Protein AF-0000000069816327 (afdb_homodimer)

InterPro domains:
  IPR027267 AH/BAR domain superfamily [G3DSA:1.20.1270.60] (2-269)
  IPR027267 AH/BAR domain superfamily [SSF103657] (21-264)

Nearest PDB structures (foldseek):
  2efk-assembly1_A-2  TM=9.070E-01  e=1.024E-08  Homo sapiens
  3i2w-assembly1_B  TM=6.056E-01  e=5.930E-06  Drosophila melanogaster
  2x3v-assembly2_C  TM=6.080E-01  e=1.770E-05  Mus musculus
  4bne-assembly1_B  TM=5.205E-01  e=2.814E-06  Gallus gallus
  7sqc-assembly1_1K  TM=3.650E-01  e=5.930E-03  Chlamydomonas reinhardtii

Organism: Echinococcus multilocularis (NCBI:txid6211)

pLDDT: mean 84.95, std 15.5, range [39.41, 98.5]

Sequence (592 aa):
MIAEQSWGVQLWVVQRFGLTIESGISLHDRLQKFILDVAKLQGESFTVQKRVCEKALVNIKKAVGLETTYGRGYNAFIHAIAKLIDTENLLPVSFNLQANGETRQSLEEEKKGLKQWKQERDRFQNEAKCQAKIIDDEAKRFREKYWEVIRSKEEYNKIDEDKTYSKLDVEKALQTYTQKHNEFKRARSDYTAALDQFNFYRRYHYSTTLKNWGEAGQTLESYRITKTQEMIGVLVERLRVMIDRLLTVCTDLEAAVAMMDAEKIARSEWKVRASLVWRSSACRKKICSLISKLKIMIAEQSWGVQLWVVQRFGLTIESGISLHDRLQKFILDVAKLQGESFTVQKRVCEKALVNIKKAVGLETTYGRGYNAFIHAIAKLIDTENLLPVSFNLQANGETRQSLEEEKKGLKQWKQERDRFQNEAKCQAKIIDDEAKRFREKYWEVIRSKEEYNKIDEDKTYSKLDVEKALQTYTQKHNEFKRARSDYTAALDQFNFYRRYHYSTTLKNWGEAGQTLESYRITKTQEMIGVLVERLRVMIDRLLTVCTDLEAAVAMMDAEKIARSEWKVRASLVWRSSACRKKICSLISKLKI

Radius of gyration: 54.21 Å; Cα contacts (8 Å, |Δi|>4): 520; chains: 2; bounding box: 32×204×92 Å

Structure (mmCIF, N/CA/C/O backbone):
data_AF-0000000069816327-model_v1
#
loop_
_entity.id
_entity.type
_entity.pdbx_description
1 polymer 'Formin binding protein 1'
#
loop_
_atom_site.group_PDB
_atom_site.id
_atom_site.type_symbol
_atom_site.label_atom_id
_atom_site.label_alt_id
_atom_site.label_comp_id
_atom_site.label_asym_id
_atom_site.label_entity_id
_atom_site.label_seq_id
_atom_site.pdbx_PDB_ins_code
_atom_site.Cartn_x
_atom_site.Cartn_y
_atom_site.Cartn_z
_atom_site.occupancy
_atom_site.B_iso_or_equiv
_atom_site.auth_seq_id
_atom_site.auth_comp_id
_atom_site.auth_asym_id
_atom_site.auth_atom_id
_atom_site.pdbx_PDB_model_num
ATOM 1 N N . MET A 1 1 ? -10.328 -56.406 -28.031 1 41.06 1 MET A N 1
ATOM 2 C CA . MET A 1 1 ? -9.016 -56.625 -28.641 1 41.06 1 MET A CA 1
ATOM 3 C C . MET A 1 1 ? -7.945 -56.812 -27.562 1 41.06 1 MET A C 1
ATOM 5 O O . MET A 1 1 ? -8.031 -56.219 -26.484 1 41.06 1 MET A O 1
ATOM 9 N N . ILE A 1 2 ? -7.289 -57.75 -27.562 1 42.09 2 ILE A N 1
ATOM 10 C CA . ILE A 1 2 ? -6.32 -58.188 -26.562 1 42.09 2 ILE A CA 1
ATOM 11 C C . ILE A 1 2 ? -5.516 -57 -26.078 1 42.09 2 ILE A C 1
ATOM 13 O O . ILE A 1 2 ? -5.273 -56.844 -24.875 1 42.09 2 ILE A O 1
ATOM 17 N N . ALA A 1 3 ? -5.211 -56.188 -26.906 1 45.72 3 ALA A N 1
ATOM 18 C CA . ALA A 1 3 ? -4.344 -55.031 -26.594 1 45.72 3 ALA A CA 1
ATOM 19 C C . ALA A 1 3 ? -5.031 -54.062 -25.641 1 45.72 3 ALA A C 1
ATOM 21 O O . ALA A 1 3 ? -4.391 -53.531 -24.734 1 45.72 3 ALA A O 1
ATOM 22 N N . GLU A 1 4 ? -6.281 -53.844 -25.938 1 48.53 4 GLU A N 1
ATOM 23 C CA . GLU A 1 4 ? -6.992 -52.906 -25.078 1 48.53 4 GLU A CA 1
ATOM 24 C C . GLU A 1 4 ? -7.055 -53.438 -23.641 1 48.53 4 GLU A C 1
ATOM 26 O O . GLU A 1 4 ? -7.02 -52.656 -22.688 1 48.53 4 GLU A O 1
ATOM 31 N N . GLN A 1 5 ? -7.297 -54.625 -23.594 1 46.22 5 GLN A N 1
ATOM 32 C CA . GLN A 1 5 ? -7.461 -55.188 -22.25 1 46.22 5 GLN A CA 1
ATOM 33 C C . GLN A 1 5 ? -6.164 -55.094 -21.453 1 46.22 5 GLN A C 1
ATOM 35 O O . GLN A 1 5 ? -6.195 -54.969 -20.219 1 46.22 5 GLN A O 1
ATOM 40 N N . SER A 1 6 ? -5.121 -55.125 -22.078 1 44.28 6 SER A N 1
ATOM 41 C CA . SER A 1 6 ? -3.844 -55.156 -21.375 1 44.28 6 SER A CA 1
ATOM 42 C C . SER A 1 6 ? -3.367 -53.75 -21.016 1 44.28 6 SER A C 1
ATOM 44 O O . SER A 1 6 ? -2.65 -53.562 -20.031 1 44.28 6 SER A O 1
ATOM 46 N N . TRP A 1 7 ? -3.779 -52.781 -21.828 1 47.88 7 TRP A N 1
ATOM 47 C CA . TRP A 1 7 ? -3.18 -51.469 -21.656 1 47.88 7 TRP A CA 1
ATOM 48 C C . TRP A 1 7 ? -4.062 -50.562 -20.797 1 47.88 7 TRP A C 1
ATOM 50 O O . TRP A 1 7 ? -3.691 -49.406 -20.5 1 47.88 7 TRP A O 1
ATOM 60 N N . GLY A 1 8 ? -5.227 -51.031 -20.375 1 48.06 8 GLY A N 1
ATOM 61 C CA . GLY A 1 8 ? -6.211 -50.156 -19.75 1 48.06 8 GLY A CA 1
ATOM 62 C C . GLY A 1 8 ? -5.66 -49.406 -18.547 1 48.06 8 GLY A C 1
ATOM 63 O O . GLY A 1 8 ? -5.875 -48.188 -18.422 1 48.06 8 GLY A O 1
ATOM 64 N N . VAL A 1 9 ? -5.152 -50.094 -17.688 1 49.66 9 VAL A N 1
ATOM 65 C CA . VAL A 1 9 ? -4.715 -49.469 -16.453 1 49.66 9 VAL A CA 1
ATOM 66 C C . VAL A 1 9 ? -3.637 -48.438 -16.75 1 49.66 9 VAL A C 1
ATOM 68 O O . VAL A 1 9 ? -3.631 -47.344 -16.172 1 49.66 9 VAL A O 1
ATOM 71 N N . GLN A 1 10 ? -2.852 -48.688 -17.875 1 55.03 10 GLN A N 1
ATOM 72 C CA . GLN A 1 10 ? -1.761 -47.812 -18.281 1 55.03 10 GLN A CA 1
ATOM 73 C C . GLN A 1 10 ? -2.289 -46.438 -18.719 1 55.03 10 GLN A C 1
ATOM 75 O O . GLN A 1 10 ? -1.735 -45.406 -18.344 1 55.03 10 GLN A O 1
ATOM 80 N N . LEU A 1 11 ? -3.412 -46.5 -19.203 1 57.34 11 LEU A N 1
ATOM 81 C CA . LEU A 1 11 ? -3.922 -45.281 -19.812 1 57.34 11 LEU A CA 1
ATOM 82 C C . LEU A 1 11 ? -4.473 -44.344 -18.75 1 57.34 11 LEU A C 1
ATOM 84 O O . LEU A 1 11 ? -4.305 -43.125 -18.859 1 57.34 11 LEU A O 1
ATOM 88 N N . TRP A 1 12 ? -4.906 -45 -17.734 1 57.41 12 TRP A N 1
ATOM 89 C CA . TRP A 1 12 ? -5.555 -44.156 -16.75 1 57.41 12 TRP A CA 1
ATOM 90 C C . TRP A 1 12 ? -4.516 -43.375 -15.953 1 57.41 12 TRP A C 1
ATOM 92 O O . TRP A 1 12 ? -4.688 -42.188 -15.711 1 57.41 12 TRP A O 1
ATOM 102 N N . VAL A 1 13 ? -3.428 -43.938 -15.617 1 59.84 13 VAL A N 1
ATOM 103 C CA . VAL A 1 13 ? -2.406 -43.281 -14.82 1 59.84 13 VAL A CA 1
ATOM 104 C C . VAL A 1 13 ? -1.739 -42.188 -15.641 1 59.84 13 VAL A C 1
ATOM 106 O O . VAL A 1 13 ? -1.48 -41.094 -15.141 1 59.84 13 VAL A O 1
ATOM 109 N N . VAL A 1 14 ? -1.604 -42.562 -16.828 1 65.12 14 VAL A N 1
ATOM 110 C CA . VAL A 1 14 ? -0.986 -41.594 -17.734 1 65.12 14 VAL A CA 1
ATOM 111 C C . VAL A 1 14 ? -1.899 -40.375 -17.891 1 65.12 14 VAL A C 1
ATOM 113 O O . VAL A 1 14 ? -1.433 -39.25 -17.891 1 65.12 14 VAL A O 1
ATOM 116 N N . GLN A 1 15 ? -3.145 -40.719 -17.828 1 67.88 15 GLN A N 1
ATOM 117 C CA . GLN A 1 15 ? -4.102 -39.656 -18.016 1 67.88 15 GLN A CA 1
ATOM 118 C C . GLN A 1 15 ? -4.16 -38.75 -16.766 1 67.88 15 GLN A C 1
ATOM 120 O O . GLN A 1 15 ? -4.184 -37.531 -16.875 1 67.88 15 GLN A O 1
ATOM 125 N N . ARG A 1 16 ? -4.129 -39.406 -15.695 1 72.56 16 ARG A N 1
ATOM 126 C CA . ARG A 1 16 ? -4.199 -38.656 -14.453 1 72.56 16 ARG A CA 1
ATOM 127 C C . ARG A 1 16 ? -2.943 -37.812 -14.25 1 72.56 16 ARG A C 1
ATOM 129 O O . ARG A 1 16 ? -3.021 -36.688 -13.789 1 72.56 16 ARG A O 1
ATOM 136 N N . PHE A 1 17 ? -1.819 -38.375 -14.57 1 76.94 17 PHE A N 1
ATOM 137 C CA . PHE A 1 17 ? -0.556 -37.656 -14.453 1 76.94 17 PHE A CA 1
ATOM 138 C C . PHE A 1 17 ? -0.525 -36.438 -15.391 1 76.94 17 PHE A C 1
ATOM 140 O O . PHE A 1 17 ? -0.062 -35.375 -15.016 1 76.94 17 PHE A O 1
ATOM 147 N N . GLY A 1 18 ? -1.114 -36.656 -16.5 1 78.94 18 GLY A N 1
ATOM 148 C CA . GLY A 1 18 ? -1.204 -35.562 -17.438 1 78.94 18 GLY A CA 1
ATOM 149 C C . GLY A 1 18 ? -2.094 -34.438 -16.953 1 78.94 18 GLY A C 1
ATOM 150 O O . GLY A 1 18 ? -1.754 -33.25 -17.109 1 78.94 18 GLY A O 1
ATOM 151 N N . LEU A 1 19 ? -3.15 -34.812 -16.375 1 81.94 19 LEU A N 1
ATOM 152 C CA . LEU A 1 19 ? -4.074 -33.812 -15.844 1 81.94 19 LEU A CA 1
ATOM 153 C C . LEU A 1 19 ? -3.434 -33.031 -14.703 1 81.94 19 LEU A C 1
ATOM 155 O O . LEU A 1 19 ? -3.674 -31.828 -14.555 1 81.94 19 LEU A O 1
ATOM 159 N N . THR A 1 20 ? -2.633 -33.719 -13.922 1 81.38 20 THR A N 1
ATOM 160 C CA . THR A 1 20 ? -1.941 -33.062 -12.812 1 81.38 20 THR A CA 1
ATOM 161 C C . THR A 1 20 ? -0.96 -32.031 -13.336 1 81.38 20 THR A C 1
ATOM 163 O O . THR A 1 20 ? -0.89 -30.906 -12.805 1 81.38 20 THR A O 1
ATOM 166 N N . ILE A 1 21 ? -0.218 -32.406 -14.352 1 85.25 21 ILE A N 1
ATOM 167 C CA . ILE A 1 21 ? 0.755 -31.484 -14.93 1 85.25 21 ILE A CA 1
ATOM 168 C C . ILE A 1 21 ? 0.032 -30.281 -15.539 1 85.25 21 ILE A C 1
ATOM 170 O O . ILE A 1 21 ? 0.43 -29.141 -15.328 1 85.25 21 ILE A O 1
ATOM 174 N N . GLU A 1 22 ? -1.084 -30.609 -16.203 1 88.62 22 GLU A N 1
ATOM 175 C CA . GLU A 1 22 ? -1.844 -29.531 -16.844 1 88.62 22 GLU A CA 1
ATOM 176 C C . GLU A 1 22 ? -2.455 -28.594 -15.805 1 88.62 22 GLU A C 1
ATOM 178 O O . GLU A 1 22 ? -2.469 -27.375 -15.992 1 88.62 22 GLU A O 1
ATOM 183 N N . SER A 1 23 ? -2.988 -29.156 -14.797 1 88.88 23 SER A N 1
ATOM 184 C CA . SER A 1 23 ? -3.559 -28.359 -13.727 1 88.88 23 SER A CA 1
ATOM 185 C C . SER A 1 23 ? -2.496 -27.484 -13.055 1 88.88 23 SER A C 1
ATOM 187 O O . SER A 1 23 ? -2.773 -26.359 -12.664 1 88.88 23 SER A O 1
ATOM 189 N N . GLY A 1 24 ? -1.302 -28.078 -12.922 1 89.56 24 GLY A N 1
ATOM 190 C CA . GLY A 1 24 ? -0.208 -27.312 -12.359 1 89.56 24 GLY A CA 1
ATOM 191 C C . GLY A 1 24 ? 0.172 -26.109 -13.203 1 89.56 24 GLY A C 1
ATOM 192 O O . GLY A 1 24 ? 0.379 -25.016 -12.672 1 89.56 24 GLY A O 1
ATOM 193 N N . ILE A 1 25 ? 0.224 -26.344 -14.391 1 93.06 25 ILE A N 1
ATOM 194 C CA . ILE A 1 25 ? 0.588 -25.281 -15.312 1 93.06 25 ILE A CA 1
ATOM 195 C C . ILE A 1 25 ? -0.499 -24.203 -15.305 1 93.06 25 ILE A C 1
ATOM 197 O O . ILE A 1 25 ? -0.2 -23 -15.344 1 93.06 25 ILE A O 1
ATOM 201 N N . SER A 1 26 ? -1.723 -24.609 -15.297 1 92.25 26 SER A N 1
ATOM 202 C CA . SER A 1 26 ? -2.832 -23.672 -15.234 1 92.25 26 SER A CA 1
ATOM 203 C C . SER A 1 26 ? -2.754 -22.797 -13.977 1 92.25 26 SER A C 1
ATOM 205 O O . SER A 1 26 ? -3.006 -21.594 -14.031 1 92.25 26 SER A O 1
ATOM 207 N N . LEU A 1 27 ? -2.404 -23.422 -12.93 1 93.19 27 LEU A N 1
ATOM 208 C CA . LEU A 1 27 ? -2.277 -22.688 -11.68 1 93.19 27 LEU A CA 1
ATOM 209 C C . LEU A 1 27 ? -1.117 -21.703 -11.742 1 93.19 27 LEU A C 1
ATOM 211 O O . LEU A 1 27 ? -1.203 -20.594 -11.203 1 93.19 27 LEU A O 1
ATOM 215 N N . HIS A 1 28 ? -0.061 -22.188 -12.32 1 95 28 HIS A N 1
ATOM 216 C CA . HIS A 1 28 ? 1.082 -21.297 -12.508 1 95 28 HIS A CA 1
ATOM 217 C C . HIS A 1 28 ? 0.702 -20.078 -13.336 1 95 28 HIS A C 1
ATOM 219 O O . HIS A 1 28 ? 1.122 -18.969 -13.039 1 95 28 HIS A O 1
ATOM 225 N N . ASP A 1 29 ? -0.067 -20.281 -14.312 1 96.25 29 ASP A N 1
ATOM 226 C CA . ASP A 1 29 ? -0.576 -19.203 -15.148 1 96.25 29 ASP A CA 1
ATOM 227 C C . ASP A 1 29 ? -1.446 -18.25 -14.336 1 96.25 29 ASP A C 1
ATOM 229 O O . ASP A 1 29 ? -1.329 -17.031 -14.469 1 96.25 29 ASP A O 1
ATOM 233 N N . ARG A 1 30 ? -2.264 -18.781 -13.547 1 95.44 30 ARG A N 1
ATOM 234 C CA . ARG A 1 30 ? -3.119 -17.984 -12.68 1 95.44 30 ARG A CA 1
ATOM 235 C C . ARG A 1 30 ? -2.289 -17.172 -11.688 1 95.44 30 ARG A C 1
ATOM 237 O O . ARG A 1 30 ? -2.631 -16.031 -11.359 1 95.44 30 ARG A O 1
ATOM 244 N N . LEU A 1 31 ? -1.288 -17.828 -11.242 1 96.75 31 LEU A N 1
ATOM 245 C CA . LEU A 1 31 ? -0.396 -17.156 -10.305 1 96.75 31 LEU A CA 1
ATOM 246 C C . LEU A 1 31 ? 0.245 -15.922 -10.945 1 96.75 31 LEU A C 1
ATOM 248 O O . LEU A 1 31 ? 0.309 -14.859 -10.336 1 96.75 31 LEU A O 1
ATOM 252 N N . GLN A 1 32 ? 0.75 -16.109 -12.125 1 97.81 32 GLN A N 1
ATOM 253 C CA . GLN A 1 32 ? 1.367 -15 -12.844 1 97.81 32 GLN A CA 1
ATOM 254 C C . GLN A 1 32 ? 0.381 -13.852 -13.031 1 97.81 32 GLN A C 1
ATOM 256 O O . G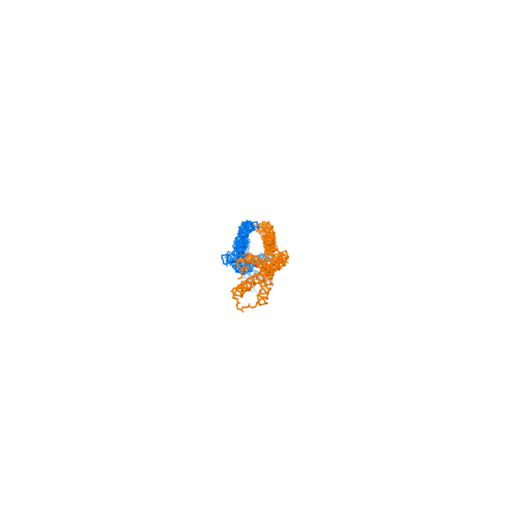LN A 1 32 ? 0.73 -12.688 -12.828 1 97.81 32 GLN A O 1
ATOM 261 N N . LYS A 1 33 ? -0.813 -14.141 -13.391 1 97.19 33 LYS A N 1
ATOM 262 C CA . LYS A 1 33 ? -1.84 -13.125 -13.609 1 97.19 33 LYS A CA 1
ATOM 263 C C . LYS A 1 33 ? -2.213 -12.438 -12.297 1 97.19 33 LYS A C 1
ATOM 265 O O . LYS A 1 33 ? -2.436 -11.219 -12.273 1 97.19 33 LYS A O 1
ATOM 270 N N . PHE A 1 34 ? -2.27 -13.203 -11.281 1 98.12 34 PHE A N 1
ATOM 271 C CA . PHE A 1 34 ? -2.6 -12.672 -9.961 1 98.12 34 PHE A CA 1
ATOM 272 C C . PHE A 1 34 ? -1.573 -11.633 -9.523 1 98.12 34 PHE A C 1
ATOM 274 O O . PHE A 1 34 ? -1.936 -10.531 -9.109 1 98.12 34 PHE A O 1
ATOM 281 N N . ILE A 1 35 ? -0.354 -12.039 -9.594 1 97.56 35 ILE A N 1
ATOM 282 C CA . ILE A 1 35 ? 0.713 -11.148 -9.148 1 97.56 35 ILE A CA 1
ATOM 283 C C . ILE A 1 35 ? 0.734 -9.898 -10.023 1 97.56 35 ILE A C 1
ATOM 285 O O . ILE A 1 35 ? 0.958 -8.789 -9.523 1 97.56 35 ILE A O 1
ATOM 289 N N . LEU A 1 36 ? 0.469 -10.078 -11.273 1 97.5 36 LEU A N 1
ATOM 290 C CA . LEU A 1 36 ? 0.434 -8.938 -12.188 1 97.5 36 LEU A CA 1
ATOM 291 C C . LEU A 1 36 ? -0.721 -8.008 -11.852 1 97.5 36 LEU A C 1
ATOM 293 O O . LEU A 1 36 ? -0.568 -6.781 -11.891 1 97.5 36 LEU A O 1
ATOM 297 N N . ASP A 1 37 ? -1.845 -8.531 -11.516 1 97.38 37 ASP A N 1
ATOM 298 C CA . ASP A 1 37 ? -3.01 -7.73 -11.156 1 97.38 37 ASP A CA 1
ATOM 299 C C . ASP A 1 37 ? -2.746 -6.914 -9.898 1 97.38 37 ASP A C 1
ATOM 301 O O . ASP A 1 37 ? -3.078 -5.73 -9.836 1 97.38 37 ASP A O 1
ATOM 305 N N . VAL A 1 38 ? -2.174 -7.547 -8.961 1 97.25 38 VAL A N 1
ATOM 306 C CA . VAL A 1 38 ? -1.857 -6.852 -7.719 1 97.25 38 VAL A CA 1
ATOM 307 C C . VAL A 1 38 ? -0.856 -5.73 -7.992 1 97.25 38 VAL A C 1
ATOM 309 O O . VAL A 1 38 ? -1.008 -4.617 -7.488 1 97.25 38 VAL A O 1
ATOM 312 N N . ALA A 1 39 ? 0.129 -6.066 -8.797 1 97.38 39 ALA A N 1
ATOM 313 C CA . ALA A 1 39 ? 1.146 -5.078 -9.156 1 97.38 39 ALA A CA 1
ATOM 314 C C . ALA A 1 39 ? 0.517 -3.863 -9.828 1 97.38 39 ALA A C 1
ATOM 316 O O . ALA A 1 39 ? 0.865 -2.723 -9.516 1 97.38 39 ALA A O 1
ATOM 317 N N . LYS A 1 40 ? -0.371 -4.09 -10.719 1 96.5 40 LYS A N 1
ATOM 318 C CA . LYS A 1 40 ? -1.01 -3.008 -11.461 1 96.5 40 LYS A CA 1
ATOM 319 C C . LYS A 1 40 ? -1.855 -2.133 -10.539 1 96.5 40 LYS A C 1
ATOM 321 O O . LYS A 1 40 ? -1.791 -0.903 -10.609 1 96.5 40 LYS A O 1
ATOM 326 N N . LEU A 1 41 ? -2.617 -2.738 -9.68 1 96.56 41 LEU A N 1
ATOM 327 C CA . LEU A 1 41 ? -3.477 -2.008 -8.75 1 96.56 41 LEU A CA 1
ATOM 328 C C . LEU A 1 41 ? -2.648 -1.137 -7.816 1 96.56 41 LEU A C 1
ATOM 330 O O . LEU A 1 41 ? -2.945 0.047 -7.637 1 96.56 41 LEU A O 1
ATOM 334 N N . GLN A 1 42 ? -1.606 -1.68 -7.273 1 96.38 42 GLN A N 1
ATOM 335 C CA . GLN A 1 42 ? -0.76 -0.939 -6.344 1 96.38 42 GLN A CA 1
ATOM 336 C C . GLN A 1 42 ? 0.059 0.124 -7.07 1 96.38 42 GLN A C 1
ATOM 338 O O . GLN A 1 42 ? 0.3 1.206 -6.535 1 96.38 42 GLN A O 1
ATOM 343 N N . GLY A 1 43 ? 0.468 -0.207 -8.281 1 94.88 43 GLY A N 1
ATOM 344 C CA . GLY A 1 43 ? 1.208 0.765 -9.07 1 94.88 43 GLY A CA 1
ATOM 345 C C . GLY A 1 43 ? 0.39 1.993 -9.422 1 94.88 43 GLY A C 1
ATOM 346 O O . GLY A 1 43 ? 0.892 3.117 -9.367 1 94.88 43 GLY A O 1
ATOM 347 N N . GLU A 1 44 ? -0.82 1.781 -9.758 1 94.44 44 GLU A N 1
ATOM 348 C CA . GLU A 1 44 ? -1.706 2.896 -10.086 1 94.44 44 GLU A CA 1
ATOM 349 C C . GLU A 1 44 ? -1.961 3.771 -8.859 1 94.44 44 GLU A C 1
ATOM 351 O O . GLU A 1 44 ? -1.932 5 -8.953 1 94.44 44 GLU A O 1
ATOM 356 N N . SER A 1 45 ? -2.248 3.107 -7.805 1 94.81 45 SER A N 1
ATOM 357 C CA . SER A 1 45 ? -2.445 3.842 -6.559 1 94.81 45 SER A CA 1
ATOM 358 C C . SER A 1 45 ? -1.194 4.629 -6.176 1 94.81 45 SER A C 1
ATOM 360 O O . SER A 1 45 ? -1.288 5.773 -5.727 1 94.81 45 SER A O 1
ATOM 362 N N . PHE A 1 46 ? 0.004 4.059 -6.367 1 96.25 46 PHE A N 1
ATOM 363 C CA . PHE A 1 46 ? 1.278 4.695 -6.055 1 96.25 46 PHE A CA 1
ATOM 364 C C . PHE A 1 46 ? 1.447 5.984 -6.848 1 96.25 46 PHE A C 1
ATOM 366 O O . PHE A 1 46 ? 1.836 7.016 -6.289 1 96.25 46 PHE A O 1
ATOM 373 N N . THR A 1 47 ? 1.14 5.957 -8.133 1 96.5 47 THR A N 1
ATOM 374 C CA . THR A 1 47 ? 1.337 7.109 -9 1 96.5 47 THR A CA 1
ATOM 375 C C . THR A 1 47 ? 0.485 8.289 -8.547 1 96.5 47 THR A C 1
ATOM 377 O O . THR A 1 47 ? 0.963 9.422 -8.492 1 96.5 47 THR A O 1
ATOM 380 N N . VAL A 1 48 ? -0.718 8.07 -8.188 1 97.12 48 VAL A N 1
ATOM 381 C CA . VAL A 1 48 ? -1.609 9.133 -7.742 1 97.12 48 VAL A CA 1
ATOM 382 C C . VAL A 1 48 ? -1.154 9.648 -6.379 1 97.12 48 VAL A C 1
ATOM 384 O O . VAL A 1 48 ? -1.151 10.859 -6.133 1 97.12 48 VAL A O 1
ATOM 387 N N . GLN A 1 49 ? -0.734 8.781 -5.492 1 97.75 49 GLN A N 1
ATOM 388 C CA . GLN A 1 49 ? -0.284 9.172 -4.16 1 97.75 49 GLN A CA 1
ATOM 389 C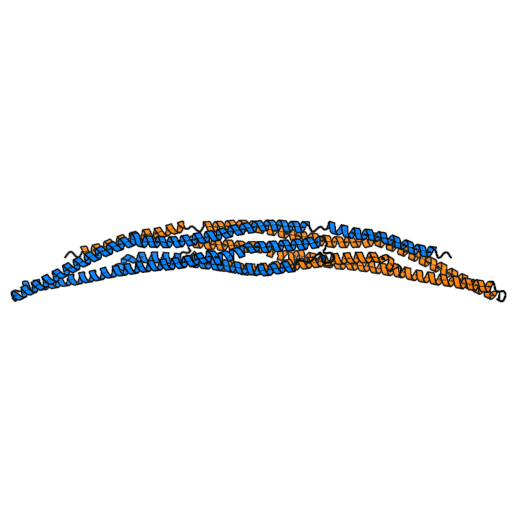 C . GLN A 1 49 ? 0.97 10.039 -4.234 1 97.75 49 GLN A C 1
ATOM 391 O O . GLN A 1 49 ? 1.128 10.977 -3.453 1 97.75 49 GLN A O 1
ATOM 396 N N . LYS A 1 50 ? 1.829 9.688 -5.137 1 96.31 50 LYS A N 1
ATOM 397 C CA . LYS A 1 50 ? 3.047 10.477 -5.309 1 96.31 50 LYS A CA 1
ATOM 398 C C . LYS A 1 50 ? 2.721 11.914 -5.684 1 96.31 50 LYS A C 1
ATOM 400 O O . LYS A 1 50 ? 3.324 12.852 -5.156 1 96.31 50 LYS A O 1
ATOM 405 N N . ARG A 1 51 ? 1.763 12.094 -6.516 1 96.94 51 ARG A N 1
ATOM 406 C CA . ARG A 1 51 ? 1.343 13.438 -6.922 1 96.94 51 ARG A CA 1
ATOM 407 C C . ARG A 1 51 ? 0.718 14.188 -5.754 1 96.94 51 ARG A C 1
ATOM 409 O O . ARG A 1 51 ? 0.95 15.391 -5.59 1 96.94 51 ARG A O 1
ATOM 416 N N . VAL A 1 52 ? -0.081 13.461 -4.984 1 97.06 52 VAL A N 1
ATOM 417 C CA . VAL A 1 52 ? -0.726 14.062 -3.824 1 97.06 52 VAL A CA 1
ATOM 418 C C . VAL A 1 52 ? 0.335 14.57 -2.85 1 97.06 52 VAL A C 1
ATOM 420 O O . VAL A 1 52 ? 0.202 15.656 -2.289 1 97.06 52 VAL A O 1
ATOM 423 N N . CYS A 1 53 ? 1.404 13.844 -2.645 1 97.19 53 CYS A N 1
ATOM 424 C CA . CYS A 1 53 ? 2.482 14.242 -1.747 1 97.19 53 CYS A CA 1
ATOM 425 C C . CYS A 1 53 ? 3.221 15.461 -2.287 1 97.19 53 CYS A C 1
ATOM 427 O O . CYS A 1 53 ? 3.545 16.375 -1.532 1 97.19 53 CYS A O 1
ATOM 429 N N . GLU A 1 54 ? 3.455 15.469 -3.561 1 95.75 54 GLU A N 1
ATOM 430 C CA . GLU A 1 54 ? 4.16 16.594 -4.18 1 95.75 54 GLU A CA 1
ATOM 431 C C . GLU A 1 54 ? 3.352 17.875 -4.066 1 95.75 54 GLU A C 1
ATOM 433 O O . GLU A 1 54 ? 3.908 18.938 -3.795 1 95.75 54 GLU A O 1
ATOM 438 N N . LYS A 1 55 ? 2.082 17.734 -4.227 1 95.31 55 LYS A N 1
ATOM 439 C CA . LYS A 1 55 ? 1.208 18.906 -4.176 1 95.31 55 LYS A CA 1
ATOM 440 C C . LYS A 1 55 ? 1.038 19.406 -2.742 1 95.31 55 LYS A C 1
ATOM 442 O O . LYS A 1 55 ? 0.708 20.578 -2.52 1 95.31 55 LYS A O 1
ATOM 447 N N . ALA A 1 56 ? 1.229 18.516 -1.769 1 95.81 56 ALA A N 1
ATOM 448 C CA . ALA A 1 56 ? 0.995 18.859 -0.37 1 95.81 56 ALA A CA 1
ATOM 449 C C . ALA A 1 56 ? 2.158 19.672 0.191 1 95.81 56 ALA A C 1
ATOM 451 O O . ALA A 1 56 ? 2.002 20.391 1.184 1 95.81 56 ALA A O 1
ATOM 452 N N . LEU A 1 57 ? 3.314 19.594 -0.405 1 93.31 57 LEU A N 1
ATOM 453 C CA . LEU A 1 57 ? 4.484 20.328 0.074 1 93.31 57 LEU A CA 1
ATOM 454 C C . LEU A 1 57 ? 4.289 21.828 -0.081 1 93.31 57 LEU A C 1
ATOM 456 O O . LEU A 1 57 ? 3.691 22.281 -1.058 1 93.31 57 LEU A O 1
ATOM 460 N N . VAL A 1 58 ? 4.746 22.516 0.894 1 90.56 58 VAL A N 1
ATOM 461 C CA . VAL A 1 58 ? 4.598 23.969 0.876 1 90.56 58 VAL A CA 1
ATOM 462 C C . VAL A 1 58 ? 5.977 24.625 0.894 1 90.56 58 VAL A C 1
ATOM 464 O O . VAL A 1 58 ? 6.902 24.125 1.533 1 90.56 58 VAL A O 1
ATOM 467 N N . ASN A 1 59 ? 5.957 25.734 0.137 1 86.88 59 ASN A N 1
ATOM 468 C CA . ASN A 1 59 ? 7.168 26.547 0.181 1 86.88 59 ASN A CA 1
ATOM 469 C C . ASN A 1 59 ? 7.211 27.422 1.43 1 86.88 59 ASN A C 1
ATOM 471 O O . ASN A 1 59 ? 6.602 28.484 1.464 1 86.88 59 ASN A O 1
ATOM 475 N N . ILE A 1 60 ? 7.938 27.016 2.385 1 80.94 60 ILE A N 1
ATOM 476 C CA . ILE A 1 60 ? 8 27.625 3.705 1 80.94 60 ILE A CA 1
ATOM 477 C C . ILE A 1 60 ? 8.594 29.031 3.594 1 80.94 60 ILE A C 1
ATOM 479 O O . ILE A 1 60 ? 8.234 29.938 4.359 1 80.94 60 ILE A O 1
ATOM 483 N N . LYS A 1 61 ? 9.43 29.312 2.705 1 78.38 61 LYS A N 1
ATOM 484 C CA . LYS A 1 61 ? 10.094 30.609 2.574 1 78.38 61 LYS A CA 1
ATOM 485 C C . LYS A 1 61 ? 9.133 31.672 2.059 1 78.38 61 LYS A C 1
ATOM 487 O O . LYS A 1 61 ? 9.32 32.875 2.328 1 78.38 61 LYS A O 1
ATOM 492 N N . LYS A 1 62 ? 8.102 31.188 1.435 1 76.75 62 LYS A N 1
ATOM 493 C CA . LYS A 1 62 ? 7.195 32.156 0.803 1 76.75 62 LYS A CA 1
ATOM 494 C C . LYS A 1 62 ? 5.965 32.406 1.671 1 76.75 62 LYS A C 1
ATOM 496 O O . LYS A 1 62 ? 5.242 33.375 1.464 1 76.75 62 LYS A O 1
ATOM 501 N N . ALA A 1 63 ? 5.805 31.531 2.605 1 69.31 63 ALA A N 1
ATOM 502 C CA . ALA A 1 63 ? 4.574 31.656 3.383 1 69.31 63 ALA A CA 1
ATOM 503 C C . ALA A 1 63 ? 4.848 32.281 4.742 1 69.31 63 ALA A C 1
ATOM 505 O O . ALA A 1 63 ? 5.688 31.797 5.504 1 69.31 63 ALA A O 1
ATOM 506 N N . VAL A 1 64 ? 4.266 33.406 4.941 1 66.12 64 VAL A N 1
ATOM 507 C CA . VAL A 1 64 ? 4.465 34.156 6.184 1 66.12 64 VAL A CA 1
ATOM 508 C C . VAL A 1 64 ? 4.098 33.281 7.375 1 66.12 64 VAL A C 1
ATOM 510 O O . VAL A 1 64 ? 3.023 32.656 7.398 1 66.12 64 VAL A O 1
ATOM 513 N N . GLY A 1 65 ? 4.984 33.094 8.305 1 68 65 GLY A N 1
ATOM 514 C CA . GLY A 1 65 ? 4.715 32.375 9.539 1 68 65 GLY A CA 1
ATOM 515 C C . GLY A 1 65 ? 5.035 30.891 9.461 1 68 65 GLY A C 1
ATOM 516 O O . GLY A 1 65 ? 5.035 30.188 10.477 1 68 65 GLY A O 1
ATOM 517 N N . LEU A 1 66 ? 5.227 30.578 8.195 1 69.94 66 LEU A N 1
ATOM 518 C CA . LEU A 1 66 ? 5.449 29.156 8.055 1 69.94 66 LEU A CA 1
ATOM 519 C C . LEU A 1 66 ? 6.926 28.812 8.234 1 69.94 66 LEU A C 1
ATOM 521 O O . LEU A 1 66 ? 7.293 27.625 8.266 1 69.94 66 LEU A O 1
ATOM 525 N N . GLU A 1 67 ? 7.566 29.891 8.297 1 72.38 67 GLU A N 1
ATOM 526 C CA . GLU A 1 67 ? 8.977 29.672 8.594 1 72.38 67 GLU A CA 1
ATOM 527 C C . GLU A 1 67 ? 9.172 29.156 10.016 1 72.38 67 GLU A C 1
ATOM 529 O O . GLU A 1 67 ? 10.273 28.75 10.398 1 72.38 67 GLU A O 1
ATOM 534 N N . THR A 1 68 ? 8.078 29.016 10.633 1 72.25 68 THR A N 1
ATOM 535 C CA . THR A 1 68 ? 8.094 28.547 12.008 1 72.25 68 THR A CA 1
ATOM 536 C C . THR A 1 68 ? 8.391 27.047 12.062 1 72.25 68 THR A C 1
ATOM 538 O O . THR A 1 68 ? 8.5 26.391 11.023 1 72.25 68 THR A O 1
ATOM 541 N N . THR A 1 69 ? 8.555 26.625 13.266 1 79.31 69 THR A N 1
ATOM 542 C CA . THR A 1 69 ? 8.844 25.234 13.539 1 79.31 69 THR A CA 1
ATOM 543 C C . THR A 1 69 ? 7.715 24.328 13.031 1 79.31 69 THR A C 1
ATOM 545 O O . THR A 1 69 ? 7.961 23.219 12.547 1 79.31 69 THR A O 1
ATOM 548 N N . TYR A 1 70 ? 6.578 24.875 12.953 1 86.44 70 TYR A N 1
ATOM 549 C CA . TYR A 1 70 ? 5.441 24.078 12.516 1 86.44 70 TYR A CA 1
ATOM 550 C C . TYR A 1 70 ? 5.5 23.812 11.008 1 86.44 70 TYR A C 1
ATOM 552 O O . TYR A 1 70 ? 5.246 22.703 10.555 1 86.44 70 TYR A O 1
ATOM 560 N N . GLY A 1 71 ? 5.828 24.859 10.289 1 87.38 71 GLY A N 1
ATOM 561 C CA . GLY A 1 71 ? 5.941 24.703 8.852 1 87.38 71 GLY A CA 1
ATOM 562 C C . GLY A 1 71 ? 7.008 23.688 8.445 1 87.38 71 GLY A C 1
ATOM 563 O O . GLY A 1 71 ? 6.789 22.875 7.551 1 87.38 71 GLY A O 1
ATOM 564 N N . ARG A 1 72 ? 8.078 23.703 9.133 1 88.19 72 ARG A N 1
ATOM 565 C CA . ARG A 1 72 ? 9.164 22.766 8.859 1 88.19 72 ARG A CA 1
ATOM 566 C C . ARG A 1 72 ? 8.766 21.344 9.234 1 88.19 72 ARG A C 1
ATOM 568 O O . ARG A 1 72 ? 9.055 20.406 8.492 1 88.19 72 ARG A O 1
ATOM 575 N N . GLY A 1 73 ? 8.156 21.297 10.406 1 91.94 73 GLY A N 1
ATOM 576 C CA . GLY A 1 73 ? 7.676 19.984 10.812 1 91.94 73 GLY A CA 1
ATOM 577 C C . GLY A 1 73 ? 6.633 19.422 9.867 1 91.94 73 GLY A C 1
ATOM 578 O O . GLY A 1 73 ? 6.617 18.219 9.609 1 91.94 73 GLY A O 1
ATOM 579 N N . TYR A 1 74 ? 5.812 20.281 9.352 1 94.25 74 TYR A N 1
ATOM 580 C CA . TYR A 1 74 ? 4.797 19.891 8.383 1 94.25 74 TYR A CA 1
ATOM 581 C C . TYR A 1 74 ? 5.438 19.281 7.137 1 94.25 74 TYR A C 1
ATOM 583 O O . TYR A 1 74 ? 5.086 18.188 6.719 1 94.25 74 TYR A O 1
ATOM 591 N N . ASN A 1 75 ? 6.344 20.047 6.539 1 94.88 75 ASN A N 1
ATOM 592 C CA . ASN A 1 75 ? 7.008 19.547 5.34 1 94.88 75 ASN A CA 1
ATOM 593 C C . ASN A 1 75 ? 7.77 18.25 5.621 1 94.88 75 ASN A C 1
ATOM 595 O O . ASN A 1 75 ? 7.805 17.344 4.781 1 94.88 75 ASN A O 1
ATOM 599 N N . ALA A 1 76 ? 8.367 18.188 6.777 1 95.81 76 ALA A N 1
ATOM 600 C CA . ALA A 1 76 ? 9.086 16.969 7.141 1 95.81 76 ALA A CA 1
ATOM 601 C C . ALA A 1 76 ? 8.133 15.773 7.215 1 95.81 76 ALA A C 1
ATOM 603 O O . ALA A 1 76 ? 8.477 14.664 6.809 1 95.81 76 ALA A O 1
ATOM 604 N N . PHE A 1 77 ? 6.969 16.016 7.762 1 97.62 77 PHE A N 1
ATOM 605 C CA . PHE A 1 77 ? 5.957 14.961 7.828 1 97.62 77 PHE A CA 1
ATOM 606 C C . PHE A 1 77 ? 5.562 14.5 6.43 1 97.62 77 PHE A C 1
ATOM 608 O O . PHE A 1 77 ? 5.48 13.297 6.168 1 97.62 77 PHE A O 1
ATOM 615 N N . ILE A 1 78 ? 5.355 15.422 5.555 1 97.5 78 ILE A N 1
ATOM 616 C CA . ILE A 1 78 ? 4.949 15.086 4.195 1 97.5 78 ILE A CA 1
ATOM 617 C C . ILE A 1 78 ? 6.059 14.289 3.51 1 97.5 78 ILE A C 1
ATOM 619 O O . ILE A 1 78 ? 5.785 13.32 2.801 1 97.5 78 ILE A O 1
ATOM 623 N N . HIS A 1 79 ? 7.254 14.672 3.764 1 97.38 79 HIS A N 1
ATOM 624 C CA . HIS A 1 79 ? 8.375 13.938 3.193 1 97.38 79 HIS A CA 1
ATOM 625 C C . HIS A 1 79 ? 8.422 12.508 3.729 1 97.38 79 HIS A C 1
ATOM 627 O O . HIS A 1 79 ? 8.727 11.57 2.984 1 97.38 79 HIS A O 1
ATOM 633 N N . ALA A 1 80 ? 8.156 12.383 4.984 1 98.19 80 ALA A N 1
ATOM 634 C CA . ALA A 1 80 ? 8.148 11.047 5.574 1 98.19 80 ALA A CA 1
ATOM 635 C C . ALA A 1 80 ? 7.051 10.188 4.961 1 98.19 80 ALA A C 1
ATOM 637 O O . ALA A 1 80 ? 7.27 9 4.688 1 98.19 80 ALA A O 1
ATOM 638 N N . ILE A 1 81 ? 5.906 10.75 4.738 1 98.38 81 ILE A N 1
ATOM 639 C CA . ILE A 1 81 ? 4.809 10.008 4.129 1 98.38 81 ILE A CA 1
ATOM 640 C C . ILE A 1 81 ? 5.148 9.68 2.678 1 98.38 81 ILE A C 1
ATOM 642 O O . ILE A 1 81 ? 4.828 8.594 2.189 1 98.38 81 ILE A O 1
ATOM 646 N N . ALA A 1 82 ? 5.73 10.633 2.037 1 97.75 82 ALA A N 1
ATOM 647 C CA . ALA A 1 82 ? 6.184 10.352 0.677 1 97.75 82 ALA A CA 1
ATOM 648 C C . ALA A 1 82 ? 7.156 9.172 0.654 1 97.75 82 ALA A C 1
ATOM 650 O O . ALA A 1 82 ? 7.086 8.32 -0.229 1 97.75 82 ALA A O 1
ATOM 651 N N . LYS A 1 83 ? 8.086 9.164 1.556 1 98 83 LYS A N 1
ATOM 652 C CA . LYS A 1 83 ? 9.023 8.047 1.673 1 98 83 LYS A CA 1
ATOM 653 C C . LYS A 1 83 ? 8.289 6.742 1.967 1 98 83 LYS A C 1
ATOM 655 O O . LYS A 1 83 ? 8.656 5.684 1.451 1 98 83 LYS A O 1
ATOM 660 N N . LEU A 1 84 ? 7.301 6.781 2.83 1 98.31 84 LEU A N 1
ATOM 661 C CA . LEU A 1 84 ? 6.465 5.625 3.127 1 98.31 84 LEU A CA 1
ATOM 662 C C . LEU A 1 84 ? 5.832 5.07 1.855 1 98.31 84 LEU A C 1
ATOM 664 O O . LEU A 1 84 ? 5.891 3.863 1.602 1 98.31 84 LEU A O 1
ATOM 668 N N . ILE A 1 85 ? 5.277 5.941 1.104 1 97.44 85 ILE A N 1
ATOM 669 C CA . ILE A 1 85 ? 4.602 5.562 -0.13 1 97.44 85 ILE A CA 1
ATOM 670 C C . ILE A 1 85 ? 5.609 4.977 -1.116 1 97.44 85 ILE A C 1
ATOM 672 O O . ILE A 1 85 ? 5.336 3.969 -1.771 1 97.44 85 ILE A O 1
ATOM 676 N N . ASP A 1 86 ? 6.762 5.566 -1.238 1 97.5 86 ASP A N 1
ATOM 677 C CA . ASP A 1 86 ? 7.824 5.039 -2.086 1 97.5 86 ASP A CA 1
ATOM 678 C C . ASP A 1 86 ? 8.242 3.643 -1.636 1 97.5 86 ASP A C 1
ATOM 680 O O . ASP A 1 86 ? 8.516 2.773 -2.465 1 97.5 86 ASP A O 1
ATOM 684 N N . THR A 1 87 ? 8.352 3.5 -0.369 1 97.81 87 THR A N 1
ATOM 685 C CA . THR A 1 87 ? 8.75 2.217 0.196 1 97.81 87 THR A CA 1
ATOM 686 C C . THR A 1 87 ? 7.707 1.145 -0.104 1 97.81 87 THR A C 1
ATOM 688 O O . THR A 1 87 ? 8.055 0.018 -0.467 1 97.81 87 THR A O 1
ATOM 691 N N . GLU A 1 88 ? 6.441 1.479 0.031 1 95.88 88 GLU A N 1
ATOM 692 C CA . GLU A 1 88 ? 5.359 0.541 -0.258 1 95.88 88 GLU A CA 1
ATOM 693 C C . GLU A 1 88 ? 5.375 0.117 -1.724 1 95.88 88 GLU A C 1
ATOM 695 O O . GLU A 1 88 ? 4.836 -0.934 -2.076 1 95.88 88 GLU A O 1
ATOM 700 N N . ASN A 1 89 ? 5.945 0.909 -2.588 1 96.88 89 ASN A N 1
ATOM 701 C CA . ASN A 1 89 ? 5.953 0.635 -4.023 1 96.88 89 ASN A CA 1
ATOM 702 C C . ASN A 1 89 ? 7.016 -0.399 -4.387 1 96.88 89 ASN A C 1
ATOM 704 O O . ASN A 1 89 ? 7.09 -0.841 -5.535 1 96.88 89 ASN A O 1
ATOM 708 N N . LEU A 1 90 ? 7.805 -0.806 -3.494 1 96.75 90 LEU A N 1
ATOM 709 C CA . LEU A 1 90 ? 8.867 -1.768 -3.766 1 96.75 90 LEU A CA 1
ATOM 710 C C . LEU A 1 90 ? 8.289 -3.123 -4.16 1 96.75 90 LEU A C 1
ATOM 712 O O . LEU A 1 90 ? 8.781 -3.768 -5.086 1 96.75 90 LEU A O 1
ATOM 716 N N . LEU A 1 91 ? 7.254 -3.488 -3.469 1 96.19 91 LEU A N 1
ATOM 717 C CA . LEU A 1 91 ? 6.715 -4.824 -3.705 1 96.19 91 LEU A CA 1
ATOM 718 C C . LEU A 1 91 ? 5.961 -4.879 -5.027 1 96.19 91 LEU A C 1
ATOM 720 O O . LEU A 1 91 ? 6.18 -5.789 -5.836 1 96.19 91 LEU A O 1
ATOM 724 N N . PRO A 1 92 ? 5.125 -3.92 -5.312 1 96.31 92 PRO A N 1
ATOM 725 C CA . PRO A 1 92 ? 4.469 -3.941 -6.621 1 96.31 92 PRO A CA 1
ATOM 726 C C . PRO A 1 92 ? 5.465 -3.939 -7.781 1 96.31 92 PRO A C 1
ATOM 728 O O . PRO A 1 92 ? 5.223 -4.578 -8.805 1 96.31 92 PRO A O 1
ATOM 731 N N . VAL A 1 93 ? 6.508 -3.199 -7.699 1 96.62 93 VAL A N 1
ATOM 732 C CA . VAL A 1 93 ? 7.531 -3.191 -8.734 1 96.62 93 VAL A CA 1
ATOM 733 C C . VAL A 1 93 ? 8.133 -4.59 -8.891 1 96.62 93 VAL A C 1
ATOM 735 O O . VAL A 1 93 ? 8.328 -5.07 -10.008 1 96.62 93 VAL A O 1
ATOM 738 N N . SER A 1 94 ? 8.375 -5.191 -7.75 1 96.62 94 SER A N 1
ATOM 739 C CA . SER A 1 94 ? 8.906 -6.551 -7.777 1 96.62 94 SER A CA 1
ATOM 740 C C . SER A 1 94 ? 7.895 -7.527 -8.367 1 96.62 94 SER A C 1
ATOM 742 O O . SER A 1 94 ? 8.258 -8.422 -9.133 1 96.62 94 SER A O 1
ATOM 744 N N . PHE A 1 95 ? 6.629 -7.402 -8.008 1 97.19 95 PHE A N 1
ATOM 745 C CA . PHE A 1 95 ? 5.574 -8.219 -8.586 1 97.19 95 PHE A CA 1
ATOM 746 C C . PHE A 1 95 ? 5.582 -8.117 -10.109 1 97.19 95 PHE A C 1
ATOM 748 O O . PHE A 1 95 ? 5.543 -9.125 -10.805 1 97.19 95 PHE A O 1
ATOM 755 N N . ASN A 1 96 ? 5.66 -6.93 -10.57 1 96.56 96 ASN A N 1
ATOM 756 C CA . ASN A 1 96 ? 5.625 -6.68 -12.008 1 96.56 96 ASN A CA 1
ATOM 757 C C . ASN A 1 96 ? 6.836 -7.285 -12.711 1 96.56 96 ASN A C 1
ATOM 759 O O . ASN A 1 96 ? 6.699 -7.914 -13.766 1 96.56 96 ASN A O 1
ATOM 763 N N . LEU A 1 97 ? 7.945 -7.094 -12.133 1 95.75 97 LEU A N 1
ATOM 764 C CA . LEU A 1 97 ? 9.18 -7.613 -12.711 1 95.75 97 LEU A CA 1
ATOM 765 C C . LEU A 1 97 ? 9.156 -9.141 -12.773 1 95.75 97 LEU A C 1
ATOM 767 O O . LEU A 1 97 ? 9.531 -9.734 -13.781 1 95.75 97 LEU A O 1
ATOM 771 N N . GLN A 1 98 ? 8.656 -9.734 -11.695 1 96.38 98 GLN A N 1
ATOM 772 C CA . GLN A 1 98 ? 8.586 -11.195 -11.648 1 96.38 98 GLN A CA 1
ATOM 773 C C . GLN A 1 98 ? 7.527 -11.727 -12.602 1 96.38 98 GLN A C 1
ATOM 775 O O . GLN A 1 98 ? 7.777 -12.68 -13.344 1 96.38 98 GLN A O 1
ATOM 780 N N . ALA A 1 99 ? 6.371 -11.133 -12.594 1 96.75 99 ALA A N 1
ATOM 781 C CA . ALA A 1 99 ? 5.254 -11.609 -13.406 1 96.75 99 ALA A CA 1
ATOM 782 C C . ALA A 1 99 ? 5.582 -11.516 -14.891 1 96.75 99 ALA A C 1
ATOM 784 O O . ALA A 1 99 ? 5.234 -12.406 -15.672 1 96.75 99 ALA A O 1
ATOM 785 N N . ASN A 1 100 ? 6.258 -10.5 -15.297 1 96.44 100 ASN A N 1
ATOM 786 C CA . ASN A 1 100 ? 6.527 -10.273 -16.703 1 96.44 100 ASN A CA 1
ATOM 787 C C . ASN A 1 100 ? 7.906 -10.789 -17.109 1 96.44 100 ASN A C 1
ATOM 789 O O . ASN A 1 100 ? 8.25 -10.82 -18.297 1 96.44 100 ASN A O 1
ATOM 793 N N . GLY A 1 101 ? 8.695 -11.133 -16.188 1 95.94 101 GLY A N 1
ATOM 794 C CA . GLY A 1 101 ? 10.031 -11.617 -16.469 1 95.94 101 GLY A CA 1
ATOM 795 C C . GLY A 1 101 ? 10.172 -13.117 -16.312 1 95.94 101 GLY A C 1
ATOM 796 O O . GLY A 1 101 ? 9.75 -13.883 -17.188 1 95.94 101 GLY A O 1
ATOM 797 N N . GLU A 1 102 ? 10.688 -13.469 -15.094 1 93.94 102 GLU A N 1
ATOM 798 C CA . GLU A 1 102 ? 11.062 -14.859 -14.867 1 93.94 102 GLU A CA 1
ATOM 799 C C . GLU A 1 102 ? 9.844 -15.766 -14.867 1 93.94 102 GLU A C 1
ATOM 801 O O . GLU A 1 102 ? 9.891 -16.891 -15.375 1 93.94 102 GLU A O 1
ATOM 806 N N . THR A 1 103 ? 8.789 -15.344 -14.273 1 96.69 103 THR A N 1
ATOM 807 C CA . THR A 1 103 ? 7.598 -16.188 -14.195 1 96.69 103 THR A CA 1
ATOM 808 C C . THR A 1 103 ? 6.992 -16.391 -15.586 1 96.69 103 THR A C 1
ATOM 810 O O . THR A 1 103 ? 6.57 -17.5 -15.922 1 96.69 103 THR A O 1
ATOM 813 N N . ARG A 1 104 ? 6.988 -15.383 -16.375 1 96.31 104 ARG A N 1
ATOM 814 C CA . ARG A 1 104 ? 6.484 -15.508 -17.75 1 96.31 104 ARG A CA 1
ATOM 815 C C . ARG A 1 104 ? 7.363 -16.453 -18.562 1 96.31 104 ARG A C 1
ATOM 817 O O . ARG A 1 104 ? 6.855 -17.297 -19.297 1 96.31 104 ARG A O 1
ATOM 824 N N . GLN A 1 105 ? 8.617 -16.312 -18.391 1 97.06 105 GLN A N 1
ATOM 825 C CA . GLN A 1 105 ? 9.555 -17.172 -19.109 1 97.06 105 GLN A CA 1
ATOM 826 C C . GLN A 1 105 ? 9.398 -18.625 -18.688 1 97.06 105 GLN A C 1
ATOM 828 O O . GLN A 1 105 ? 9.398 -19.516 -19.531 1 97.06 105 GLN A O 1
ATOM 833 N N . SER A 1 106 ? 9.305 -18.844 -17.391 1 96.69 106 SER A N 1
ATOM 834 C CA . SER A 1 106 ? 9.148 -20.203 -16.891 1 96.69 106 SER A CA 1
ATOM 835 C C . SER A 1 106 ? 7.836 -20.812 -17.359 1 96.69 106 SER A C 1
ATOM 837 O O . SER A 1 106 ? 7.777 -22 -17.672 1 96.69 106 SER A O 1
ATOM 839 N N . LEU A 1 107 ? 6.863 -20.031 -17.422 1 96.5 107 LEU A N 1
ATOM 840 C CA . LEU A 1 107 ? 5.57 -20.5 -17.906 1 96.5 107 LEU A CA 1
ATOM 841 C C . LEU A 1 107 ? 5.641 -20.891 -19.375 1 96.5 107 LEU A C 1
ATOM 843 O O . LEU A 1 107 ? 5.098 -21.938 -19.766 1 96.5 107 LEU A O 1
ATOM 847 N N . GLU A 1 108 ? 6.332 -20.125 -20.188 1 96.62 108 GLU A N 1
ATOM 848 C CA . GLU A 1 108 ? 6.504 -20.453 -21.609 1 96.62 108 GLU A CA 1
ATOM 849 C C . GLU A 1 108 ? 7.297 -21.75 -21.781 1 96.62 108 GLU A C 1
ATOM 851 O O . GLU A 1 108 ? 6.957 -22.578 -22.625 1 96.62 108 GLU A O 1
ATOM 856 N N . GLU A 1 109 ? 8.25 -21.859 -20.953 1 96.31 109 GLU A N 1
ATOM 857 C CA . GLU A 1 109 ? 9.055 -23.078 -21 1 96.31 109 GLU A CA 1
ATOM 858 C C . GLU A 1 109 ? 8.242 -24.297 -20.562 1 96.31 109 GLU A C 1
ATOM 860 O O . GLU A 1 109 ? 8.375 -25.375 -21.156 1 96.31 109 GLU A O 1
ATOM 865 N N . GLU A 1 110 ? 7.477 -24.125 -19.578 1 95.12 110 GLU A N 1
ATOM 866 C CA . GLU A 1 110 ? 6.617 -25.203 -19.125 1 95.12 110 GLU A CA 1
ATOM 867 C C . GLU A 1 110 ? 5.625 -25.625 -20.203 1 95.12 110 GLU A C 1
ATOM 869 O O . GLU A 1 110 ? 5.375 -26.812 -20.391 1 95.12 110 GLU A O 1
ATOM 874 N N . LYS A 1 111 ? 5.078 -24.672 -20.844 1 95.56 111 LYS A N 1
ATOM 875 C CA . LYS A 1 111 ? 4.105 -24.969 -21.891 1 95.56 111 LYS A CA 1
ATOM 876 C C . LYS A 1 111 ? 4.762 -25.703 -23.062 1 95.56 111 LYS A C 1
ATOM 878 O O . LYS A 1 111 ? 4.188 -26.625 -23.625 1 95.56 111 LYS A O 1
ATOM 883 N N . LYS A 1 112 ? 5.961 -25.281 -23.391 1 96.5 112 LYS A N 1
ATOM 884 C CA . LYS A 1 112 ? 6.727 -25.969 -24.422 1 96.5 112 LYS A CA 1
ATOM 885 C C . LYS A 1 112 ? 7.062 -27.391 -24 1 96.5 112 LYS A C 1
ATOM 887 O O . LYS A 1 112 ? 6.945 -28.328 -24.797 1 96.5 112 LYS A O 1
ATOM 892 N N . GLY A 1 113 ? 7.449 -27.5 -22.734 1 94.94 113 GLY A N 1
ATOM 893 C CA . GLY A 1 113 ? 7.758 -28.812 -22.203 1 94.94 113 GLY A CA 1
ATOM 894 C C . GLY A 1 113 ? 6.555 -29.75 -22.172 1 94.94 113 GLY A C 1
ATOM 895 O O . GLY A 1 113 ? 6.676 -30.938 -22.484 1 94.94 113 GLY A O 1
ATOM 896 N N . LEU A 1 114 ? 5.449 -29.203 -21.844 1 93.81 114 LEU A N 1
ATOM 897 C CA . LEU A 1 114 ? 4.219 -29.984 -21.828 1 93.81 114 LEU A CA 1
ATOM 898 C C . LEU A 1 114 ? 3.865 -30.469 -23.219 1 93.81 114 LEU A C 1
ATOM 900 O O . LEU A 1 114 ? 3.467 -31.625 -23.391 1 93.81 114 LEU A O 1
ATOM 904 N N . LYS A 1 115 ? 4.012 -29.594 -24.188 1 94.69 115 LYS A N 1
ATOM 905 C CA . LYS A 1 115 ? 3.721 -29.969 -25.578 1 94.69 115 LYS A CA 1
ATOM 906 C C . LYS A 1 115 ? 4.605 -31.125 -26.016 1 94.69 115 LYS A C 1
ATOM 908 O O . LYS A 1 115 ? 4.117 -32.094 -26.625 1 94.69 115 LYS A O 1
ATOM 913 N N . GLN A 1 116 ? 5.844 -31.031 -25.75 1 94.19 116 GLN A N 1
ATOM 914 C CA . GLN A 1 116 ? 6.777 -32.094 -26.094 1 94.19 116 GLN A CA 1
ATOM 915 C C . GLN A 1 116 ? 6.438 -33.406 -25.359 1 94.19 116 GLN A C 1
ATOM 917 O O . GLN A 1 116 ? 6.492 -34.469 -25.938 1 94.19 116 GLN A O 1
ATOM 922 N N . TRP A 1 117 ? 6.137 -33.219 -24.125 1 90.69 117 TRP A N 1
ATOM 923 C CA . TRP A 1 117 ? 5.777 -34.375 -23.281 1 90.69 117 TRP A CA 1
ATOM 924 C C . TRP A 1 117 ? 4.551 -35.094 -23.844 1 90.69 117 TRP A C 1
ATOM 926 O O . TRP A 1 117 ? 4.523 -36.312 -23.906 1 90.69 117 TRP A O 1
ATOM 936 N N . LYS A 1 118 ? 3.594 -34.406 -24.328 1 89.75 118 LYS A N 1
ATOM 937 C CA . LYS A 1 118 ? 2.373 -34.969 -24.891 1 89.75 118 LYS A CA 1
ATOM 938 C C . LYS A 1 118 ? 2.648 -35.625 -26.234 1 89.75 118 LYS A C 1
ATOM 940 O O . LYS A 1 118 ? 2.074 -36.688 -26.547 1 89.75 118 LYS A O 1
ATOM 945 N N . GLN A 1 119 ? 3.543 -35.031 -26.969 1 91.81 119 GLN A N 1
ATOM 946 C CA . GLN A 1 119 ? 3.904 -35.625 -28.266 1 91.81 119 GLN A CA 1
ATOM 947 C C . GLN A 1 119 ? 4.57 -37 -28.078 1 91.81 119 GLN A C 1
ATOM 949 O O . GLN A 1 119 ? 4.305 -37.938 -28.844 1 91.81 119 GLN A O 1
ATOM 954 N N . GLU A 1 120 ? 5.359 -37.031 -27.062 1 87.69 120 GLU A N 1
ATOM 955 C CA . GLU A 1 120 ? 6.008 -38.312 -26.781 1 87.69 120 GLU A CA 1
ATOM 956 C C . GLU A 1 120 ? 4.992 -39.344 -26.312 1 87.69 120 GLU A C 1
ATOM 958 O O . GLU A 1 120 ? 5.082 -40.531 -26.672 1 87.69 120 GLU A O 1
ATOM 963 N N . ARG A 1 121 ? 4.109 -38.906 -25.5 1 82.75 121 ARG A N 1
ATOM 964 C CA . ARG A 1 121 ? 3.041 -39.812 -25.062 1 82.75 121 ARG A CA 1
ATOM 965 C C . ARG A 1 121 ? 2.258 -40.344 -26.25 1 82.75 121 ARG A C 1
ATOM 967 O O . ARG A 1 121 ? 2.01 -41.531 -26.328 1 82.75 121 ARG A O 1
ATOM 974 N N . ASP A 1 122 ? 1.903 -39.531 -27.172 1 86.56 122 ASP A N 1
ATOM 975 C CA . ASP A 1 122 ? 1.125 -39.906 -28.328 1 86.56 122 ASP A CA 1
ATOM 976 C C . ASP A 1 122 ? 1.922 -40.875 -29.219 1 86.56 122 ASP A C 1
ATOM 978 O O . ASP A 1 122 ? 1.363 -41.812 -29.797 1 86.56 122 ASP A O 1
ATOM 982 N N . ARG A 1 123 ? 3.205 -40.594 -29.328 1 87.88 123 ARG A N 1
ATOM 983 C CA . ARG A 1 123 ? 4.066 -41.469 -30.109 1 87.88 123 ARG A CA 1
ATOM 984 C C . ARG A 1 123 ? 4.094 -42.875 -29.516 1 87.88 123 ARG A C 1
ATOM 986 O O . ARG A 1 123 ? 3.967 -43.875 -30.25 1 87.88 123 ARG A O 1
ATOM 993 N N . PHE A 1 124 ? 4.207 -42.906 -28.234 1 81.75 124 PHE A N 1
ATOM 994 C CA . PHE A 1 124 ? 4.238 -44.188 -27.547 1 81.75 124 PHE A CA 1
ATOM 995 C C . PHE A 1 124 ? 2.9 -44.906 -27.688 1 81.75 124 PHE A C 1
ATOM 997 O O . PHE A 1 124 ? 2.857 -46.125 -27.906 1 81.75 124 PHE A O 1
ATOM 1004 N N . GLN A 1 125 ? 1.857 -44.188 -27.547 1 78.25 125 GLN A N 1
ATOM 1005 C CA . GLN A 1 125 ? 0.522 -44.781 -27.625 1 78.25 125 GLN A CA 1
ATOM 1006 C C . GLN A 1 125 ? 0.237 -45.312 -29.031 1 78.25 125 GLN A C 1
ATOM 1008 O O . GLN A 1 125 ? -0.338 -46.406 -29.188 1 78.25 125 GLN A O 1
ATOM 1013 N N . ASN A 1 126 ? 0.698 -44.625 -30.062 1 84.75 126 ASN A N 1
ATOM 1014 C CA . ASN A 1 126 ? 0.507 -45.062 -31.438 1 84.75 126 ASN A CA 1
ATOM 1015 C C . ASN A 1 126 ? 1.323 -46.312 -31.766 1 84.75 126 ASN A C 1
ATOM 1017 O O . ASN A 1 126 ? 0.847 -47.188 -32.469 1 84.75 126 ASN A O 1
ATOM 1021 N N . GLU A 1 127 ? 2.494 -46.281 -31.234 1 83.94 127 GLU A N 1
ATOM 1022 C CA . GLU A 1 127 ? 3.332 -47.469 -31.422 1 83.94 127 GLU A CA 1
ATOM 1023 C C . GLU A 1 127 ? 2.717 -48.688 -30.766 1 83.94 127 GLU A C 1
ATOM 1025 O O . GLU A 1 127 ? 2.725 -49.781 -31.344 1 83.94 127 GLU A O 1
ATOM 1030 N N . ALA A 1 128 ? 2.203 -48.469 -29.578 1 77.44 128 ALA A N 1
ATOM 1031 C CA . ALA A 1 128 ? 1.56 -49.562 -28.859 1 77.44 128 ALA A CA 1
ATOM 1032 C C . ALA A 1 128 ? 0.335 -50.094 -29.609 1 77.44 128 ALA A C 1
ATOM 1034 O O . ALA A 1 128 ? 0.109 -51.281 -29.688 1 77.44 128 ALA A O 1
ATOM 1035 N N . LYS A 1 129 ? -0.412 -49.188 -30.234 1 81.94 129 LYS A N 1
ATOM 1036 C CA . LYS A 1 129 ? -1.594 -49.562 -31.016 1 81.94 129 LYS A CA 1
ATOM 1037 C C . LYS A 1 129 ? -1.206 -50.344 -32.281 1 81.94 129 LYS A C 1
ATOM 1039 O O . LYS A 1 129 ? -1.874 -51.312 -32.656 1 81.94 129 LYS A O 1
ATOM 1044 N N . CYS A 1 130 ? -0.106 -49.906 -32.875 1 85.44 130 CYS A N 1
ATOM 1045 C CA . CYS A 1 130 ? 0.368 -50.562 -34.094 1 85.44 130 CYS A CA 1
ATOM 1046 C C . CYS A 1 130 ? 0.809 -51.969 -33.781 1 85.44 130 CYS A C 1
ATOM 1048 O O . CYS A 1 130 ? 0.487 -52.906 -34.531 1 85.44 130 CYS A O 1
ATOM 1050 N N . GLN A 1 131 ? 1.451 -52.188 -32.688 1 83.31 131 GLN A N 1
ATOM 1051 C CA . GLN A 1 131 ? 1.913 -53.531 -32.281 1 83.31 131 GLN A CA 1
ATOM 1052 C C . GLN A 1 131 ? 0.74 -54.438 -31.938 1 83.31 131 GLN A C 1
ATOM 1054 O O . GLN A 1 131 ? 0.752 -55.625 -32.281 1 83.31 131 GLN A O 1
ATOM 1059 N N . ALA A 1 132 ? -0.255 -53.844 -31.328 1 79.94 132 ALA A N 1
ATOM 1060 C CA . ALA A 1 132 ? -1.452 -54.594 -30.984 1 79.94 132 ALA A CA 1
ATOM 1061 C C . ALA A 1 132 ? -2.201 -55.031 -32.219 1 79.94 132 ALA A C 1
ATOM 1063 O O . ALA A 1 132 ? -2.717 -56.156 -32.281 1 79.94 132 ALA A O 1
ATOM 1064 N N . LYS A 1 133 ? -2.203 -54.219 -33.219 1 87.88 133 LYS A N 1
ATOM 1065 C CA . LYS A 1 133 ? -2.871 -54.531 -34.469 1 87.88 133 LYS A CA 1
ATOM 1066 C C . LYS A 1 133 ? -2.154 -55.688 -35.188 1 87.88 133 LYS A C 1
ATOM 1068 O O . LYS A 1 133 ? -2.799 -56.594 -35.75 1 87.88 133 LYS A O 1
ATOM 1073 N N . ILE A 1 134 ? -0.86 -55.781 -35.188 1 89.56 134 ILE A N 1
ATOM 1074 C CA . ILE A 1 134 ? -0.06 -56.781 -35.844 1 89.56 134 ILE A CA 1
ATOM 1075 C C . ILE A 1 134 ? -0.348 -58.156 -35.25 1 89.56 134 ILE A C 1
ATOM 1077 O O . ILE A 1 134 ? -0.609 -59.125 -35.969 1 89.56 134 ILE A O 1
ATOM 1081 N N . ILE A 1 135 ? -0.328 -58.188 -33.938 1 84.81 135 ILE A N 1
ATOM 1082 C CA . ILE A 1 135 ? -0.526 -59.469 -33.281 1 84.81 135 ILE A CA 1
ATOM 1083 C C . ILE A 1 135 ? -1.972 -59.938 -33.469 1 84.81 135 ILE A C 1
ATOM 1085 O O . ILE A 1 135 ? -2.238 -61.125 -33.625 1 84.81 135 ILE A O 1
ATOM 1089 N N . ASP A 1 136 ? -2.902 -59 -33.469 1 85.62 136 ASP A N 1
ATOM 1090 C CA . ASP A 1 136 ? -4.301 -59.375 -33.688 1 85.62 136 ASP A CA 1
ATOM 1091 C C . ASP A 1 136 ? -4.512 -59.938 -35.094 1 85.62 136 ASP A C 1
ATOM 1093 O O . ASP A 1 136 ? -5.234 -60.906 -35.281 1 85.62 136 ASP A O 1
ATOM 1097 N N . ASP A 1 137 ? -3.854 -59.312 -36.094 1 91 137 ASP A N 1
ATOM 1098 C CA . ASP A 1 137 ? -3.969 -59.781 -37.469 1 91 137 ASP A CA 1
ATOM 1099 C C . ASP A 1 137 ? -3.367 -61.156 -37.625 1 91 137 ASP A C 1
ATOM 1101 O O . ASP A 1 137 ? -3.943 -62 -38.312 1 91 137 ASP A O 1
ATOM 1105 N N . GLU A 1 138 ? -2.225 -61.375 -37 1 90.19 138 GLU A N 1
ATOM 1106 C CA . GLU A 1 138 ? -1.572 -62.688 -37.094 1 90.19 138 GLU A CA 1
ATOM 1107 C C . GLU A 1 138 ? -2.367 -63.75 -36.344 1 90.19 138 GLU A C 1
ATOM 1109 O O . GLU A 1 138 ? -2.4 -64.875 -36.75 1 90.19 138 GLU A O 1
ATOM 1114 N N . ALA A 1 139 ? -2.967 -63.406 -35.25 1 84.81 139 ALA A N 1
ATOM 1115 C CA . ALA A 1 139 ? -3.814 -64.312 -34.531 1 84.81 139 ALA A CA 1
ATOM 1116 C C . ALA A 1 139 ? -5.035 -64.75 -35.344 1 84.81 139 ALA A C 1
ATOM 1118 O O . ALA A 1 139 ? -5.434 -65.875 -35.344 1 84.81 139 ALA A O 1
ATOM 1119 N N . LYS A 1 140 ? -5.59 -63.812 -36.031 1 91.12 140 LYS A N 1
ATOM 1120 C CA . LYS A 1 140 ? -6.727 -64.062 -36.906 1 91.12 140 LYS A CA 1
ATOM 1121 C C . LYS A 1 140 ? -6.328 -65 -38.031 1 91.12 140 LYS A C 1
ATOM 1123 O O . LYS A 1 140 ? -7.047 -66 -38.312 1 91.12 140 LYS A O 1
ATOM 1128 N N . ARG A 1 141 ? -5.172 -64.75 -38.594 1 94.06 141 ARG A N 1
ATOM 1129 C CA . ARG A 1 141 ? -4.672 -65.625 -39.688 1 94.06 141 ARG A CA 1
ATOM 1130 C C . ARG A 1 141 ? -4.391 -67.062 -39.188 1 94.06 141 ARG A C 1
ATOM 1132 O O . ARG A 1 141 ? -4.684 -68 -39.875 1 94.06 141 ARG A O 1
ATOM 1139 N N . PHE A 1 142 ? -3.807 -67.062 -38.031 1 92.56 142 PHE A N 1
ATOM 1140 C CA . PHE A 1 142 ? -3.516 -68.375 -37.406 1 92.56 142 PHE A CA 1
ATOM 1141 C C . PHE A 1 142 ? -4.793 -69.188 -37.188 1 92.56 142 PHE A C 1
ATOM 1143 O O . PHE A 1 142 ? -4.863 -70.312 -37.562 1 92.56 142 PHE A O 1
ATOM 1150 N N . ARG A 1 143 ? -5.828 -68.562 -36.688 1 89.88 143 ARG A N 1
ATOM 1151 C CA . ARG A 1 143 ? -7.102 -69.25 -36.438 1 89.88 143 ARG A CA 1
ATOM 1152 C C . ARG A 1 143 ? -7.77 -69.688 -37.75 1 89.88 143 ARG A C 1
ATOM 1154 O O . ARG A 1 143 ? -8.305 -70.812 -37.812 1 89.88 143 ARG A O 1
ATOM 1161 N N . GLU A 1 144 ? -7.707 -68.812 -38.688 1 94.38 144 GLU A N 1
ATOM 1162 C CA . GLU A 1 144 ? -8.297 -69.125 -40 1 94.38 144 GLU A CA 1
ATOM 1163 C C . GLU A 1 144 ? -7.637 -70.375 -40.625 1 94.38 144 GLU A C 1
ATOM 1165 O O . GLU A 1 144 ? -8.32 -71.25 -41.094 1 94.38 144 GLU A O 1
ATOM 1170 N N . LYS A 1 145 ? -6.305 -70.375 -40.594 1 94.81 145 LYS A N 1
ATOM 1171 C CA . LYS A 1 145 ? -5.574 -71.5 -41.188 1 94.81 145 LYS A CA 1
ATOM 1172 C C . LYS A 1 145 ? -5.738 -72.75 -40.375 1 94.81 145 LYS A C 1
ATOM 1174 O O . LYS A 1 145 ? -5.738 -73.875 -40.938 1 94.81 145 LYS A O 1
ATOM 1179 N N . TYR A 1 146 ? -5.875 -72.562 -39.094 1 90.75 146 TYR A N 1
ATOM 1180 C CA . TYR A 1 146 ? -6.141 -73.688 -38.25 1 90.75 146 TYR A CA 1
ATOM 1181 C C . TYR A 1 146 ? -7.438 -74.438 -38.656 1 90.75 146 TYR A C 1
ATOM 1183 O O . TYR A 1 146 ? -7.465 -75.625 -38.844 1 90.75 146 TYR A O 1
ATOM 1191 N N . TRP A 1 147 ? -8.5 -73.625 -38.875 1 93.69 147 TRP A N 1
ATOM 1192 C CA . TRP A 1 147 ? -9.797 -74.25 -39.219 1 93.69 147 TRP A CA 1
ATOM 1193 C C . TRP A 1 147 ? -9.773 -74.812 -40.656 1 93.69 147 TRP A C 1
ATOM 1195 O O . TRP A 1 147 ? -10.422 -75.812 -40.938 1 93.69 147 TRP A O 1
ATOM 1205 N N . GLU A 1 148 ? -8.961 -74.188 -41.469 1 94.69 148 GLU A N 1
ATOM 1206 C CA . GLU A 1 148 ? -8.82 -74.688 -42.844 1 94.69 148 GLU A CA 1
ATOM 1207 C C . GLU A 1 148 ? -8.148 -76.062 -42.844 1 94.69 148 GLU A C 1
ATOM 1209 O O . GLU A 1 148 ? -8.555 -76.938 -43.625 1 94.69 148 GLU A O 1
ATOM 1214 N N . VAL A 1 149 ? -7.156 -76.125 -42.031 1 94.44 149 VAL A N 1
ATOM 1215 C CA . VAL A 1 149 ? -6.438 -77.438 -41.969 1 94.44 149 VAL A CA 1
ATOM 1216 C C . VAL A 1 149 ? -7.324 -78.5 -41.375 1 94.44 149 VAL A C 1
ATOM 1218 O O . VAL A 1 149 ? -7.34 -79.625 -41.844 1 94.44 149 VAL A O 1
ATOM 1221 N N . ILE A 1 150 ? -8.125 -78.188 -40.438 1 93.25 150 ILE A N 1
ATOM 1222 C CA . ILE A 1 150 ? -9.016 -79.125 -39.812 1 93.25 150 ILE A CA 1
ATOM 1223 C C . ILE A 1 150 ? -10.078 -79.625 -40.812 1 93.25 150 ILE A C 1
ATOM 1225 O O . ILE A 1 150 ? -10.344 -80.812 -40.969 1 93.25 150 ILE A O 1
ATOM 1229 N N . ARG A 1 151 ? -10.562 -78.688 -41.562 1 94.56 151 ARG A N 1
ATOM 1230 C CA . ARG A 1 151 ? -11.57 -79 -42.562 1 94.56 151 ARG A CA 1
ATOM 1231 C C . ARG A 1 151 ? -10.984 -79.875 -43.688 1 94.56 151 ARG A C 1
ATOM 1233 O O . ARG A 1 151 ? -11.633 -80.812 -44.156 1 94.56 151 ARG A O 1
ATOM 1240 N N . SER A 1 152 ? -9.797 -79.5 -44.094 1 95.75 152 SER A N 1
ATOM 1241 C CA . SER A 1 152 ? -9.148 -80.25 -45.156 1 95.75 152 SER A CA 1
ATOM 1242 C C . SER A 1 152 ? -8.773 -81.688 -44.719 1 95.75 152 SER A C 1
ATOM 1244 O O . SER A 1 152 ? -8.836 -82.625 -45.5 1 95.75 152 SER A O 1
ATOM 1246 N N . LYS A 1 153 ? -8.414 -81.812 -43.531 1 94.31 153 LYS A N 1
ATOM 1247 C CA . LYS A 1 153 ? -8.109 -83.125 -42.969 1 94.31 153 LYS A CA 1
ATOM 1248 C C . LYS A 1 153 ? -9.359 -84 -42.906 1 94.31 153 LYS A C 1
ATOM 1250 O O . LYS A 1 153 ? -9.32 -85.188 -43.25 1 94.31 153 LYS A O 1
ATOM 1255 N N . GLU A 1 154 ? -10.461 -83.375 -42.531 1 94.56 154 GLU A N 1
ATOM 1256 C CA . GLU A 1 154 ? -11.719 -84.125 -42.469 1 94.56 154 GLU A CA 1
ATOM 1257 C C . GLU A 1 154 ? -12.172 -84.562 -43.844 1 94.56 154 GLU A C 1
ATOM 1259 O O . GLU A 1 154 ? -12.664 -85.688 -44.031 1 94.56 154 GLU A O 1
ATOM 1264 N N . GLU A 1 155 ? -11.969 -83.75 -44.781 1 94.38 155 GLU A N 1
ATOM 1265 C CA . GLU A 1 155 ? -12.312 -84.062 -46.156 1 94.38 155 GLU A CA 1
ATOM 1266 C C . GLU A 1 155 ? -11.422 -85.188 -46.656 1 94.38 155 GLU A C 1
ATOM 1268 O O . GLU A 1 155 ? -11.898 -86.125 -47.344 1 94.38 155 GLU A O 1
ATOM 1273 N N . TYR A 1 156 ? -10.164 -85.062 -46.375 1 95.31 156 TYR A N 1
ATOM 1274 C CA . TYR A 1 156 ? -9.234 -86.125 -46.75 1 95.31 156 TYR A CA 1
ATOM 1275 C C . TYR A 1 156 ? -9.609 -87.438 -46.125 1 95.31 156 TYR A C 1
ATOM 1277 O O . TYR A 1 156 ? -9.641 -88.438 -46.812 1 95.31 156 TYR A O 1
ATOM 1285 N N . ASN A 1 157 ? -9.969 -87.438 -44.906 1 94.25 157 ASN A N 1
ATOM 1286 C CA . ASN A 1 157 ? -10.359 -88.688 -44.188 1 94.25 157 ASN A CA 1
ATOM 1287 C C . ASN A 1 157 ? -11.633 -89.25 -44.781 1 94.25 157 ASN A C 1
ATOM 1289 O O . ASN A 1 157 ? -11.742 -90.5 -44.906 1 94.25 157 ASN A O 1
ATOM 1293 N N . LYS A 1 158 ? -12.5 -88.438 -45.125 1 93.56 158 LYS A N 1
ATOM 1294 C CA . LYS A 1 158 ? -13.766 -88.875 -45.719 1 93.56 158 LYS A CA 1
ATOM 1295 C C . LYS A 1 158 ? -13.539 -89.562 -47.062 1 93.56 158 LYS A C 1
ATOM 1297 O O . LYS A 1 158 ? -14.102 -90.625 -47.312 1 93.56 158 LYS A O 1
ATOM 1302 N N . ILE A 1 159 ? -12.672 -89 -47.812 1 93.75 159 ILE A N 1
ATOM 1303 C CA . ILE A 1 159 ? -12.406 -89.5 -49.156 1 93.75 159 ILE A CA 1
ATOM 1304 C C . ILE A 1 159 ? -11.562 -90.75 -49.094 1 93.75 159 ILE A C 1
ATOM 1306 O O . ILE A 1 159 ? -11.758 -91.688 -49.875 1 93.75 159 ILE A O 1
ATOM 1310 N N . ASP A 1 160 ? -10.719 -90.812 -48.156 1 91.94 160 ASP A N 1
ATOM 1311 C CA . ASP A 1 160 ? -9.828 -91.938 -48 1 91.94 160 ASP A CA 1
ATOM 1312 C C . ASP A 1 160 ? -10.594 -93.188 -47.469 1 91.94 160 ASP A C 1
ATOM 1314 O O . ASP A 1 160 ? -10.258 -94.312 -47.781 1 91.94 160 ASP A O 1
ATOM 1318 N N . GLU A 1 161 ? -11.625 -93 -46.719 1 91.88 161 GLU A N 1
ATOM 1319 C CA . GLU A 1 161 ? -12.383 -94.062 -46.125 1 91.88 161 GLU A CA 1
ATOM 1320 C C . GLU A 1 161 ? -13.43 -94.625 -47.094 1 91.88 161 GLU A C 1
ATOM 1322 O O . GLU A 1 161 ? -13.797 -95.812 -47 1 91.88 161 GLU A O 1
ATOM 1327 N N . ASP A 1 162 ? -13.859 -93.75 -47.969 1 89.62 162 ASP A N 1
ATOM 1328 C CA . ASP A 1 162 ? -14.891 -94.125 -48.938 1 89.62 162 ASP A CA 1
ATOM 1329 C C . ASP A 1 162 ? -14.281 -94.812 -50.156 1 89.62 162 ASP A C 1
ATOM 1331 O O . ASP A 1 162 ? -13.633 -94.125 -50.969 1 89.62 162 ASP A O 1
ATOM 1335 N N . LYS A 1 163 ? -14.469 -96.125 -50.375 1 90.81 163 LYS A N 1
ATOM 1336 C CA . LYS A 1 163 ? -13.844 -97 -51.406 1 90.81 163 LYS A CA 1
ATOM 1337 C C . LYS A 1 163 ? -14.445 -96.688 -52.781 1 90.81 163 LYS A C 1
ATOM 1339 O O . LYS A 1 163 ? -13.969 -97.188 -53.781 1 90.81 163 LYS A O 1
ATOM 1344 N N . THR A 1 164 ? -15.531 -95.75 -52.844 1 92.62 164 THR A N 1
ATOM 1345 C CA . THR A 1 164 ? -16.141 -95.375 -54.125 1 92.62 164 THR A CA 1
ATOM 1346 C C . THR A 1 164 ? -15.305 -94.375 -54.875 1 92.62 164 THR A C 1
ATOM 1348 O O . THR A 1 164 ? -15.469 -94.188 -56.062 1 92.62 164 THR A O 1
ATOM 1351 N N . TYR A 1 165 ? -14.367 -93.938 -54.281 1 90 165 TYR A N 1
ATOM 1352 C CA . TYR A 1 165 ? -13.531 -92.875 -54.875 1 90 165 TYR A CA 1
ATOM 1353 C C . TYR A 1 165 ? -12.312 -93.5 -55.562 1 90 165 TYR A C 1
ATOM 1355 O O . TYR A 1 165 ? -11.805 -94.5 -55.094 1 90 165 TYR A O 1
ATOM 1363 N N . SER A 1 166 ? -11.906 -92.812 -56.5 1 93 166 SER A N 1
ATOM 1364 C CA . SER A 1 166 ? -10.734 -93.25 -57.219 1 93 166 SER A CA 1
ATOM 1365 C C . SER A 1 166 ? -9.445 -92.938 -56.469 1 93 166 SER A C 1
ATOM 1367 O O . SER A 1 166 ? -9.43 -92.062 -55.594 1 93 166 SER A O 1
ATOM 1369 N N . LYS A 1 167 ? -8.383 -93.688 -56.875 1 91.94 167 LYS A N 1
ATOM 1370 C CA . LYS A 1 167 ? -7.066 -93.438 -56.281 1 91.94 167 LYS A CA 1
ATOM 1371 C C . LYS A 1 167 ? -6.605 -92 -56.562 1 91.94 167 LYS A C 1
ATOM 1373 O O . LYS A 1 167 ? -5.91 -91.375 -55.719 1 91.94 167 LYS A O 1
ATOM 1378 N N . LEU A 1 168 ? -7.02 -91.438 -57.688 1 92.69 168 LEU A N 1
ATOM 1379 C CA . LEU A 1 168 ? -6.652 -90.062 -58.062 1 92.69 168 LEU A CA 1
ATOM 1380 C C . LEU A 1 168 ? -7.344 -89.062 -57.156 1 92.69 168 LEU A C 1
ATOM 1382 O O . LEU A 1 168 ? -6.758 -88 -56.812 1 92.69 168 LEU A O 1
ATOM 1386 N N . ASP A 1 169 ? -8.562 -89.312 -56.688 1 92.19 169 ASP A N 1
ATOM 1387 C CA . ASP A 1 169 ? -9.305 -88.438 -55.781 1 92.19 169 ASP A CA 1
ATOM 1388 C C . ASP A 1 169 ? -8.672 -88.438 -54.406 1 92.19 169 ASP A C 1
ATOM 1390 O O . ASP A 1 169 ? -8.609 -87.375 -53.781 1 92.19 169 ASP A O 1
ATOM 1394 N N . VAL A 1 170 ? -8.195 -89.5 -54 1 93.06 170 VAL A N 1
ATOM 1395 C CA . VAL A 1 170 ? -7.559 -89.625 -52.719 1 93.06 170 VAL A CA 1
ATOM 1396 C C . VAL A 1 170 ? -6.234 -88.875 -52.719 1 93.06 170 VAL A C 1
ATOM 1398 O O . VAL A 1 170 ? -5.918 -88.125 -51.75 1 93.06 170 VAL A O 1
ATOM 1401 N N . GLU A 1 171 ? -5.488 -89 -53.812 1 93.38 171 GLU A N 1
ATOM 1402 C CA . GLU A 1 171 ? -4.211 -88.312 -53.938 1 93.38 171 GLU A CA 1
ATOM 1403 C C . GLU A 1 171 ? -4.402 -86.812 -54 1 93.38 171 GLU A C 1
ATOM 1405 O O . GLU A 1 171 ? -3.607 -86.062 -53.406 1 93.38 171 GLU A O 1
ATOM 1410 N N . LYS A 1 172 ? -5.488 -86.375 -54.625 1 94.19 172 LYS A N 1
ATOM 1411 C CA . LYS A 1 172 ? -5.785 -84.938 -54.719 1 94.19 172 LYS A CA 1
ATOM 1412 C C . LYS A 1 172 ? -6.184 -84.375 -53.344 1 94.19 172 LYS A C 1
ATOM 1414 O O . LYS A 1 172 ? -5.797 -83.25 -53 1 94.19 172 LYS A O 1
ATOM 1419 N N . ALA A 1 173 ? -6.883 -85.125 -52.562 1 93.12 173 ALA A N 1
ATOM 1420 C CA . ALA A 1 173 ? -7.285 -84.688 -51.219 1 93.12 173 ALA A CA 1
ATOM 1421 C C . ALA A 1 173 ? -6.086 -84.625 -50.281 1 93.12 173 ALA A C 1
ATOM 1423 O O . ALA A 1 173 ? -5.992 -83.75 -49.438 1 93.12 173 ALA A O 1
ATOM 1424 N N . LEU A 1 174 ? -5.219 -85.562 -50.469 1 95.06 174 LEU A N 1
ATOM 1425 C CA . LEU A 1 174 ? -4.004 -85.625 -49.688 1 95.06 174 LEU A CA 1
ATOM 1426 C C . LEU A 1 174 ? -3.113 -84.375 -50 1 95.06 174 LEU A C 1
ATOM 1428 O O . LEU A 1 174 ? -2.514 -83.812 -49.094 1 95.06 174 LEU A O 1
ATOM 1432 N N . GLN A 1 175 ? -3.074 -84.062 -51.281 1 95.69 175 GLN A N 1
ATOM 1433 C CA . GLN A 1 175 ? -2.275 -82.938 -51.688 1 95.69 175 GLN A CA 1
ATOM 1434 C C . GLN A 1 175 ? -2.854 -81.625 -51.125 1 95.69 175 GLN A C 1
ATOM 1436 O O . GLN A 1 175 ? -2.109 -80.75 -50.719 1 95.69 175 GLN A O 1
ATOM 1441 N N . THR A 1 176 ? -4.16 -81.5 -51.125 1 95.12 176 THR A N 1
ATOM 1442 C CA . THR A 1 176 ? -4.816 -80.312 -50.562 1 95.12 176 THR A CA 1
ATOM 1443 C C . THR A 1 176 ? -4.578 -80.25 -49.062 1 95.12 176 THR A C 1
ATOM 1445 O O . THR A 1 176 ? -4.273 -79.188 -48.562 1 95.12 176 THR A O 1
ATOM 1448 N N . TYR A 1 177 ? -4.617 -81.25 -48.375 1 94.75 177 TYR A N 1
ATOM 1449 C CA . TYR A 1 177 ? -4.363 -81.25 -46.938 1 94.75 177 TYR A CA 1
ATOM 1450 C C . TYR A 1 177 ? -2.922 -80.875 -46.625 1 94.75 177 TYR A C 1
ATOM 1452 O O . TYR A 1 177 ? -2.666 -80.125 -45.719 1 94.75 177 TYR A O 1
ATOM 1460 N N . THR A 1 178 ? -2.023 -81.5 -47.438 1 95.88 178 THR A N 1
ATOM 1461 C CA . THR A 1 178 ? -0.61 -81.25 -47.219 1 95.88 178 THR A CA 1
ATOM 1462 C C . THR A 1 178 ? -0.322 -79.75 -47.469 1 95.88 178 THR A C 1
ATOM 1464 O O . THR A 1 178 ? 0.452 -79.125 -46.719 1 95.88 178 THR A O 1
ATOM 1467 N N . GLN A 1 179 ? -1.019 -79.188 -48.469 1 96.12 179 GLN A N 1
ATOM 1468 C CA . GLN A 1 179 ? -0.841 -77.75 -48.75 1 96.12 179 GLN A CA 1
ATOM 1469 C C . GLN A 1 179 ? -1.396 -76.875 -47.625 1 96.12 179 GLN A C 1
ATOM 1471 O O . GLN A 1 179 ? -0.738 -75.938 -47.156 1 96.12 179 GLN A O 1
ATOM 1476 N N . LYS A 1 180 ? -2.547 -77.188 -47.156 1 95.56 180 LYS A N 1
ATOM 1477 C CA . LYS A 1 180 ? -3.166 -76.438 -46.062 1 95.56 180 LYS A CA 1
ATOM 1478 C C . LYS A 1 180 ? -2.391 -76.625 -44.75 1 95.56 180 LYS A C 1
ATOM 1480 O O . LYS A 1 180 ? -2.309 -75.688 -43.969 1 95.56 180 LYS A O 1
ATOM 1485 N N . HIS A 1 181 ? -1.84 -77.812 -44.594 1 93.88 181 HIS A N 1
ATOM 1486 C CA . HIS A 1 181 ? -1.027 -78.062 -43.406 1 93.88 181 HIS A CA 1
ATOM 1487 C C . HIS A 1 181 ? 0.234 -77.188 -43.406 1 93.88 181 HIS A C 1
ATOM 1489 O O . HIS A 1 181 ? 0.63 -76.625 -42.375 1 93.88 181 HIS A O 1
ATOM 1495 N N . ASN A 1 182 ? 0.819 -77.062 -44.688 1 95.25 182 ASN A N 1
ATOM 1496 C CA . ASN A 1 182 ? 2.004 -76.25 -44.812 1 95.25 182 ASN A CA 1
ATOM 1497 C C . ASN A 1 182 ? 1.675 -74.75 -44.562 1 95.25 182 ASN A C 1
ATOM 1499 O O . ASN A 1 182 ? 2.463 -74 -43.969 1 95.25 182 ASN A O 1
ATOM 1503 N N . GLU A 1 183 ? 0.525 -74.312 -44.969 1 95.25 183 GLU A N 1
ATOM 1504 C CA . GLU A 1 183 ? 0.093 -72.938 -44.75 1 95.25 183 GLU A CA 1
ATOM 1505 C C . GLU A 1 183 ? -0.163 -72.688 -43.25 1 95.25 183 GLU A C 1
ATOM 1507 O O . GLU A 1 183 ? 0.152 -71.625 -42.75 1 95.25 183 GLU A O 1
ATOM 1512 N N . PHE A 1 184 ? -0.698 -73.562 -42.562 1 94.12 184 PHE A N 1
ATOM 1513 C CA . PHE A 1 184 ? -0.944 -73.5 -41.125 1 94.12 184 PHE A CA 1
ATOM 1514 C C . PHE A 1 184 ? 0.369 -73.438 -40.375 1 94.12 184 PHE A C 1
ATOM 1516 O O . PHE A 1 184 ? 0.51 -72.625 -39.438 1 94.12 184 PHE A O 1
ATOM 1523 N N . LYS A 1 185 ? 1.318 -74.312 -40.812 1 92.94 185 LYS A N 1
ATOM 1524 C CA . LYS A 1 185 ? 2.623 -74.25 -40.156 1 92.94 185 LYS A CA 1
ATOM 1525 C C . LYS A 1 185 ? 3.275 -72.875 -40.312 1 92.94 185 LYS A C 1
ATOM 1527 O O . LYS A 1 185 ? 3.904 -72.375 -39.375 1 92.94 185 LYS A O 1
ATOM 1532 N N . ARG A 1 186 ? 3.033 -72.312 -41.469 1 94.44 186 ARG A N 1
ATOM 1533 C CA . ARG A 1 186 ? 3.576 -70.938 -41.688 1 94.44 186 ARG A CA 1
ATOM 1534 C C . ARG A 1 186 ? 2.854 -69.938 -40.844 1 94.44 186 ARG A C 1
ATOM 1536 O O . ARG A 1 186 ? 3.486 -69.062 -40.281 1 94.44 186 ARG A O 1
ATOM 1543 N N . ALA A 1 187 ? 1.593 -70 -40.781 1 92.12 187 ALA A N 1
ATOM 1544 C CA . ALA A 1 187 ? 0.807 -69.062 -39.969 1 92.12 187 ALA A CA 1
ATOM 1545 C C . ALA A 1 187 ? 1.163 -69.188 -38.5 1 92.12 187 ALA A C 1
ATOM 1547 O O . ALA A 1 187 ? 1.224 -68.188 -37.781 1 92.12 187 ALA A O 1
ATOM 1548 N N . ARG A 1 188 ? 1.355 -70.438 -38.094 1 88.75 188 ARG A N 1
ATOM 1549 C CA . ARG A 1 188 ? 1.76 -70.625 -36.719 1 88.75 188 ARG A CA 1
ATOM 1550 C C . ARG A 1 188 ? 3.113 -70 -36.406 1 88.75 188 ARG A C 1
ATOM 1552 O O . ARG A 1 188 ? 3.301 -69.375 -35.375 1 88.75 188 ARG A O 1
ATOM 1559 N N . SER A 1 189 ? 4.031 -70.25 -37.375 1 92.94 189 SER A N 1
ATOM 1560 C CA . SER A 1 189 ? 5.355 -69.625 -37.25 1 92.94 189 SER A CA 1
ATOM 1561 C C . SER A 1 189 ? 5.285 -68.125 -37.219 1 92.94 189 SER A C 1
ATOM 1563 O O . SER A 1 189 ? 5.953 -67.438 -36.406 1 92.94 189 SER A O 1
ATOM 1565 N N . ASP A 1 190 ? 4.398 -67.562 -38.031 1 92 190 ASP A N 1
ATOM 1566 C CA . ASP A 1 190 ? 4.242 -66.125 -38.062 1 92 190 ASP A CA 1
ATOM 1567 C C . ASP A 1 190 ? 3.617 -65.562 -36.781 1 92 190 ASP A C 1
ATOM 1569 O O . ASP A 1 190 ? 4.035 -64.5 -36.281 1 92 190 ASP A O 1
ATOM 1573 N N . TYR A 1 191 ? 2.678 -66.25 -36.344 1 88.81 191 TYR A N 1
ATOM 1574 C CA . TYR A 1 191 ? 2.025 -65.812 -35.094 1 88.81 191 TYR A CA 1
ATOM 1575 C C . TYR A 1 191 ? 2.998 -65.875 -33.938 1 88.81 191 TYR A C 1
ATOM 1577 O O . TYR A 1 191 ? 3.031 -65 -33.094 1 88.81 191 TYR A O 1
ATOM 1585 N N . THR A 1 192 ? 3.799 -66.938 -33.875 1 86.25 192 THR A N 1
ATOM 1586 C CA . THR A 1 192 ? 4.781 -67.125 -32.781 1 86.25 192 THR A CA 1
ATOM 1587 C C . THR A 1 192 ? 5.809 -66 -32.844 1 86.25 192 THR A C 1
ATOM 1589 O O . THR A 1 192 ? 6.188 -65.438 -31.828 1 86.25 192 THR A O 1
ATOM 1592 N N . ALA A 1 193 ? 6.199 -65.625 -34.094 1 90.19 193 ALA A N 1
ATOM 1593 C CA . ALA A 1 193 ? 7.145 -64.562 -34.25 1 90.19 193 ALA A CA 1
ATOM 1594 C C . ALA A 1 193 ? 6.531 -63.219 -33.844 1 90.19 193 ALA A C 1
ATOM 1596 O O . ALA A 1 193 ? 7.195 -62.375 -33.188 1 90.19 193 ALA A O 1
ATOM 1597 N N . ALA A 1 194 ? 5.27 -63 -34.188 1 87.12 194 ALA A N 1
ATOM 1598 C CA . ALA A 1 194 ? 4.574 -61.75 -33.812 1 87.12 194 ALA A CA 1
ATOM 1599 C C . ALA A 1 194 ? 4.375 -61.688 -32.281 1 87.12 194 ALA A C 1
ATOM 1601 O O . ALA A 1 194 ? 4.477 -60.594 -31.703 1 87.12 194 ALA A O 1
ATOM 1602 N N . LEU A 1 195 ? 4.117 -62.75 -31.703 1 83.69 195 LEU A N 1
ATOM 1603 C CA . LEU A 1 195 ? 3.932 -62.812 -30.25 1 83.69 195 LEU A CA 1
ATOM 1604 C C . LEU A 1 195 ? 5.234 -62.469 -29.531 1 83.69 195 LEU A C 1
ATOM 1606 O O . LEU A 1 195 ? 5.23 -61.75 -28.531 1 83.69 195 LEU A O 1
ATOM 1610 N N . ASP A 1 196 ? 6.312 -63.125 -30.047 1 86.25 196 ASP A N 1
ATOM 1611 C CA . ASP A 1 196 ? 7.617 -62.844 -29.453 1 86.25 196 ASP A CA 1
ATOM 1612 C C . ASP A 1 196 ? 7.977 -61.375 -29.578 1 86.25 196 ASP A C 1
ATOM 1614 O O . ASP A 1 196 ? 8.484 -60.781 -28.641 1 86.25 196 ASP A O 1
ATOM 1618 N N . GLN A 1 197 ? 7.676 -60.812 -30.703 1 86.94 197 GLN A N 1
ATOM 1619 C CA . GLN A 1 197 ? 7.945 -59.375 -30.922 1 86.94 197 GLN A CA 1
ATOM 1620 C C . GLN A 1 197 ? 7.066 -58.5 -30.031 1 86.94 197 GLN A C 1
ATOM 1622 O O . GLN A 1 197 ? 7.527 -57.5 -29.484 1 86.94 197 GLN A O 1
ATOM 1627 N N . PHE A 1 198 ? 5.855 -58.75 -29.891 1 83.94 198 PHE A N 1
ATOM 1628 C CA . PHE A 1 198 ? 4.91 -58.031 -29.062 1 83.94 198 PHE A CA 1
ATOM 1629 C C . PHE A 1 198 ? 5.367 -58.031 -27.594 1 83.94 198 PHE A C 1
ATOM 1631 O O . PHE A 1 198 ? 5.352 -57 -26.938 1 83.94 198 PHE A O 1
ATOM 1638 N N . ASN A 1 199 ? 5.793 -59.219 -27.188 1 80 199 ASN A N 1
ATOM 1639 C CA . ASN A 1 199 ? 6.262 -59.312 -25.812 1 80 199 ASN A CA 1
ATOM 1640 C C . ASN A 1 199 ? 7.539 -58.531 -25.578 1 80 199 ASN A C 1
ATOM 1642 O O . ASN A 1 199 ? 7.723 -57.938 -24.516 1 80 199 ASN A O 1
ATOM 1646 N N . PHE A 1 200 ? 8.383 -58.531 -26.562 1 83.19 200 PHE A N 1
ATOM 1647 C CA . PHE A 1 200 ? 9.609 -57.719 -26.469 1 83.19 200 PHE A CA 1
ATOM 1648 C C . PHE A 1 200 ? 9.289 -56.25 -26.359 1 83.19 200 PHE A C 1
ATOM 1650 O O . PHE A 1 200 ? 9.828 -55.562 -25.5 1 83.19 200 PHE A O 1
ATOM 1657 N N . TYR A 1 201 ? 8.344 -55.719 -27.125 1 81.25 201 TYR A N 1
ATOM 1658 C CA . TYR A 1 201 ? 7.988 -54.281 -27.141 1 81.25 201 TYR A CA 1
ATOM 1659 C C . TYR A 1 201 ? 7.289 -53.906 -25.844 1 81.25 201 TYR A C 1
ATOM 1661 O O . TYR A 1 201 ? 7.5 -52.781 -25.344 1 81.25 201 TYR A O 1
ATOM 1669 N N . ARG A 1 202 ? 6.559 -54.75 -25.422 1 76.12 202 ARG A N 1
ATOM 1670 C CA . ARG A 1 202 ? 5.855 -54.469 -24.172 1 76.12 202 ARG A CA 1
ATOM 1671 C C . ARG A 1 202 ? 6.832 -54.312 -23.016 1 76.12 202 ARG A C 1
ATOM 1673 O O . ARG A 1 202 ? 6.703 -53.406 -22.203 1 76.12 202 ARG A O 1
ATOM 1680 N N . ARG A 1 203 ? 7.797 -55.219 -22.969 1 76.06 203 ARG A N 1
ATOM 1681 C CA . ARG A 1 203 ? 8.805 -55.125 -21.906 1 76.06 203 ARG A CA 1
ATOM 1682 C C . ARG A 1 203 ? 9.625 -53.875 -22.031 1 76.06 203 ARG A C 1
ATOM 1684 O O . ARG A 1 203 ? 9.883 -53.188 -21.031 1 76.06 203 ARG A O 1
ATOM 1691 N N . TYR A 1 204 ? 9.93 -53.562 -23.234 1 79.69 204 TYR A N 1
ATOM 1692 C CA . TYR A 1 204 ? 10.695 -52.344 -23.469 1 79.69 204 TYR A CA 1
ATOM 1693 C C . TYR A 1 204 ? 9.875 -51.125 -23.109 1 79.69 204 TYR A C 1
ATOM 1695 O O . TYR A 1 204 ? 10.398 -50.188 -22.484 1 79.69 204 TYR A O 1
ATOM 1703 N N . HIS A 1 205 ? 8.68 -51.094 -23.453 1 76.19 205 HIS A N 1
ATOM 1704 C CA . HIS A 1 205 ? 7.801 -49.969 -23.172 1 76.19 205 HIS A CA 1
ATOM 1705 C C . HIS A 1 205 ? 7.645 -49.75 -21.672 1 76.19 205 HIS A C 1
ATOM 1707 O O . HIS A 1 205 ? 7.77 -48.625 -21.188 1 76.19 205 HIS A O 1
ATOM 1713 N N . TYR A 1 206 ? 7.484 -50.719 -20.984 1 73.44 206 TYR A N 1
ATOM 1714 C CA . TYR A 1 206 ? 7.238 -50.594 -19.547 1 73.44 206 TYR A CA 1
ATOM 1715 C C . TYR A 1 206 ? 8.523 -50.281 -18.797 1 73.44 206 TYR A C 1
ATOM 1717 O O . TYR A 1 206 ? 8.508 -49.5 -17.844 1 73.44 206 TYR A O 1
ATOM 1725 N N . SER A 1 207 ? 9.594 -50.875 -19.219 1 74.38 207 SER A N 1
ATOM 1726 C CA . SER A 1 207 ? 10.828 -50.719 -18.453 1 74.38 207 SER A CA 1
ATOM 1727 C C . SER A 1 207 ? 11.57 -49.438 -18.828 1 74.38 207 SER A C 1
ATOM 1729 O O . SER A 1 207 ? 12.297 -48.875 -18.016 1 74.38 207 SER A O 1
ATOM 1731 N N . THR A 1 208 ? 11.297 -49 -20.062 1 81.31 208 THR A N 1
ATOM 1732 C CA . THR A 1 208 ? 12.125 -47.875 -20.5 1 81.31 208 THR A CA 1
ATOM 1733 C C . THR A 1 208 ? 11.258 -46.688 -20.922 1 81.31 208 THR A C 1
ATOM 1735 O O . THR A 1 208 ? 11.375 -45.594 -20.359 1 81.31 208 THR A O 1
ATOM 1738 N N . THR A 1 209 ? 10.305 -46.938 -21.828 1 79.06 209 THR A N 1
ATOM 1739 C CA . THR A 1 209 ? 9.562 -45.844 -22.391 1 79.06 209 THR A CA 1
ATOM 1740 C C . THR A 1 209 ? 8.711 -45.156 -21.328 1 79.06 209 THR A C 1
ATOM 1742 O O . THR A 1 209 ? 8.766 -43.938 -21.172 1 79.06 209 THR A O 1
ATOM 1745 N N . LEU A 1 210 ? 7.973 -45.844 -20.594 1 76.38 210 LEU A N 1
ATOM 1746 C CA . LEU A 1 210 ? 7.09 -45.281 -19.578 1 76.38 210 LEU A CA 1
ATOM 1747 C C . LEU A 1 210 ? 7.891 -44.625 -18.453 1 76.38 210 LEU A C 1
ATOM 1749 O O . LEU A 1 210 ? 7.5 -43.594 -17.938 1 76.38 210 LEU A O 1
ATOM 1753 N N . LYS A 1 211 ? 8.938 -45.281 -18.109 1 77.88 211 LYS A N 1
ATOM 1754 C CA . LYS A 1 211 ? 9.797 -44.75 -17.078 1 77.88 211 LYS A CA 1
ATOM 1755 C C . LYS A 1 211 ? 10.359 -43.375 -17.5 1 77.88 211 LYS A C 1
ATOM 1757 O O . LYS A 1 211 ? 10.297 -42.406 -16.734 1 77.88 211 LYS A O 1
ATOM 1762 N N . ASN A 1 212 ? 10.844 -43.344 -18.734 1 82.62 212 ASN A N 1
ATOM 1763 C CA . ASN A 1 212 ? 11.414 -42.094 -19.234 1 82.62 212 ASN A CA 1
ATOM 1764 C C . ASN A 1 212 ? 10.352 -41 -19.359 1 82.62 212 ASN A C 1
ATOM 1766 O O . ASN A 1 212 ? 10.617 -39.844 -19.078 1 82.62 212 ASN A O 1
ATOM 1770 N N . TRP A 1 213 ? 9.227 -41.375 -19.766 1 83.81 213 TRP A N 1
ATOM 1771 C CA . TRP A 1 213 ? 8.117 -40.438 -19.891 1 83.81 213 TRP A CA 1
ATOM 1772 C C . TRP A 1 213 ? 7.703 -39.906 -18.531 1 83.81 213 TRP A C 1
ATOM 1774 O O . TRP A 1 213 ? 7.473 -38.688 -18.375 1 83.81 213 TRP A O 1
ATOM 1784 N N . GLY A 1 214 ? 7.629 -40.719 -17.578 1 79.88 214 GLY A N 1
ATOM 1785 C CA . GLY A 1 214 ? 7.305 -40.312 -16.219 1 79.88 214 GLY A CA 1
ATOM 1786 C C . GLY A 1 214 ? 8.336 -39.375 -15.609 1 79.88 214 GLY A C 1
ATOM 1787 O O . GLY A 1 214 ? 7.977 -38.406 -14.953 1 79.88 214 GLY A O 1
ATOM 1788 N N . GLU A 1 215 ? 9.555 -39.781 -15.867 1 83.81 215 GLU A N 1
ATOM 1789 C CA . GLU A 1 215 ? 10.633 -38.938 -15.344 1 83.81 215 GLU A CA 1
ATOM 1790 C C . GLU A 1 215 ? 10.617 -37.562 -15.977 1 83.81 215 GLU A C 1
ATOM 1792 O O . GLU A 1 215 ? 10.898 -36.562 -15.312 1 83.81 215 GLU A O 1
ATOM 1797 N N . ALA A 1 216 ? 10.289 -37.562 -17.25 1 85.62 216 ALA A N 1
ATOM 1798 C CA . ALA A 1 216 ? 10.195 -36.281 -17.938 1 85.62 216 ALA A CA 1
ATOM 1799 C C . ALA A 1 216 ? 9.055 -35.438 -17.375 1 85.62 216 ALA A C 1
ATOM 1801 O O . ALA A 1 216 ? 9.195 -34.219 -17.219 1 85.62 216 ALA A O 1
ATOM 1802 N N . GLY A 1 217 ? 7.934 -36.031 -17.078 1 84.62 217 GLY A N 1
ATOM 1803 C CA . GLY A 1 217 ? 6.824 -35.344 -16.438 1 84.62 217 GLY A CA 1
ATOM 1804 C C . GLY A 1 217 ? 7.164 -34.781 -15.07 1 84.62 217 GLY A C 1
ATOM 1805 O O . GLY A 1 217 ? 6.797 -33.656 -14.734 1 84.62 217 GLY A O 1
ATOM 1806 N N . GLN A 1 218 ? 7.879 -35.594 -14.344 1 84 218 GLN A N 1
ATOM 1807 C CA . GLN A 1 218 ? 8.305 -35.188 -13.008 1 84 218 GLN A CA 1
ATOM 1808 C C . GLN A 1 218 ? 9.25 -33.969 -13.078 1 84 218 GLN A C 1
ATOM 1810 O O . GLN A 1 218 ? 9.203 -33.094 -12.219 1 84 218 GLN A O 1
ATOM 1815 N N . THR A 1 219 ? 10.102 -34.062 -14.016 1 87.19 219 THR A N 1
ATOM 1816 C CA . THR A 1 219 ? 11.039 -32.938 -14.188 1 87.19 219 THR A 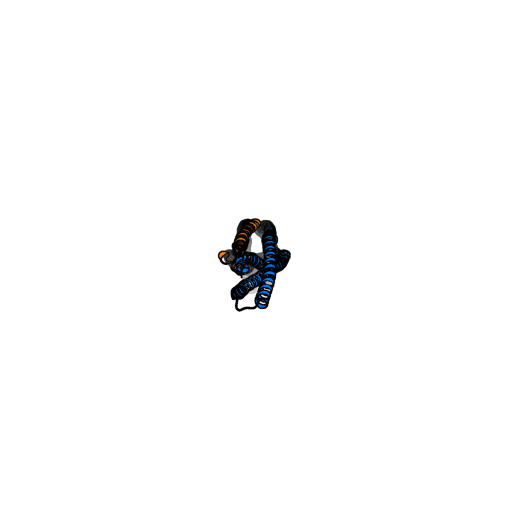CA 1
ATOM 1817 C C . THR A 1 219 ? 10.297 -31.641 -14.477 1 87.19 219 THR A C 1
ATOM 1819 O O . THR A 1 219 ? 10.688 -30.578 -13.992 1 87.19 219 THR A O 1
ATOM 1822 N N . LEU A 1 220 ? 9.219 -31.719 -15.227 1 87.88 220 LEU A N 1
ATOM 1823 C CA . LEU A 1 220 ? 8.422 -30.547 -15.531 1 87.88 220 LEU A CA 1
ATOM 1824 C C . LEU A 1 220 ? 7.781 -29.984 -14.258 1 87.88 220 LEU A C 1
ATOM 1826 O O . LEU A 1 220 ? 7.773 -28.766 -14.047 1 87.88 220 LEU A O 1
ATOM 1830 N N . GLU A 1 221 ? 7.301 -30.844 -13.461 1 85.94 221 GLU A N 1
ATOM 1831 C CA . GLU A 1 221 ? 6.668 -30.422 -12.211 1 85.94 221 GLU A CA 1
ATOM 1832 C C . GLU A 1 221 ? 7.691 -29.812 -11.258 1 85.94 221 GLU A C 1
ATOM 1834 O O . GLU A 1 221 ? 7.418 -28.797 -10.625 1 85.94 221 GLU A O 1
ATOM 1839 N N . SER A 1 222 ? 8.789 -30.5 -11.164 1 88.19 222 SER A N 1
ATOM 1840 C CA . SER A 1 222 ? 9.844 -30 -10.289 1 88.19 222 SER A CA 1
ATOM 1841 C C . SER A 1 222 ? 10.336 -28.625 -10.742 1 88.19 222 SER A C 1
ATOM 1843 O O . SER A 1 222 ? 10.672 -27.781 -9.914 1 88.19 222 SER A O 1
ATOM 1845 N N . TYR A 1 223 ? 10.43 -28.5 -12 1 92.31 223 TYR A N 1
ATOM 1846 C CA . TYR A 1 223 ? 10.836 -27.219 -12.562 1 92.31 223 TYR A CA 1
ATOM 1847 C C . TYR A 1 223 ? 9.875 -26.109 -12.133 1 92.31 223 TYR A C 1
ATOM 1849 O O . TYR A 1 223 ? 10.312 -25.047 -11.672 1 92.31 223 TYR A O 1
ATOM 1857 N N . ARG A 1 224 ? 8.609 -26.328 -12.281 1 92.88 224 ARG A N 1
ATOM 1858 C CA . ARG A 1 224 ? 7.594 -25.359 -11.898 1 92.88 224 ARG A CA 1
ATOM 1859 C C . ARG A 1 224 ? 7.723 -25 -10.422 1 92.88 224 ARG A C 1
ATOM 1861 O O . ARG A 1 224 ? 7.695 -23.812 -10.062 1 92.88 224 ARG A O 1
ATOM 1868 N N . ILE A 1 225 ? 7.824 -25.984 -9.617 1 92.38 225 ILE A N 1
ATOM 1869 C CA . ILE A 1 225 ? 7.891 -25.781 -8.172 1 92.38 225 ILE A CA 1
ATOM 1870 C C . ILE A 1 225 ? 9.117 -24.938 -7.828 1 92.38 225 ILE A C 1
ATOM 1872 O O . ILE A 1 225 ? 9.016 -23.969 -7.078 1 92.38 225 ILE A O 1
ATOM 1876 N N . THR A 1 226 ? 10.227 -25.344 -8.406 1 93.19 226 THR A N 1
ATOM 1877 C CA . THR A 1 226 ? 11.469 -24.641 -8.125 1 93.19 226 THR A CA 1
ATOM 1878 C C . THR A 1 226 ? 11.375 -23.172 -8.539 1 93.19 226 THR A C 1
ATOM 1880 O O . THR A 1 226 ? 11.789 -22.281 -7.797 1 93.19 226 THR A O 1
ATOM 1883 N N . LYS A 1 227 ? 10.867 -22.938 -9.688 1 94.88 227 LYS A N 1
ATOM 1884 C CA . LYS A 1 227 ? 10.758 -21.562 -10.195 1 94.88 227 LYS A CA 1
ATOM 1885 C C . LYS A 1 227 ? 9.797 -20.75 -9.344 1 94.88 227 LYS A C 1
ATOM 1887 O O . LYS A 1 227 ? 10.023 -19.547 -9.109 1 94.88 227 LYS A O 1
ATOM 1892 N N . THR A 1 228 ? 8.742 -21.344 -8.914 1 95.44 228 THR A N 1
ATOM 1893 C CA . THR A 1 228 ? 7.793 -20.672 -8.047 1 95.44 228 THR A CA 1
ATOM 1894 C C . THR A 1 228 ? 8.43 -20.344 -6.695 1 95.44 228 THR A C 1
ATOM 1896 O O . THR A 1 228 ? 8.242 -19.25 -6.156 1 95.44 228 THR A O 1
ATOM 1899 N N . GLN A 1 229 ? 9.172 -21.297 -6.191 1 95.81 229 GLN A N 1
ATOM 1900 C CA . GLN A 1 229 ? 9.875 -21.078 -4.934 1 95.81 229 GLN A CA 1
ATOM 1901 C C . GLN A 1 229 ? 10.852 -19.906 -5.055 1 95.81 229 GLN A C 1
ATOM 1903 O O . GLN A 1 229 ? 10.953 -19.078 -4.145 1 95.81 229 GLN A O 1
ATOM 1908 N N . GLU A 1 230 ? 11.586 -19.906 -6.145 1 95.56 230 GLU A N 1
ATOM 1909 C CA . GLU A 1 230 ? 12.531 -18.828 -6.387 1 95.56 230 GLU A CA 1
ATOM 1910 C C . GLU A 1 230 ? 11.82 -17.484 -6.441 1 95.56 230 GLU A C 1
ATOM 1912 O O . GLU A 1 230 ? 12.305 -16.484 -5.891 1 95.56 230 GLU A O 1
ATOM 1917 N N . MET A 1 231 ? 10.742 -17.438 -7.109 1 96.5 231 MET A N 1
ATOM 1918 C CA . MET A 1 231 ? 9.969 -16.203 -7.211 1 96.5 231 MET A CA 1
ATOM 1919 C C . MET A 1 231 ? 9.539 -15.711 -5.832 1 96.5 231 MET A C 1
ATOM 1921 O O . MET A 1 231 ? 9.695 -14.531 -5.512 1 96.5 231 MET A O 1
ATOM 1925 N N . ILE A 1 232 ? 9.008 -16.609 -5.035 1 97.12 232 ILE A N 1
ATOM 1926 C CA . ILE A 1 232 ? 8.555 -16.234 -3.697 1 97.12 232 ILE A CA 1
ATOM 1927 C C . ILE A 1 232 ? 9.742 -15.789 -2.852 1 97.12 232 ILE A C 1
ATOM 1929 O O . ILE A 1 232 ? 9.633 -14.844 -2.061 1 97.12 232 ILE A O 1
ATOM 1933 N N . GLY A 1 233 ? 10.867 -16.484 -3.104 1 96.62 233 GLY A N 1
ATOM 1934 C CA . GLY A 1 233 ? 12.07 -16.094 -2.393 1 96.62 233 GLY A CA 1
ATOM 1935 C C . GLY A 1 233 ? 12.484 -14.656 -2.674 1 96.62 233 GLY A C 1
ATOM 1936 O O . GLY A 1 233 ? 12.867 -13.922 -1.759 1 96.62 233 GLY A O 1
ATOM 1937 N N . VAL A 1 234 ? 12.43 -14.297 -3.877 1 97 234 VAL A N 1
ATOM 1938 C CA . VAL A 1 234 ? 12.766 -12.93 -4.262 1 97 234 VAL A CA 1
ATOM 1939 C C . VAL A 1 234 ? 11.797 -11.953 -3.588 1 97 234 VAL A C 1
ATOM 1941 O O . VAL A 1 234 ? 12.211 -10.891 -3.111 1 97 234 VAL A O 1
ATOM 1944 N N . LEU A 1 235 ? 10.531 -12.305 -3.527 1 97.19 235 LEU A N 1
ATOM 1945 C CA . LEU A 1 235 ? 9.523 -11.445 -2.916 1 97.19 235 LEU A CA 1
ATOM 1946 C C . LEU A 1 235 ? 9.789 -11.281 -1.423 1 97.19 235 LEU A C 1
ATOM 1948 O O . LEU A 1 235 ? 9.602 -10.188 -0.872 1 97.19 235 LEU A O 1
ATOM 1952 N N . VAL A 1 236 ? 10.203 -12.359 -0.813 1 97.94 236 VAL A N 1
ATOM 1953 C CA . VAL A 1 236 ? 10.516 -12.297 0.611 1 97.94 236 VAL A CA 1
ATOM 1954 C C . VAL A 1 236 ? 11.688 -11.352 0.845 1 97.94 236 VAL A C 1
ATOM 1956 O O . VAL A 1 236 ? 11.656 -10.539 1.771 1 97.94 236 VAL A O 1
ATOM 1959 N N . GLU A 1 237 ? 12.68 -11.445 0.019 1 97.69 237 GLU A N 1
ATOM 1960 C CA . GLU A 1 237 ? 13.828 -10.562 0.149 1 97.69 237 GLU A CA 1
ATOM 1961 C C . GLU A 1 237 ? 13.43 -9.102 -0.042 1 97.69 237 GLU A C 1
ATOM 1963 O O . GLU A 1 237 ? 13.898 -8.227 0.687 1 97.69 237 GLU A O 1
ATOM 1968 N N . ARG A 1 238 ? 12.609 -8.859 -1.01 1 97.88 238 ARG A N 1
ATOM 1969 C CA . ARG A 1 238 ? 12.148 -7.496 -1.256 1 97.88 238 ARG A CA 1
ATOM 1970 C C . ARG A 1 238 ? 11.297 -6.988 -0.097 1 97.88 238 ARG A C 1
ATOM 1972 O O . ARG A 1 238 ? 11.352 -5.809 0.25 1 97.88 238 ARG A O 1
ATOM 1979 N N . LEU A 1 239 ? 10.477 -7.852 0.433 1 98.12 239 LEU A N 1
ATOM 1980 C CA . LEU A 1 239 ? 9.664 -7.492 1.592 1 98.12 239 LEU A CA 1
ATOM 1981 C C . LEU A 1 239 ? 10.547 -7.129 2.781 1 98.12 239 LEU A C 1
ATOM 1983 O O . LEU A 1 239 ? 10.242 -6.188 3.52 1 98.12 239 LEU A O 1
ATOM 1987 N N . ARG A 1 240 ? 11.633 -7.805 2.967 1 98.12 240 ARG A N 1
ATOM 1988 C CA . ARG A 1 240 ? 12.562 -7.488 4.047 1 98.12 240 ARG A CA 1
ATOM 1989 C C . ARG A 1 240 ? 13.18 -6.113 3.846 1 98.12 240 ARG A C 1
ATOM 1991 O O . ARG A 1 240 ? 13.359 -5.355 4.805 1 98.12 240 ARG A O 1
ATOM 1998 N N . VAL A 1 241 ? 13.523 -5.844 2.627 1 98.19 241 VAL A N 1
ATOM 1999 C CA . VAL A 1 241 ? 14.047 -4.52 2.311 1 98.19 241 VAL A CA 1
ATOM 2000 C C . VAL A 1 241 ? 12.992 -3.459 2.619 1 98.19 241 VAL A C 1
ATOM 2002 O O . VAL A 1 241 ? 13.312 -2.4 3.162 1 98.19 241 VAL A O 1
ATOM 2005 N N . MET A 1 242 ? 11.766 -3.748 2.23 1 98.19 242 MET A N 1
ATOM 2006 C CA . MET A 1 242 ? 10.672 -2.828 2.516 1 98.19 242 MET A CA 1
ATOM 2007 C C . MET A 1 242 ? 10.531 -2.59 4.016 1 98.19 242 MET A C 1
ATOM 2009 O O . MET A 1 242 ? 10.367 -1.45 4.457 1 98.19 242 MET A O 1
ATOM 2013 N N . ILE A 1 243 ? 10.648 -3.635 4.777 1 98.25 243 ILE A N 1
ATOM 2014 C CA . ILE A 1 243 ? 10.523 -3.551 6.227 1 98.25 243 ILE A CA 1
ATOM 2015 C C . ILE A 1 243 ? 11.641 -2.676 6.793 1 98.25 243 ILE A C 1
ATOM 2017 O O . ILE A 1 243 ? 11.398 -1.815 7.645 1 98.25 243 ILE A O 1
ATOM 2021 N N . ASP A 1 244 ? 12.812 -2.842 6.293 1 98.06 244 ASP A N 1
ATOM 2022 C CA . ASP A 1 244 ? 13.945 -2.039 6.742 1 98.06 244 ASP A CA 1
ATOM 2023 C C . ASP A 1 244 ? 13.727 -0.56 6.434 1 98.06 244 ASP A C 1
ATOM 2025 O O . ASP A 1 244 ? 14.023 0.304 7.262 1 98.06 244 ASP A O 1
ATOM 2029 N N . ARG A 1 245 ? 13.219 -0.283 5.332 1 98.44 245 ARG A N 1
ATOM 2030 C CA . ARG A 1 245 ? 12.969 1.102 4.945 1 98.44 245 ARG A CA 1
ATOM 2031 C C . ARG A 1 245 ? 11.828 1.701 5.758 1 98.44 245 ARG A C 1
ATOM 2033 O O . ARG A 1 245 ? 11.836 2.896 6.059 1 98.44 245 ARG A O 1
ATOM 2040 N N . LEU A 1 246 ? 10.844 0.879 6.074 1 98.5 246 LEU A N 1
ATOM 2041 C CA . LEU A 1 246 ? 9.734 1.354 6.891 1 98.5 246 LEU A CA 1
ATOM 2042 C C . LEU A 1 246 ? 10.211 1.747 8.281 1 98.5 246 LEU A C 1
ATOM 2044 O O . LEU A 1 246 ? 9.68 2.684 8.883 1 98.5 246 LEU A O 1
ATOM 2048 N N . LEU A 1 247 ? 11.234 1.032 8.742 1 97.94 247 LEU A N 1
ATOM 2049 C CA . LEU A 1 247 ? 11.828 1.398 10.023 1 97.94 247 LEU A CA 1
ATOM 2050 C C . LEU A 1 247 ? 12.445 2.791 9.961 1 97.94 247 LEU A C 1
ATOM 2052 O O . LEU A 1 247 ? 12.336 3.566 10.914 1 97.94 247 LEU A O 1
ATOM 2056 N N . THR A 1 248 ? 13.055 3.092 8.852 1 98.19 248 THR A N 1
ATOM 2057 C CA . THR A 1 248 ? 13.625 4.426 8.664 1 98.19 248 THR A CA 1
ATOM 2058 C C . THR A 1 248 ? 12.516 5.477 8.602 1 98.19 248 THR A C 1
ATOM 2060 O O . THR A 1 248 ? 12.703 6.609 9.055 1 98.19 248 THR A O 1
ATOM 2063 N N . VAL A 1 249 ? 11.375 5.125 8.039 1 98.31 249 VAL A N 1
ATOM 2064 C CA . VAL A 1 249 ? 10.242 6.035 7.969 1 98.31 249 VAL A CA 1
ATOM 2065 C C . VAL A 1 249 ? 9.742 6.352 9.375 1 98.31 249 VAL A C 1
ATOM 2067 O O . VAL A 1 249 ? 9.359 7.488 9.664 1 98.31 249 VAL A O 1
ATOM 2070 N N . CYS A 1 250 ? 9.766 5.383 10.281 1 97.94 250 CYS A N 1
ATOM 2071 C CA . CYS A 1 250 ? 9.414 5.625 11.68 1 97.94 250 CYS A CA 1
ATOM 2072 C C . CYS A 1 250 ? 10.312 6.691 12.289 1 97.94 250 CYS A C 1
ATOM 2074 O O . CYS A 1 250 ? 9.828 7.617 12.945 1 97.94 250 CYS A O 1
ATOM 2076 N N . THR A 1 251 ? 11.547 6.566 11.969 1 98.19 251 THR A N 1
ATOM 2077 C CA . THR A 1 251 ? 12.516 7.527 12.492 1 98.19 251 THR A CA 1
ATOM 2078 C C . THR A 1 251 ? 12.266 8.914 11.906 1 98.19 251 THR A C 1
ATOM 2080 O O . THR A 1 251 ? 12.383 9.922 12.602 1 98.19 251 THR A O 1
ATOM 2083 N N . ASP A 1 252 ? 11.953 8.977 10.625 1 98.06 252 ASP A N 1
ATOM 2084 C CA . ASP A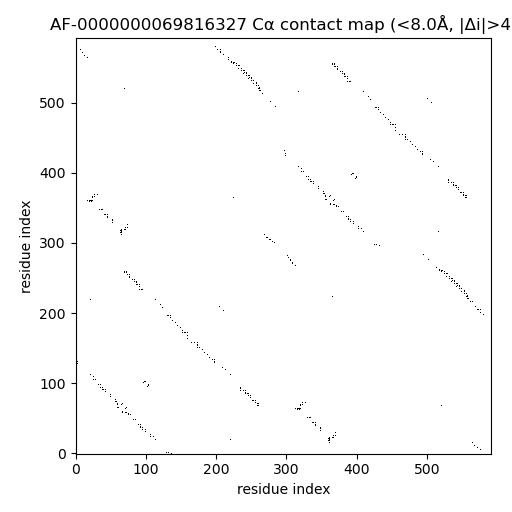 1 252 ? 11.68 10.25 9.969 1 98.06 252 ASP A CA 1
ATOM 2085 C C . ASP A 1 252 ? 10.438 10.914 10.562 1 98.06 252 ASP A C 1
ATOM 2087 O O . ASP A 1 252 ? 10.398 12.133 10.711 1 98.06 252 ASP A O 1
ATOM 2091 N N . LEU A 1 253 ? 9.414 10.117 10.867 1 98 253 LEU A N 1
ATOM 2092 C CA . LEU A 1 253 ? 8.203 10.656 11.469 1 98 253 LEU A CA 1
ATOM 2093 C C . LEU A 1 253 ? 8.477 11.195 12.867 1 98 253 LEU A C 1
ATOM 2095 O O . LEU A 1 253 ? 7.977 12.266 13.234 1 98 253 LEU A O 1
ATOM 2099 N N . GLU A 1 254 ? 9.305 10.477 13.578 1 96.88 254 GLU A N 1
ATOM 2100 C CA . GLU A 1 254 ? 9.688 10.938 14.906 1 96.88 254 GLU A CA 1
ATOM 2101 C C . GLU A 1 254 ? 10.516 12.219 14.828 1 96.88 254 GLU A C 1
ATOM 2103 O O . GLU A 1 254 ? 10.391 13.102 15.68 1 96.88 254 GLU A O 1
ATOM 2108 N N . ALA A 1 255 ? 11.344 12.289 13.844 1 95.75 255 ALA A N 1
ATOM 2109 C CA . ALA A 1 255 ? 12.133 13.508 13.641 1 95.75 255 ALA A CA 1
ATOM 2110 C C . ALA A 1 255 ? 11.234 14.688 13.297 1 95.75 255 ALA A C 1
ATOM 2112 O O . ALA A 1 255 ? 11.508 15.82 13.703 1 95.75 255 ALA A O 1
ATOM 2113 N N . ALA A 1 256 ? 10.164 14.43 12.492 1 95.44 256 ALA A N 1
ATOM 2114 C CA . ALA A 1 256 ? 9.203 15.484 12.172 1 95.44 256 ALA A CA 1
ATOM 2115 C C . ALA A 1 256 ? 8.523 16 13.43 1 95.44 256 ALA A C 1
ATOM 2117 O O . ALA A 1 256 ? 8.305 17.219 13.578 1 95.44 256 ALA A O 1
ATOM 2118 N N . VAL A 1 257 ? 8.227 15.094 14.383 1 94.69 257 VAL A N 1
ATOM 2119 C CA . VAL A 1 257 ? 7.633 15.453 15.664 1 94.69 257 VAL A CA 1
ATOM 2120 C C . VAL A 1 257 ? 8.609 16.328 16.453 1 94.69 257 VAL A C 1
ATOM 2122 O O . VAL A 1 257 ? 8.219 17.344 17.031 1 94.69 257 VAL A O 1
ATOM 2125 N N . ALA A 1 258 ? 9.836 16.016 16.406 1 91 258 ALA A N 1
ATOM 2126 C CA . ALA A 1 258 ? 10.859 16.734 17.172 1 91 258 ALA A CA 1
ATOM 2127 C C . ALA A 1 258 ? 11.094 18.125 16.594 1 91 258 ALA A C 1
ATOM 2129 O O . ALA A 1 258 ? 11.508 19.031 17.328 1 91 258 ALA A O 1
ATOM 2130 N N . MET A 1 259 ? 10.82 18.281 15.344 1 89.5 259 MET A N 1
ATOM 2131 C CA . MET A 1 259 ? 11.008 19.578 14.695 1 89.5 259 MET A CA 1
ATOM 2132 C C . MET A 1 259 ? 9.922 20.562 15.125 1 89.5 259 MET A C 1
ATOM 2134 O O . MET A 1 259 ? 10.141 21.766 15.109 1 89.5 259 MET A O 1
ATOM 2138 N N . MET A 1 260 ? 8.727 20.031 15.5 1 87.12 260 MET A N 1
ATOM 2139 C CA . MET A 1 260 ? 7.633 20.875 15.953 1 87.12 260 MET A CA 1
ATOM 2140 C C . MET A 1 260 ? 7.762 21.188 17.438 1 87.12 260 MET A C 1
ATOM 2142 O O . MET A 1 260 ? 7.594 20.297 18.281 1 87.12 260 MET A O 1
ATOM 2146 N N . ASP A 1 261 ? 8.289 22.438 17.656 1 80.06 261 ASP A N 1
ATOM 2147 C CA . ASP A 1 261 ? 8.531 22.844 19.047 1 80.06 261 ASP A CA 1
ATOM 2148 C C . ASP A 1 261 ? 7.648 24.031 19.422 1 80.06 261 ASP A C 1
ATOM 2150 O O . ASP A 1 261 ? 7.891 25.156 18.984 1 80.06 261 ASP A O 1
ATOM 2154 N N . ALA A 1 262 ? 6.73 23.797 20.297 1 70 262 ALA A N 1
ATOM 2155 C CA . ALA A 1 262 ? 5.785 24.812 20.719 1 70 262 ALA A CA 1
ATOM 2156 C C . ALA A 1 262 ? 6.492 25.938 21.484 1 70 262 ALA A C 1
ATOM 2158 O O . ALA A 1 262 ? 6.105 27.094 21.406 1 70 262 ALA A O 1
ATOM 2159 N N . GLU A 1 263 ? 7.465 25.562 22.188 1 68.44 263 GLU A N 1
ATOM 2160 C CA . GLU A 1 263 ? 8.109 26.547 23.047 1 68.44 263 GLU A CA 1
ATOM 2161 C C . GLU A 1 263 ? 8.945 27.531 22.219 1 68.44 263 GLU A C 1
ATOM 2163 O O . GLU A 1 263 ? 9.023 28.719 22.547 1 68.44 263 GLU A O 1
ATOM 2168 N N . LYS A 1 264 ? 9.539 27.109 21.219 1 66.06 264 LYS A N 1
ATOM 2169 C CA . LYS A 1 264 ? 10.391 27.969 20.406 1 66.06 264 LYS A CA 1
ATOM 2170 C C . LYS A 1 264 ? 9.57 29.047 19.703 1 66.06 264 LYS A C 1
ATOM 2172 O O . LYS A 1 264 ? 10.023 30.188 19.562 1 66.06 264 LYS A O 1
ATOM 2177 N N . ILE A 1 265 ? 8.445 28.875 19.266 1 60.78 265 ILE A N 1
ATOM 2178 C CA . ILE A 1 265 ? 7.578 29.828 18.594 1 60.78 265 ILE A CA 1
ATOM 2179 C C . ILE A 1 265 ? 7.164 30.922 19.578 1 60.78 265 ILE A C 1
ATOM 2181 O O . ILE A 1 265 ? 7.203 32.125 19.25 1 60.78 265 ILE A O 1
ATOM 2185 N N . ALA A 1 266 ? 6.848 30.422 20.781 1 58.56 266 ALA A N 1
ATOM 2186 C CA . ALA A 1 266 ? 6.387 31.344 21.812 1 58.56 266 ALA A CA 1
ATOM 2187 C C . ALA A 1 266 ? 7.449 32.406 22.109 1 58.56 266 ALA A C 1
ATOM 2189 O O . ALA A 1 266 ? 7.133 33.594 22.234 1 58.56 266 ALA A O 1
ATOM 2190 N N . ARG A 1 267 ? 8.602 31.984 22.219 1 58.84 267 ARG A N 1
ATOM 2191 C CA . ARG A 1 267 ? 9.68 32.875 22.656 1 58.84 267 ARG A CA 1
ATOM 2192 C C . ARG A 1 267 ? 9.977 33.938 21.594 1 58.84 267 ARG A C 1
ATOM 2194 O O . ARG A 1 267 ? 10.211 35.094 21.906 1 58.84 267 ARG A O 1
ATOM 2201 N N . SER A 1 268 ? 9.992 33.5 20.391 1 56.44 268 SER A N 1
ATOM 2202 C CA . SER A 1 268 ? 10.383 34.438 19.359 1 56.44 268 SER A CA 1
ATOM 2203 C C . SER A 1 268 ? 9.344 35.531 19.203 1 56.44 268 SER A C 1
ATOM 2205 O O . SER A 1 268 ? 9.695 36.719 19.047 1 56.44 268 SER A O 1
ATOM 2207 N N . GLU A 1 269 ? 8.156 35.125 19.391 1 58.19 269 GLU A N 1
ATOM 2208 C CA . GLU A 1 269 ? 7.121 36.125 19.141 1 58.19 269 GLU A CA 1
ATOM 2209 C C . GLU A 1 269 ? 6.949 37.062 20.344 1 58.19 269 GLU A C 1
ATOM 2211 O O . GLU A 1 269 ? 6.719 38.25 20.172 1 58.19 269 GLU A O 1
ATOM 2216 N N . TRP A 1 270 ? 7.258 36.469 21.562 1 57.06 270 TRP A N 1
ATOM 2217 C CA . TRP A 1 270 ? 7.172 37.312 22.75 1 57.06 270 TRP A CA 1
ATOM 2218 C C . TRP A 1 270 ? 8.289 38.344 22.75 1 57.06 270 TRP A C 1
ATOM 2220 O O . TRP A 1 270 ? 8.07 39.5 23.141 1 57.06 270 TRP A O 1
ATOM 2230 N N . LYS A 1 271 ? 9.453 37.969 22.312 1 56.12 271 LYS A N 1
ATOM 2231 C CA . LYS A 1 271 ? 10.555 38.938 22.297 1 56.12 271 LYS A CA 1
ATOM 2232 C C . LYS A 1 271 ? 10.219 40.125 21.406 1 56.12 271 LYS A C 1
ATOM 2234 O O . LYS A 1 271 ? 10.531 41.25 21.75 1 56.12 271 LYS A O 1
ATOM 2239 N N . VAL A 1 272 ? 9.578 39.781 20.453 1 54.19 272 VAL A N 1
ATOM 2240 C CA . VAL A 1 272 ? 9.234 40.875 19.562 1 54.19 272 VAL A CA 1
ATOM 2241 C C . VAL A 1 272 ? 8.219 41.781 20.25 1 54.19 272 VAL A C 1
ATOM 2243 O O . VAL A 1 272 ? 8.32 43 20.172 1 54.19 272 VAL A O 1
ATOM 2246 N N . ARG A 1 273 ? 7.316 41.219 21.109 1 56.62 273 ARG A N 1
ATOM 2247 C CA . ARG A 1 273 ? 6.309 41.969 21.859 1 56.62 273 ARG A CA 1
ATOM 2248 C C . ARG A 1 273 ? 6.961 42.875 22.906 1 56.62 273 ARG A C 1
ATOM 2250 O O . ARG A 1 273 ? 6.598 44.031 23.031 1 56.62 273 ARG A O 1
ATOM 2257 N N . ALA A 1 274 ? 7.871 42.156 23.656 1 54.75 274 ALA A N 1
ATOM 2258 C CA . ALA A 1 274 ? 8.523 42.875 24.734 1 54.75 274 ALA A CA 1
ATOM 2259 C C . ALA A 1 274 ? 9.281 44.094 24.188 1 54.75 274 ALA A C 1
ATOM 2261 O O . ALA A 1 274 ? 9.297 45.156 24.797 1 54.75 274 ALA A O 1
ATOM 2262 N N . SER A 1 275 ? 9.828 43.875 23.141 1 52.25 275 SER A N 1
ATOM 2263 C CA . SER A 1 275 ? 10.625 44.969 22.594 1 52.25 275 SER A CA 1
ATOM 2264 C C . SER A 1 275 ? 9.75 46.156 22.172 1 52.25 275 SER A C 1
ATOM 2266 O O . SER A 1 275 ? 10.148 47.312 22.281 1 52.25 275 SER A O 1
ATOM 2268 N N . LEU A 1 276 ? 8.547 45.906 21.875 1 51.62 276 LEU A N 1
ATOM 2269 C CA . LEU A 1 276 ? 7.66 46.938 21.359 1 51.62 276 LEU A CA 1
ATOM 2270 C C . LEU A 1 276 ? 7.074 47.781 22.484 1 51.62 276 LEU A C 1
ATOM 2272 O O . LEU A 1 276 ? 6.859 48.969 22.328 1 51.62 276 LEU A O 1
ATOM 2276 N N . VAL A 1 277 ? 6.691 47.125 23.641 1 52.78 277 VAL A N 1
ATOM 2277 C CA . VAL A 1 277 ? 6.242 47.844 24.828 1 52.78 277 VAL A CA 1
ATOM 2278 C C . VAL A 1 277 ? 7.258 48.938 25.203 1 52.78 277 VAL A C 1
ATOM 2280 O O . VAL A 1 277 ? 6.879 50.031 25.578 1 52.78 277 VAL A O 1
ATOM 2283 N N . TRP A 1 278 ? 8.414 48.625 25.031 1 51.31 278 TRP A N 1
ATOM 2284 C CA . TRP A 1 278 ? 9.445 49.594 25.422 1 51.31 278 TRP A CA 1
ATOM 2285 C C . TRP A 1 278 ? 9.414 50.812 24.5 1 51.31 278 TRP A C 1
ATOM 2287 O O . TRP A 1 278 ? 9.57 51.938 24.969 1 51.31 278 TRP A O 1
ATOM 2297 N N . ARG A 1 279 ? 9.102 50.781 23.312 1 54.22 279 ARG A N 1
ATOM 2298 C CA . ARG A 1 279 ? 9.156 51.938 22.406 1 54.22 279 ARG A CA 1
ATOM 2299 C C . ARG A 1 279 ? 7.992 52.875 22.641 1 54.22 279 ARG A C 1
ATOM 2301 O O . ARG A 1 279 ? 8.117 54.094 22.422 1 54.22 279 ARG A O 1
ATOM 2308 N N . SER A 1 280 ? 6.867 52.406 23.141 1 51.62 280 SER A N 1
ATOM 2309 C CA . SER A 1 280 ? 5.723 53.25 23.469 1 51.62 280 SER A CA 1
ATOM 2310 C C . SER A 1 280 ? 6.047 54.188 24.609 1 51.62 280 SER A C 1
ATOM 2312 O O . SER A 1 280 ? 5.559 55.312 24.641 1 51.62 280 SER A O 1
ATOM 2314 N N . SER A 1 281 ? 6.871 53.781 25.562 1 51.97 281 SER A N 1
ATOM 2315 C CA . SER A 1 281 ? 7.281 54.688 26.625 1 51.97 281 SER A CA 1
ATOM 2316 C C . SER A 1 281 ? 7.949 55.938 26.062 1 51.97 281 SER A C 1
ATOM 2318 O O . SER A 1 281 ? 7.746 57.031 26.578 1 51.97 281 SER A O 1
ATOM 2320 N N . ALA A 1 282 ? 8.508 55.844 24.938 1 49.03 282 ALA A N 1
ATOM 2321 C CA . ALA A 1 282 ? 9.188 57.031 24.375 1 49.03 282 ALA A CA 1
ATOM 2322 C C . ALA A 1 282 ? 8.18 58.031 23.812 1 49.03 282 ALA A C 1
ATOM 2324 O O . ALA A 1 282 ? 8.391 59.25 23.906 1 49.03 282 ALA A O 1
ATOM 2325 N N . CYS A 1 283 ? 7.035 57.625 23.312 1 50.16 283 CYS A N 1
ATOM 2326 C CA . CYS A 1 283 ? 6.051 58.562 22.781 1 50.16 283 CYS A CA 1
ATOM 2327 C C . CYS A 1 283 ? 5.371 59.344 23.891 1 50.16 283 CYS A C 1
ATOM 2329 O O . CYS A 1 283 ? 4.996 60.5 23.703 1 50.16 283 CYS A O 1
ATOM 2331 N N . ARG A 1 284 ? 5.23 58.969 25.141 1 56.62 284 ARG A N 1
ATOM 2332 C CA . ARG A 1 284 ? 4.777 59.656 26.328 1 56.62 284 ARG A CA 1
ATOM 2333 C C . ARG A 1 284 ? 5.559 60.938 26.547 1 56.62 284 ARG A C 1
ATOM 2335 O O . ARG A 1 284 ? 4.98 61.969 26.891 1 56.62 284 ARG A O 1
ATOM 2342 N N . LYS A 1 285 ? 6.801 60.844 26.312 1 55.38 285 LYS A N 1
ATOM 2343 C CA . LYS A 1 285 ? 7.629 62 26.625 1 55.38 285 LYS A CA 1
ATOM 2344 C C . LYS A 1 285 ? 7.301 63.156 25.703 1 55.38 285 LYS A C 1
ATOM 2346 O O . LYS A 1 285 ? 7.316 64.312 26.141 1 55.38 285 LYS A O 1
ATOM 2351 N N . LYS A 1 286 ? 6.789 62.812 24.594 1 53.34 286 LYS A N 1
ATOM 2352 C CA . LYS A 1 286 ? 6.555 63.906 23.656 1 53.34 286 LYS A CA 1
ATOM 2353 C C . LYS A 1 286 ? 5.277 64.688 24.016 1 53.34 286 LYS A C 1
ATOM 2355 O O . LYS A 1 286 ? 5.242 65.875 23.953 1 53.34 286 LYS A O 1
ATOM 2360 N N . ILE A 1 287 ? 4.27 64 24.438 1 52.41 287 ILE A N 1
ATOM 2361 C CA . ILE A 1 287 ? 3.016 64.688 24.766 1 52.41 287 ILE A CA 1
ATOM 2362 C C . ILE A 1 287 ? 3.191 65.5 26.031 1 52.41 287 ILE A C 1
ATOM 2364 O O . ILE A 1 287 ? 2.709 66.625 26.109 1 52.41 287 ILE A O 1
ATOM 2368 N N . CYS A 1 288 ? 3.932 65 27 1 53.28 288 CYS A N 1
ATOM 2369 C CA . CYS A 1 288 ? 4.199 65.75 28.219 1 53.28 288 CYS A CA 1
ATOM 2370 C C . CYS A 1 288 ? 4.957 67.062 27.891 1 53.28 288 CYS A C 1
ATOM 2372 O O . CYS A 1 288 ? 4.699 68.125 28.5 1 53.28 288 CYS A O 1
ATOM 2374 N N . SER A 1 289 ? 5.785 66.938 26.922 1 55.41 289 SER A N 1
ATOM 2375 C CA . SER A 1 289 ? 6.57 68.125 26.594 1 55.41 289 SER A CA 1
ATOM 2376 C C . SER A 1 289 ? 5.695 69.25 26 1 55.41 289 SER A C 1
ATOM 2378 O O . SER A 1 289 ? 5.926 70.438 26.25 1 55.41 289 SER A O 1
ATOM 2380 N N . LEU A 1 290 ? 4.672 68.875 25.328 1 52.31 290 LEU A N 1
ATOM 2381 C CA . LEU A 1 290 ? 3.82 69.938 24.766 1 52.31 290 LEU A CA 1
ATOM 2382 C C . LEU A 1 290 ? 3.074 70.688 25.844 1 52.31 290 LEU A C 1
ATOM 2384 O O . LEU A 1 290 ? 2.914 71.938 25.766 1 52.31 290 LEU A O 1
ATOM 2388 N N . ILE A 1 291 ? 2.711 70.125 26.906 1 55.91 291 ILE A N 1
ATOM 2389 C CA . ILE A 1 291 ? 2.033 70.75 28.031 1 55.91 291 ILE A CA 1
ATOM 2390 C C . ILE A 1 291 ? 2.992 71.688 28.734 1 55.91 291 ILE A C 1
ATOM 2392 O O . ILE A 1 291 ? 2.607 72.812 29.109 1 55.91 291 ILE A O 1
ATOM 2396 N N . SER A 1 292 ? 4.191 71.125 28.953 1 56.31 292 SER A N 1
ATOM 2397 C CA . SER A 1 292 ? 5.121 72 29.672 1 56.31 292 SER A CA 1
ATOM 2398 C C . SER A 1 292 ? 5.426 73.25 28.891 1 56.31 292 SER A C 1
ATOM 2400 O O . SER A 1 292 ? 5.762 74.312 29.469 1 56.31 292 SER A O 1
ATOM 2402 N N . LYS A 1 293 ? 5.395 73.25 27.688 1 57.56 293 LYS A N 1
ATOM 2403 C CA . LYS A 1 293 ? 5.758 74.438 26.891 1 57.56 293 LYS A CA 1
ATOM 2404 C C . LYS A 1 293 ? 4.645 75.438 26.906 1 57.56 293 LYS A C 1
ATOM 2406 O O . LYS A 1 293 ? 4.871 76.625 26.578 1 57.56 293 LYS A O 1
ATOM 2411 N N . LEU A 1 294 ? 3.445 75 27.219 1 49.34 294 LEU A N 1
ATOM 2412 C CA . LEU A 1 294 ? 2.393 76 27.234 1 49.34 294 LEU A CA 1
ATOM 2413 C C . LEU A 1 294 ? 2.301 76.688 28.594 1 49.34 294 LEU A C 1
ATOM 2415 O O . LEU A 1 294 ? 1.762 76.125 29.547 1 49.34 294 LEU A O 1
ATOM 2419 N N . LYS A 1 295 ? 3.527 77.125 29.188 1 51.44 295 LYS A N 1
ATOM 2420 C CA . LYS A 1 295 ? 3.686 78 30.344 1 51.44 295 LYS A CA 1
ATOM 2421 C C . LYS A 1 295 ? 2.791 79.188 30.219 1 51.44 295 LYS A C 1
ATOM 2423 O O . LYS A 1 295 ? 2.961 80 29.312 1 51.44 295 LYS A O 1
ATOM 2428 N N . ILE A 1 296 ? 1.439 79.18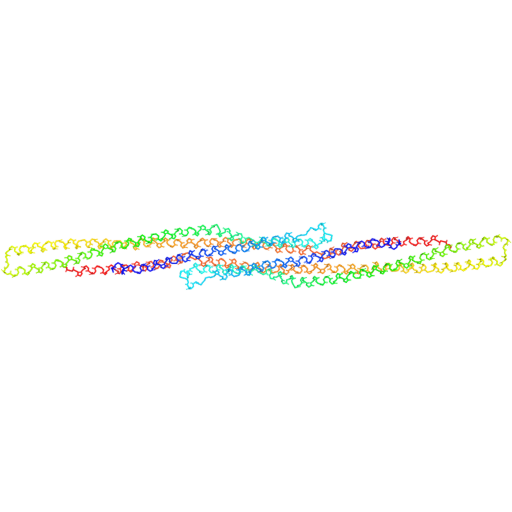8 30.156 1 40.09 296 ILE A N 1
ATOM 2429 C CA . ILE A 1 296 ? 0.902 80.5 30.516 1 40.09 296 ILE A CA 1
ATOM 2430 C C . ILE A 1 296 ? 0.877 80.688 32.031 1 40.09 296 ILE A C 1
ATOM 2432 O O . ILE A 1 296 ? 0.442 79.75 32.75 1 40.09 296 ILE A O 1
ATOM 2436 N N . MET B 1 1 ? -2.504 62.188 14.047 1 40.56 1 MET B N 1
ATOM 2437 C CA . MET B 1 1 ? -3.174 62.031 15.336 1 40.56 1 MET B CA 1
ATOM 2438 C C . MET B 1 1 ? -2.266 61.312 16.344 1 40.56 1 MET B C 1
ATOM 2440 O O . MET B 1 1 ? -1.501 60.438 15.977 1 40.56 1 MET B O 1
ATOM 2444 N N . ILE B 1 2 ? -1.943 61.875 17.344 1 41.62 2 ILE B N 1
ATOM 2445 C CA . ILE B 1 2 ? -0.985 61.438 18.359 1 41.62 2 ILE B CA 1
ATOM 2446 C C . ILE B 1 2 ? -1.11 59.938 18.609 1 41.62 2 ILE B C 1
ATOM 2448 O O . ILE B 1 2 ? -0.104 59.25 18.75 1 41.62 2 ILE B O 1
ATOM 2452 N N . ALA B 1 3 ? -2.217 59.469 18.609 1 47.62 3 ALA B N 1
ATOM 2453 C CA . ALA B 1 3 ? -2.498 58.062 18.938 1 47.62 3 ALA B CA 1
ATOM 2454 C C . ALA B 1 3 ? -1.906 57.125 17.906 1 47.62 3 ALA B C 1
ATOM 2456 O O . ALA B 1 3 ? -1.368 56.062 18.25 1 47.62 3 ALA B O 1
ATOM 2457 N N . GLU B 1 4 ? -2.109 57.562 16.688 1 48.31 4 GLU B N 1
ATOM 2458 C CA . GLU B 1 4 ? -1.599 56.688 15.633 1 48.31 4 GLU B CA 1
ATOM 2459 C 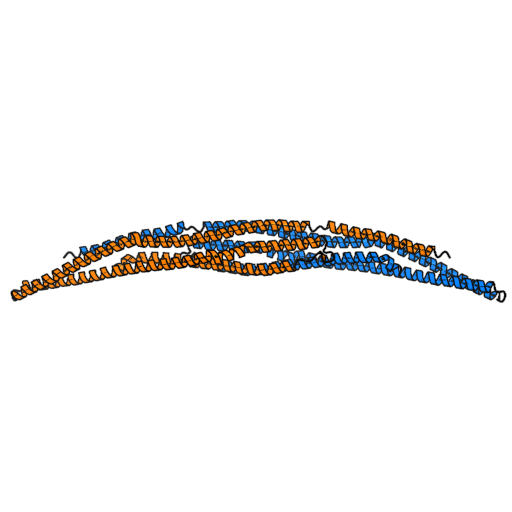C . GLU B 1 4 ? -0.085 56.531 15.742 1 48.31 4 GLU B C 1
ATOM 2461 O O . GLU B 1 4 ? 0.451 55.469 15.438 1 48.31 4 GLU B O 1
ATOM 2466 N N . GLN B 1 5 ? 0.474 57.562 16 1 46.12 5 GLN B N 1
ATOM 2467 C CA . GLN B 1 5 ? 1.932 57.531 16.031 1 46.12 5 GLN B CA 1
ATOM 2468 C C . GLN B 1 5 ? 2.438 56.625 17.141 1 46.12 5 GLN B C 1
ATOM 2470 O O . GLN B 1 5 ? 3.498 56 17.016 1 46.12 5 GLN B O 1
ATOM 2475 N N . SER B 1 6 ? 1.754 56.562 18.141 1 44.22 6 SER B N 1
ATOM 2476 C CA . SER B 1 6 ? 2.24 55.812 19.297 1 44.22 6 SER B CA 1
ATOM 2477 C C . SER B 1 6 ? 1.928 54.312 19.156 1 44.22 6 SER B C 1
ATOM 2479 O O . SER B 1 6 ? 2.67 53.469 19.656 1 44.22 6 SER B O 1
ATOM 2481 N N . TRP B 1 7 ? 0.822 54.031 18.484 1 48.12 7 TRP B N 1
ATOM 2482 C CA . TRP B 1 7 ? 0.352 52.656 18.5 1 48.12 7 TRP B CA 1
ATOM 2483 C C . TRP B 1 7 ? 0.86 51.906 17.281 1 48.12 7 TRP B C 1
ATOM 2485 O O . TRP B 1 7 ? 0.632 50.688 17.141 1 48.12 7 TRP B O 1
ATOM 2495 N N . GLY B 1 8 ? 1.521 52.531 16.359 1 47.97 8 GLY B N 1
ATOM 2496 C CA . GLY B 1 8 ? 1.844 51.969 15.07 1 47.97 8 GLY B CA 1
ATOM 2497 C C . GLY B 1 8 ? 2.6 50.656 15.188 1 47.97 8 GLY B C 1
ATOM 2498 O O . GLY B 1 8 ? 2.275 49.688 14.5 1 47.97 8 GLY B O 1
ATOM 2499 N N . VAL B 1 9 ? 3.629 50.688 15.867 1 49.94 9 VAL B N 1
ATOM 2500 C CA . VAL B 1 9 ? 4.492 49.5 15.914 1 49.94 9 VAL B CA 1
ATOM 2501 C C . VAL B 1 9 ? 3.727 48.312 16.516 1 49.94 9 VAL B C 1
ATOM 2503 O O . VAL B 1 9 ? 3.848 47.188 16.047 1 49.94 9 VAL B O 1
ATOM 2506 N N . GLN B 1 10 ? 2.742 48.656 17.422 1 54.94 10 GLN B N 1
ATOM 2507 C CA . GLN B 1 10 ? 1.94 47.625 18.094 1 54.94 10 GLN B CA 1
ATOM 2508 C C . GLN B 1 10 ? 1.063 46.875 17.078 1 54.94 10 GLN B C 1
ATOM 2510 O O . GLN B 1 10 ? 0.944 45.656 17.141 1 54.94 10 GLN B O 1
ATOM 2515 N N . LEU B 1 11 ? 0.754 47.594 16.094 1 57.59 11 LEU B N 1
ATOM 2516 C CA . LEU B 1 11 ? -0.22 47.031 15.172 1 57.59 11 LEU B CA 1
ATOM 2517 C C . LEU B 1 11 ? 0.446 46.031 14.219 1 57.59 11 LEU B C 1
ATOM 2519 O O . LEU B 1 11 ? -0.135 45 13.891 1 57.59 11 LEU B O 1
ATOM 2523 N N . TRP B 1 12 ? 1.672 46.344 14.023 1 58.34 12 TRP B N 1
ATOM 2524 C CA . TRP B 1 12 ? 2.314 45.469 13.031 1 58.34 12 TRP B CA 1
ATOM 2525 C C . TRP B 1 12 ? 2.625 44.094 13.617 1 58.34 12 TRP B C 1
ATOM 2527 O O . TRP B 1 12 ? 2.402 43.094 12.969 1 58.34 12 TRP B O 1
ATOM 2537 N N . VAL B 1 13 ? 3.049 44 14.844 1 60.38 13 VAL B N 1
ATOM 2538 C CA . VAL B 1 13 ? 3.4 42.75 15.461 1 60.38 13 VAL B CA 1
ATOM 2539 C C . VAL B 1 13 ? 2.143 41.906 15.672 1 60.38 13 VAL B C 1
ATOM 2541 O O . VAL B 1 13 ? 2.15 40.688 15.438 1 60.38 13 VAL B O 1
ATOM 2544 N N . VAL B 1 14 ? 1.159 42.625 15.984 1 65.69 14 VAL B N 1
ATOM 2545 C CA . VAL B 1 14 ? -0.11 41.938 16.203 1 65.69 14 VAL B CA 1
ATOM 2546 C C . VAL B 1 14 ? -0.615 41.344 14.891 1 65.69 14 VAL B C 1
ATOM 2548 O O . VAL B 1 14 ? -1.108 40.219 14.859 1 65.69 14 VAL B O 1
ATOM 2551 N N . GLN B 1 15 ? -0.296 42.125 13.891 1 68.44 15 GLN B N 1
ATOM 2552 C CA . GLN B 1 15 ? -0.758 41.656 12.586 1 68.44 15 GLN B CA 1
ATOM 2553 C C . GLN B 1 15 ? 0.05 40.438 12.117 1 68.44 15 GLN B C 1
ATOM 2555 O O . GLN B 1 15 ? -0.514 39.469 11.609 1 68.44 15 GLN B O 1
ATOM 2560 N N . ARG B 1 16 ? 1.296 40.531 12.328 1 72.75 16 ARG B N 1
ATOM 2561 C CA . ARG B 1 16 ? 2.154 39.438 11.898 1 72.75 16 ARG B CA 1
ATOM 2562 C C . ARG B 1 16 ? 1.873 38.188 12.711 1 72.75 16 ARG B C 1
ATOM 2564 O O . ARG B 1 16 ? 1.871 37.094 12.164 1 72.75 16 ARG B O 1
ATOM 2571 N N . PHE B 1 17 ? 1.672 38.344 13.977 1 76.62 17 PHE B N 1
ATOM 2572 C CA . PHE B 1 17 ? 1.354 37.219 14.852 1 76.62 17 PHE B CA 1
ATOM 2573 C C . PHE B 1 17 ? 0.03 36.594 14.445 1 76.62 17 PHE B C 1
ATOM 2575 O O . PHE B 1 17 ? -0.095 35.375 14.438 1 76.62 17 PHE B O 1
ATOM 2582 N N . GLY B 1 18 ? -0.856 37.438 14.055 1 78.88 18 GLY B N 1
ATOM 2583 C CA . GLY B 1 18 ? -2.131 36.906 13.586 1 78.88 18 GLY B CA 1
ATOM 2584 C C . GLY B 1 18 ? -2.012 36.125 12.297 1 78.88 18 GLY B C 1
ATOM 2585 O O . GLY B 1 18 ? -2.641 35.062 12.148 1 78.88 18 GLY B O 1
ATOM 2586 N N . LEU B 1 19 ? -1.197 36.594 11.438 1 81.62 19 LEU B N 1
ATOM 2587 C CA . LEU B 1 19 ? -0.984 35.906 10.172 1 81.62 19 LEU B CA 1
ATOM 2588 C C . LEU B 1 19 ? -0.315 34.562 10.398 1 81.62 19 LEU B C 1
ATOM 2590 O O . LEU B 1 19 ? -0.618 33.594 9.695 1 81.62 19 LEU B O 1
ATOM 2594 N N . THR B 1 20 ? 0.592 34.5 11.352 1 81.25 20 THR B N 1
ATOM 2595 C CA . THR B 1 20 ? 1.275 33.25 11.672 1 81.25 20 THR B CA 1
ATOM 2596 C C . THR B 1 20 ? 0.287 32.219 12.195 1 81.25 20 THR B C 1
ATOM 2598 O O . THR B 1 20 ? 0.337 31.062 11.789 1 81.25 20 THR B O 1
ATOM 2601 N N . ILE B 1 21 ? -0.589 32.656 13.078 1 84.94 21 ILE B N 1
ATOM 2602 C CA . ILE B 1 21 ? -1.576 31.75 13.641 1 84.94 21 ILE B CA 1
ATOM 2603 C C . ILE B 1 21 ? -2.52 31.266 12.539 1 84.94 21 ILE B C 1
ATOM 2605 O O . ILE B 1 21 ? -2.814 30.078 12.453 1 84.94 21 ILE B O 1
ATOM 2609 N N . GLU B 1 22 ? -2.879 32.219 11.688 1 88.38 22 GLU B N 1
ATOM 2610 C CA . GLU B 1 22 ? -3.795 31.875 10.602 1 88.38 22 GLU B CA 1
ATOM 2611 C C . GLU B 1 22 ? -3.139 30.922 9.617 1 88.38 22 GLU B C 1
ATOM 2613 O O . GLU B 1 22 ? -3.783 29.984 9.133 1 88.38 22 GLU B O 1
ATOM 2618 N N . SER B 1 23 ? -1.934 31.188 9.289 1 88.62 23 SER B N 1
ATOM 2619 C CA . SER B 1 23 ? -1.192 30.297 8.398 1 88.62 23 SER B CA 1
ATOM 2620 C C . SER B 1 23 ? -1.039 28.906 9 1 88.62 23 SER B C 1
ATOM 2622 O O . SER B 1 23 ? -1.084 27.906 8.289 1 88.62 23 SER B O 1
ATOM 2624 N N . GLY B 1 24 ? -0.811 28.906 10.328 1 89.38 24 GLY B N 1
ATOM 2625 C CA . GLY B 1 24 ? -0.717 27.625 11 1 89.38 24 GLY B CA 1
ATOM 2626 C C . GLY B 1 24 ? -1.997 26.812 10.922 1 89.38 24 GLY B C 1
ATOM 2627 O O . GLY B 1 24 ? -1.961 25.609 10.656 1 89.38 24 GLY B O 1
ATOM 2628 N N . ILE B 1 25 ? -3.018 27.484 11.133 1 92.81 25 ILE B N 1
ATOM 2629 C CA . ILE B 1 25 ? -4.312 26.812 11.094 1 92.81 25 ILE B CA 1
ATOM 2630 C C . ILE B 1 25 ? -4.598 26.312 9.672 1 92.81 25 ILE B C 1
ATOM 2632 O O . ILE B 1 25 ? -5.125 25.219 9.484 1 92.81 25 ILE B O 1
ATOM 2636 N N . SER B 1 26 ? -4.285 27.109 8.703 1 92.06 26 SER B N 1
ATOM 2637 C CA . SER B 1 26 ? -4.465 26.719 7.312 1 92.06 26 SER B CA 1
ATOM 2638 C C . SER B 1 26 ? -3.656 25.469 6.984 1 92.06 26 SER B C 1
ATOM 2640 O O . SER B 1 26 ? -4.137 24.578 6.281 1 92.06 26 SER B O 1
ATOM 2642 N N . LEU B 1 27 ? -2.492 25.422 7.492 1 93.06 27 LEU B N 1
ATOM 2643 C CA . LEU B 1 27 ? -1.648 24.266 7.258 1 93.06 27 LEU B CA 1
ATOM 2644 C C . LEU B 1 27 ? -2.227 23.031 7.941 1 93.06 27 LEU B C 1
ATOM 2646 O O . LEU B 1 27 ? -2.143 21.922 7.406 1 93.06 27 LEU B O 1
ATOM 2650 N N . HIS B 1 28 ? -2.678 23.281 9.141 1 94.88 28 HIS B N 1
ATOM 2651 C CA . HIS B 1 28 ? -3.328 22.188 9.852 1 94.88 28 HIS B CA 1
ATOM 2652 C C . HIS B 1 28 ? -4.512 21.641 9.062 1 94.88 28 HIS B C 1
ATOM 2654 O O . HIS B 1 28 ? -4.715 20.422 9 1 94.88 28 HIS B O 1
ATOM 2660 N N . ASP B 1 29 ? -5.238 22.484 8.484 1 96.12 29 ASP B N 1
ATOM 2661 C CA . ASP B 1 29 ? -6.359 22.109 7.629 1 96.12 29 ASP B CA 1
ATOM 2662 C C . ASP B 1 29 ? -5.883 21.312 6.414 1 96.12 29 ASP B C 1
ATOM 2664 O O . ASP B 1 29 ? -6.484 20.312 6.051 1 96.12 29 ASP B O 1
ATOM 2668 N N . ARG B 1 30 ? -4.859 21.766 5.828 1 95.5 30 ARG B N 1
ATOM 2669 C CA . ARG B 1 30 ? -4.273 21.078 4.684 1 95.5 30 ARG B CA 1
ATOM 2670 C C . ARG B 1 30 ? -3.77 19.688 5.082 1 95.5 30 ARG B C 1
ATOM 2672 O O . ARG B 1 30 ? -3.871 18.734 4.305 1 95.5 30 ARG B O 1
ATOM 2679 N N . LEU B 1 31 ? -3.219 19.672 6.234 1 96.75 31 LEU B N 1
ATOM 2680 C CA . LEU B 1 31 ? -2.721 18.391 6.742 1 96.75 31 LEU B CA 1
ATOM 2681 C C . LEU B 1 31 ? -3.855 17.391 6.879 1 96.75 31 LEU B C 1
ATOM 2683 O O . LEU B 1 31 ? -3.713 16.219 6.488 1 96.75 31 LEU B O 1
ATOM 2687 N N . GLN B 1 32 ? -4.926 17.828 7.484 1 97.88 32 GLN B N 1
ATOM 2688 C CA . GLN B 1 32 ? -6.074 16.953 7.652 1 97.88 32 GLN B CA 1
ATOM 2689 C C . GLN B 1 32 ? -6.578 16.438 6.305 1 97.88 32 GLN B C 1
ATOM 2691 O O . GLN B 1 32 ? -6.879 15.258 6.156 1 97.88 32 GLN B O 1
ATOM 2696 N N . LYS B 1 33 ? -6.672 17.266 5.336 1 97.19 33 LYS B N 1
ATOM 2697 C CA . LYS B 1 33 ? -7.145 16.891 4.008 1 97.19 33 LYS B CA 1
ATOM 2698 C C . LYS B 1 33 ? -6.164 15.938 3.326 1 97.19 33 LYS B C 1
ATOM 2700 O O . LYS B 1 33 ? -6.578 15 2.641 1 97.19 33 LYS B O 1
ATOM 2705 N N . PHE B 1 34 ? -4.93 16.203 3.51 1 98.12 34 PHE B N 1
ATOM 2706 C CA . PHE B 1 34 ? -3.887 15.367 2.932 1 98.12 34 PHE B CA 1
ATOM 2707 C C . PHE B 1 34 ? -3.998 13.93 3.441 1 98.12 34 PHE B C 1
ATOM 2709 O O . PHE B 1 34 ? -3.994 12.984 2.654 1 98.12 34 PHE B O 1
ATOM 2716 N N . ILE B 1 35 ? -4.027 13.836 4.734 1 97.62 35 ILE B N 1
ATOM 2717 C CA . ILE B 1 35 ? -4.082 12.508 5.336 1 97.62 35 ILE B CA 1
ATOM 2718 C C . ILE B 1 35 ? -5.363 11.797 4.91 1 97.62 35 ILE B C 1
ATOM 2720 O O . ILE B 1 35 ? -5.359 10.594 4.656 1 97.62 35 ILE B O 1
ATOM 2724 N N . LEU B 1 36 ? -6.418 12.547 4.805 1 97.56 36 LEU B N 1
ATOM 2725 C CA . LEU B 1 36 ? -7.691 11.977 4.371 1 97.56 36 LEU B CA 1
ATOM 2726 C C . LEU B 1 36 ? -7.605 11.5 2.926 1 97.56 36 LEU B C 1
ATOM 2728 O O . LEU B 1 36 ? -8.125 10.43 2.588 1 97.56 36 LEU B O 1
ATOM 2732 N N . ASP B 1 37 ? -6.977 12.242 2.076 1 97.38 37 ASP B N 1
ATOM 2733 C CA . ASP B 1 37 ? -6.82 11.875 0.673 1 97.38 37 ASP B CA 1
ATOM 2734 C C . ASP B 1 37 ? -6.004 10.594 0.53 1 97.38 37 ASP B C 1
ATOM 2736 O O . ASP B 1 37 ? -6.363 9.703 -0.246 1 97.38 37 ASP B O 1
ATOM 2740 N N . VAL B 1 38 ? -4.965 10.531 1.252 1 97.31 38 VAL B N 1
ATOM 2741 C CA . VAL B 1 38 ? -4.125 9.336 1.205 1 97.31 38 VAL B CA 1
ATOM 2742 C C . VAL B 1 38 ? -4.918 8.125 1.696 1 97.31 38 VAL B C 1
ATOM 2744 O O . VAL B 1 38 ? -4.863 7.055 1.094 1 97.31 38 VAL B O 1
ATOM 2747 N N . ALA B 1 39 ? -5.637 8.352 2.787 1 97.38 39 ALA B N 1
ATOM 2748 C CA . ALA B 1 39 ? -6.453 7.273 3.346 1 97.38 39 ALA B CA 1
ATOM 2749 C C . ALA B 1 39 ? -7.465 6.766 2.324 1 97.38 39 ALA B C 1
ATOM 2751 O O . ALA B 1 39 ? -7.652 5.555 2.176 1 97.38 39 ALA B O 1
ATOM 2752 N N . LYS B 1 40 ? -8.094 7.645 1.646 1 96.56 40 LYS B N 1
ATOM 2753 C CA . LYS B 1 40 ? -9.117 7.277 0.669 1 96.56 40 LYS B CA 1
ATOM 2754 C C . LYS B 1 40 ? -8.516 6.504 -0.498 1 96.56 40 LYS B C 1
ATOM 2756 O O . LYS B 1 40 ? -9.055 5.477 -0.915 1 96.56 40 LYS B O 1
ATOM 2761 N N . LEU B 1 41 ? -7.414 6.973 -1.005 1 96.56 41 LEU B N 1
ATOM 2762 C CA . LEU B 1 41 ? -6.75 6.324 -2.131 1 96.56 41 LEU B CA 1
ATOM 2763 C C . LEU B 1 41 ? -6.312 4.91 -1.763 1 96.56 41 LEU B C 1
ATOM 2765 O O . LEU B 1 41 ? -6.57 3.963 -2.508 1 96.56 41 LEU B O 1
ATOM 2769 N N . GLN B 1 42 ? -5.711 4.746 -0.629 1 96.38 42 GLN B N 1
ATOM 2770 C CA . GLN B 1 42 ? -5.234 3.436 -0.196 1 96.38 42 GLN B CA 1
ATOM 2771 C C . GLN B 1 42 ? -6.398 2.521 0.176 1 96.38 42 GLN B C 1
ATOM 2773 O O . GLN B 1 42 ? -6.344 1.312 -0.055 1 96.38 42 GLN B O 1
ATOM 2778 N N . GLY B 1 43 ? -7.418 3.127 0.749 1 94.94 43 GLY B N 1
ATOM 2779 C CA . GLY B 1 43 ? -8.594 2.344 1.087 1 94.94 43 GLY B CA 1
ATOM 2780 C C . GLY B 1 43 ? -9.297 1.77 -0.128 1 94.94 43 GLY B C 1
ATOM 2781 O O . GLY B 1 43 ? -9.727 0.614 -0.115 1 94.94 43 GLY B O 1
ATOM 2782 N N . GLU B 1 44 ? -9.398 2.535 -1.137 1 94.5 44 GLU B N 1
ATOM 2783 C CA . GLU B 1 44 ? -10.023 2.068 -2.373 1 94.5 44 GLU B CA 1
ATOM 2784 C C . GLU B 1 44 ? -9.203 0.949 -3.012 1 94.5 44 GLU B C 1
ATOM 2786 O O . GLU B 1 44 ? -9.766 -0.054 -3.465 1 94.5 44 GLU B O 1
ATOM 2791 N N . SER B 1 45 ? -7.953 1.188 -3.076 1 94.81 45 SER B N 1
ATOM 2792 C CA . SER B 1 45 ? -7.066 0.156 -3.607 1 94.81 45 SER B CA 1
ATOM 2793 C C . SER B 1 45 ? -7.156 -1.127 -2.787 1 94.81 45 SER B C 1
ATOM 2795 O O . SER B 1 45 ? -7.172 -2.227 -3.344 1 94.81 45 SER B O 1
ATOM 2797 N N . PHE B 1 46 ? -7.238 -1.023 -1.455 1 96.25 46 PHE B N 1
ATOM 2798 C CA . PHE B 1 46 ? -7.336 -2.164 -0.551 1 96.25 46 PHE B CA 1
ATOM 2799 C C . PHE B 1 46 ? -8.57 -2.996 -0.861 1 96.25 46 PHE B C 1
ATOM 2801 O O . PHE B 1 46 ? -8.5 -4.227 -0.938 1 96.25 46 PHE B O 1
ATOM 2808 N N . THR B 1 47 ? -9.703 -2.348 -1.062 1 96.56 47 THR B N 1
ATOM 2809 C CA . THR B 1 47 ? -10.969 -3.047 -1.286 1 96.56 47 THR B CA 1
ATOM 2810 C C . THR B 1 47 ? -10.898 -3.891 -2.555 1 96.56 47 THR B C 1
ATOM 2812 O O . THR B 1 47 ? -11.336 -5.043 -2.562 1 96.56 47 THR B O 1
ATOM 2815 N N . VAL B 1 48 ? -10.359 -3.391 -3.594 1 97.12 48 VAL B N 1
ATOM 2816 C CA . VAL B 1 48 ? -10.258 -4.121 -4.855 1 97.12 48 VAL B CA 1
ATOM 2817 C C . VAL B 1 48 ? -9.25 -5.262 -4.711 1 97.12 48 VAL B C 1
ATOM 2819 O O . VAL B 1 48 ? -9.492 -6.371 -5.199 1 97.12 48 VAL B O 1
ATOM 2822 N N . GLN B 1 49 ? -8.156 -5.035 -4.039 1 97.75 49 GLN B N 1
ATOM 2823 C CA . GLN B 1 49 ? -7.133 -6.059 -3.85 1 97.75 49 GLN B CA 1
ATOM 2824 C C . GLN B 1 49 ? -7.672 -7.23 -3.035 1 97.75 49 GLN B C 1
ATOM 2826 O O . GLN B 1 49 ? -7.332 -8.383 -3.305 1 97.75 49 GLN B O 1
ATOM 2831 N N . LYS B 1 50 ? -8.453 -6.906 -2.055 1 96.31 50 LYS B N 1
ATOM 2832 C CA . LYS B 1 50 ? -9.039 -7.961 -1.236 1 96.31 50 LYS B CA 1
ATOM 2833 C C . LYS B 1 50 ? -9.906 -8.891 -2.082 1 96.31 50 LYS B C 1
ATOM 2835 O O . LYS B 1 50 ? -9.844 -10.117 -1.927 1 96.31 50 LYS B O 1
ATOM 2840 N N . ARG B 1 51 ? -10.625 -8.359 -2.982 1 97.06 51 ARG B N 1
ATOM 2841 C CA . ARG B 1 51 ? -11.469 -9.156 -3.869 1 97.06 51 ARG B CA 1
ATOM 2842 C C . ARG B 1 51 ? -10.617 -10.016 -4.801 1 97.06 51 ARG B C 1
ATOM 2844 O O . ARG B 1 51 ? -10.945 -11.172 -5.062 1 97.06 51 ARG B O 1
ATOM 2851 N N . VAL B 1 52 ? -9.555 -9.398 -5.293 1 97.12 52 VAL B N 1
ATOM 2852 C CA . VAL B 1 52 ? -8.648 -10.117 -6.184 1 97.12 52 VAL B CA 1
ATOM 2853 C C . VAL B 1 52 ? -8.07 -11.328 -5.461 1 97.12 52 VAL B C 1
ATOM 2855 O O . VAL B 1 52 ? -7.957 -12.414 -6.039 1 97.12 52 VAL B O 1
ATOM 2858 N N . CYS B 1 53 ? -7.715 -11.203 -4.203 1 97.19 53 CYS B N 1
ATOM 2859 C CA . CYS B 1 53 ? -7.16 -12.305 -3.418 1 97.19 53 CYS B CA 1
ATOM 2860 C C . CYS B 1 53 ? -8.203 -13.391 -3.189 1 97.19 53 CYS B C 1
ATOM 2862 O O . CYS B 1 53 ? -7.902 -14.578 -3.299 1 97.19 53 CYS B O 1
ATOM 2864 N N . GLU B 1 54 ? -9.398 -12.977 -2.896 1 95.69 54 GLU B N 1
ATOM 2865 C CA . GLU B 1 54 ? -10.469 -13.938 -2.654 1 95.69 54 GLU B CA 1
ATOM 2866 C C . GLU B 1 54 ? -10.773 -14.75 -3.91 1 95.69 54 GLU B C 1
ATOM 2868 O O . GLU B 1 54 ? -11 -15.961 -3.832 1 95.69 54 GLU B O 1
ATOM 2873 N N . LYS B 1 55 ? -10.727 -14.094 -5.023 1 95.38 55 LYS B N 1
ATOM 2874 C CA . LYS B 1 55 ? -11.031 -14.758 -6.289 1 95.38 55 LYS B CA 1
ATOM 2875 C C . LYS B 1 55 ? -9.891 -15.672 -6.719 1 95.38 55 LYS B C 1
ATOM 2877 O O . LYS B 1 55 ? -10.094 -16.609 -7.492 1 95.38 55 LYS B O 1
ATOM 2882 N N . ALA B 1 56 ? -8.68 -15.383 -6.242 1 95.81 56 ALA B N 1
ATOM 2883 C CA . ALA B 1 56 ? -7.512 -16.141 -6.676 1 95.81 56 ALA B CA 1
ATOM 2884 C C . ALA B 1 56 ? -7.438 -17.484 -5.961 1 95.81 56 ALA B C 1
ATOM 2886 O O . ALA B 1 56 ? -6.781 -18.422 -6.441 1 95.81 56 ALA B O 1
ATOM 2887 N N . LEU B 1 57 ? -8.07 -17.625 -4.832 1 93.31 57 LEU B N 1
ATOM 2888 C CA . LEU B 1 57 ? -8.039 -18.875 -4.074 1 93.31 57 LEU B CA 1
ATOM 2889 C C . LEU B 1 57 ? -8.742 -19.984 -4.84 1 93.31 57 LEU B C 1
ATOM 2891 O O . LEU B 1 57 ? -9.742 -19.75 -5.512 1 93.31 57 LEU B O 1
ATOM 2895 N N . VAL B 1 58 ? -8.172 -21.125 -4.75 1 90.31 58 VAL B N 1
ATOM 2896 C CA . VAL B 1 58 ? -8.727 -22.266 -5.465 1 90.31 58 VAL B CA 1
ATOM 2897 C C . VAL B 1 58 ? -9.109 -23.359 -4.469 1 90.31 58 VAL B C 1
ATOM 2899 O O . VAL B 1 58 ? -8.43 -23.547 -3.461 1 90.31 58 VAL B O 1
ATOM 2902 N N . ASN B 1 59 ? -10.234 -23.984 -4.871 1 86.81 59 ASN B N 1
ATOM 2903 C CA . ASN B 1 59 ? -10.633 -25.156 -4.09 1 86.81 59 ASN B CA 1
ATOM 2904 C C . ASN B 1 59 ? -9.828 -26.391 -4.473 1 86.81 59 ASN B C 1
ATOM 2906 O O . ASN B 1 59 ? -10.141 -27.062 -5.457 1 86.81 59 ASN B O 1
ATOM 2910 N N . ILE B 1 60 ? -8.867 -26.703 -3.715 1 80.75 60 ILE B N 1
ATOM 2911 C CA . ILE B 1 60 ? -7.895 -27.75 -3.988 1 80.75 60 ILE B CA 1
ATOM 2912 C C . ILE B 1 60 ? -8.594 -29.125 -3.99 1 80.75 60 ILE B C 1
ATOM 2914 O O . ILE B 1 60 ? -8.188 -30.031 -4.723 1 80.75 60 ILE B O 1
ATOM 2918 N N . LYS B 1 61 ? -9.594 -29.344 -3.268 1 78.12 61 LYS B N 1
ATOM 2919 C CA . LYS B 1 61 ? -10.266 -30.625 -3.152 1 78.12 61 LYS B CA 1
ATOM 2920 C C . LYS B 1 61 ? -11.039 -30.969 -4.426 1 78.12 61 LYS B C 1
ATOM 2922 O O . LYS B 1 61 ? -11.258 -32.125 -4.738 1 78.12 61 LYS B O 1
ATOM 2927 N N . LYS B 1 62 ? -11.32 -29.922 -5.148 1 77.62 62 LYS B N 1
ATOM 2928 C CA . LYS B 1 62 ? -12.164 -30.141 -6.32 1 77.62 62 LYS B CA 1
ATOM 2929 C C . LYS B 1 62 ? -11.32 -30.234 -7.59 1 77.62 62 LYS B C 1
ATOM 2931 O O . LYS B 1 62 ? -11.812 -30.672 -8.633 1 77.62 62 LYS B O 1
ATOM 2936 N N . ALA B 1 63 ? -10.109 -29.797 -7.438 1 69.44 63 ALA B N 1
ATOM 2937 C CA . ALA B 1 63 ? -9.312 -29.734 -8.664 1 69.44 63 ALA B CA 1
ATOM 2938 C C . ALA B 1 63 ? -8.328 -30.906 -8.734 1 69.44 63 ALA B C 1
ATOM 2940 O O . ALA B 1 63 ? -7.535 -31.109 -7.809 1 69.44 63 ALA B O 1
ATOM 2941 N N . VAL B 1 64 ? -8.492 -31.703 -9.727 1 66.44 64 VAL B N 1
ATOM 2942 C CA . VAL B 1 64 ? -7.641 -32.875 -9.898 1 66.44 64 VAL B CA 1
ATOM 2943 C C . VAL B 1 64 ? -6.176 -32.438 -9.953 1 66.44 64 VAL B C 1
ATOM 2945 O O . VAL B 1 64 ? -5.82 -31.516 -10.68 1 66.44 64 VAL B O 1
ATOM 2948 N N . GLY B 1 65 ? -5.336 -33 -9.125 1 67.88 65 GLY B N 1
ATOM 2949 C CA . GLY B 1 65 ? -3.9 -32.781 -9.164 1 67.88 65 GLY B CA 1
ATOM 2950 C C . GLY B 1 65 ? -3.449 -31.641 -8.281 1 67.88 65 GLY B C 1
ATOM 2951 O O . GLY B 1 65 ? -2.254 -31.469 -8.031 1 67.88 65 GLY B O 1
ATOM 2952 N N . LEU B 1 66 ? -4.52 -30.953 -7.91 1 71.19 66 LEU B N 1
ATOM 2953 C CA . LEU B 1 66 ? -4.125 -29.781 -7.137 1 71.19 66 LEU B CA 1
ATOM 2954 C C . LEU B 1 66 ? -4.012 -30.125 -5.652 1 71.19 66 LEU B C 1
ATOM 2956 O O . LEU B 1 66 ? -3.559 -29.297 -4.855 1 71.19 66 LEU B O 1
ATOM 2960 N N . GLU B 1 67 ? -4.457 -31.297 -5.492 1 72.81 67 GLU B N 1
ATOM 2961 C CA . GLU B 1 67 ? -4.281 -31.766 -4.121 1 72.81 67 GLU B CA 1
ATOM 2962 C C . GLU B 1 67 ? -2.805 -31.969 -3.791 1 72.81 67 GLU B C 1
ATOM 2964 O O . GLU B 1 67 ? -2.445 -32.156 -2.627 1 72.81 67 GLU B O 1
ATOM 2969 N N . THR B 1 68 ? -2.072 -31.75 -4.773 1 73.25 68 THR B N 1
ATOM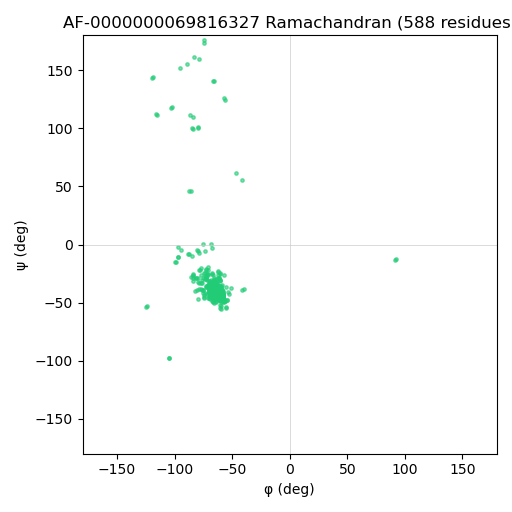 2970 C CA . THR B 1 68 ? -0.633 -31.922 -4.613 1 73.25 68 THR B CA 1
ATOM 2971 C C . THR B 1 68 ? -0.035 -30.781 -3.807 1 73.25 68 THR B C 1
ATOM 2973 O O . THR B 1 68 ? -0.744 -29.844 -3.428 1 73.25 68 THR B O 1
ATOM 2976 N N . THR B 1 69 ? 1.226 -30.953 -3.572 1 79.44 69 THR B N 1
ATOM 2977 C CA . THR B 1 69 ? 1.974 -29.984 -2.771 1 79.44 69 THR B CA 1
ATOM 2978 C C . THR B 1 69 ? 1.958 -28.609 -3.426 1 79.44 69 THR B C 1
ATOM 2980 O O . THR B 1 69 ? 1.922 -27.594 -2.736 1 79.44 69 THR B O 1
ATOM 2983 N N . TYR B 1 70 ? 1.779 -28.594 -4.688 1 86.5 70 TYR B N 1
ATOM 2984 C CA . TYR B 1 70 ? 1.812 -27.312 -5.383 1 86.5 70 TYR B CA 1
ATOM 2985 C C . TYR B 1 70 ? 0.53 -26.531 -5.141 1 86.5 70 TYR B C 1
ATOM 2987 O O . TYR B 1 70 ? 0.57 -25.312 -4.91 1 86.5 70 TYR B O 1
ATOM 2995 N N . GLY B 1 71 ? -0.561 -27.234 -5.191 1 87.19 71 GLY B N 1
ATOM 2996 C CA . GLY B 1 71 ? -1.829 -26.578 -4.934 1 87.19 71 GLY B CA 1
ATOM 2997 C C . GLY B 1 71 ? -1.921 -25.984 -3.539 1 87.19 71 GLY B C 1
ATOM 2998 O O . GLY B 1 71 ? -2.402 -24.859 -3.361 1 87.19 71 GLY B O 1
ATOM 2999 N N . ARG B 1 72 ? -1.411 -26.641 -2.588 1 89.31 72 ARG B N 1
ATOM 3000 C CA . ARG B 1 72 ? -1.418 -26.172 -1.207 1 89.31 72 ARG B CA 1
ATOM 3001 C C . ARG B 1 72 ? -0.492 -24.969 -1.035 1 89.31 72 ARG B C 1
ATOM 3003 O O . ARG B 1 72 ? -0.837 -24 -0.351 1 89.31 72 ARG B O 1
ATOM 3010 N N . GLY B 1 73 ? 0.665 -25.188 -1.653 1 91.94 73 GLY B N 1
ATOM 3011 C CA . GLY B 1 73 ? 1.593 -24.062 -1.602 1 91.94 73 GLY B CA 1
ATOM 3012 C C . GLY B 1 73 ? 1.062 -22.828 -2.283 1 91.94 73 GLY B C 1
ATOM 3013 O O . GLY B 1 73 ? 1.28 -21.703 -1.806 1 91.94 73 GLY B O 1
ATOM 3014 N N . TYR B 1 74 ? 0.365 -23.031 -3.336 1 94.19 74 TYR B N 1
ATOM 3015 C CA . TYR B 1 74 ? -0.264 -21.922 -4.062 1 94.19 74 TYR B CA 1
ATOM 3016 C C . TYR B 1 74 ? -1.252 -21.188 -3.174 1 94.19 74 TYR B C 1
ATOM 3018 O O . TYR B 1 74 ? -1.178 -19.953 -3.041 1 94.19 74 TYR B O 1
ATOM 3026 N N . ASN B 1 75 ? -2.188 -21.922 -2.615 1 94.81 75 ASN B N 1
ATOM 3027 C CA . ASN B 1 75 ? -3.174 -21.281 -1.746 1 94.81 75 ASN B CA 1
ATOM 3028 C C . ASN B 1 75 ? -2.514 -20.609 -0.547 1 94.81 75 ASN B C 1
ATOM 3030 O O . ASN B 1 75 ? -2.949 -19.547 -0.112 1 94.81 75 ASN B O 1
ATOM 3034 N N . ALA B 1 76 ? -1.496 -21.234 -0.031 1 95.62 76 ALA B N 1
ATOM 3035 C CA . ALA B 1 76 ? -0.776 -20.641 1.087 1 95.62 76 ALA B CA 1
ATOM 3036 C C . ALA B 1 76 ? -0.15 -19.297 0.681 1 95.62 76 ALA B C 1
ATOM 3038 O O . ALA B 1 76 ? -0.139 -18.344 1.464 1 95.62 76 ALA B O 1
ATOM 3039 N N . PHE B 1 77 ? 0.382 -19.266 -0.499 1 97.56 77 PHE B N 1
ATOM 3040 C CA . PHE B 1 77 ? 0.956 -18.031 -1.02 1 97.56 77 PHE B CA 1
ATOM 3041 C C . PHE B 1 77 ? -0.107 -16.953 -1.128 1 97.56 77 PHE B C 1
ATOM 3043 O O . PHE B 1 77 ? 0.116 -15.812 -0.71 1 97.56 77 PHE B O 1
ATOM 3050 N N . ILE B 1 78 ? -1.236 -17.297 -1.63 1 97.5 78 ILE B N 1
ATOM 3051 C CA . ILE B 1 78 ? -2.311 -16.328 -1.8 1 97.5 78 ILE B CA 1
ATOM 3052 C C . ILE B 1 78 ? -2.762 -15.812 -0.434 1 97.5 78 ILE B C 1
ATOM 3054 O O . ILE B 1 78 ? -3.01 -14.617 -0.265 1 97.5 78 ILE B O 1
ATOM 3058 N N . HIS B 1 79 ? -2.807 -16.688 0.492 1 97.38 79 HIS B N 1
ATOM 3059 C CA . HIS B 1 79 ? -3.174 -16.266 1.842 1 97.38 79 HIS B CA 1
ATOM 3060 C C . HIS B 1 79 ? -2.146 -15.305 2.422 1 97.38 79 HIS B C 1
ATOM 3062 O O . HIS B 1 79 ? -2.508 -14.344 3.104 1 97.38 79 HIS B O 1
ATOM 3068 N N . ALA B 1 80 ? -0.924 -15.594 2.156 1 98.12 80 ALA B N 1
ATOM 3069 C CA . ALA B 1 80 ? 0.128 -14.703 2.646 1 98.12 80 ALA B CA 1
ATOM 3070 C C . ALA B 1 80 ? 0.015 -13.32 2.016 1 98.12 80 ALA B C 1
ATOM 3072 O O . ALA B 1 80 ? 0.191 -12.305 2.693 1 98.12 80 ALA B O 1
ATOM 3073 N N . ILE B 1 81 ? -0.275 -13.266 0.755 1 98.31 81 ILE B N 1
ATOM 3074 C CA . ILE B 1 81 ? -0.428 -11.992 0.072 1 98.31 81 ILE B CA 1
ATOM 3075 C C . ILE B 1 81 ? -1.671 -11.273 0.592 1 98.31 81 ILE B C 1
ATOM 3077 O O . ILE B 1 81 ? -1.67 -10.047 0.75 1 98.31 81 ILE B O 1
ATOM 3081 N N . ALA B 1 82 ? -2.686 -12.039 0.789 1 97.75 82 ALA B N 1
ATOM 3082 C CA . ALA B 1 82 ? -3.879 -11.445 1.385 1 97.75 82 ALA B CA 1
ATOM 3083 C C . ALA B 1 82 ? -3.562 -10.82 2.742 1 97.75 82 ALA B C 1
ATOM 3085 O O . ALA B 1 82 ? -4.039 -9.734 3.059 1 97.75 82 ALA B O 1
ATOM 3086 N N . LYS B 1 83 ? -2.834 -11.523 3.547 1 98 83 LYS B N 1
ATOM 3087 C CA . LYS B 1 83 ? -2.404 -10.992 4.84 1 98 83 LYS B CA 1
ATOM 3088 C C . LYS B 1 83 ? -1.558 -9.734 4.664 1 98 83 LYS B C 1
ATOM 3090 O O . LYS B 1 83 ? -1.672 -8.789 5.445 1 98 83 LYS B O 1
ATOM 3095 N N . LEU B 1 84 ? -0.675 -9.742 3.695 1 98.25 84 LEU B N 1
ATOM 3096 C CA . LEU B 1 84 ? 0.133 -8.57 3.369 1 98.25 84 LEU B CA 1
ATOM 3097 C C . LEU B 1 84 ? -0.752 -7.363 3.074 1 98.25 84 LEU B C 1
ATOM 3099 O O . LEU B 1 84 ? -0.532 -6.277 3.619 1 98.25 84 LEU B O 1
ATOM 3103 N N . ILE B 1 85 ? -1.712 -7.578 2.266 1 97.44 85 ILE B N 1
ATOM 3104 C CA . ILE B 1 85 ? -2.621 -6.512 1.854 1 97.44 85 ILE B CA 1
ATOM 3105 C C . ILE B 1 85 ? -3.418 -6.023 3.061 1 97.44 85 ILE B C 1
ATOM 3107 O O . ILE B 1 85 ? -3.604 -4.816 3.242 1 97.44 85 ILE B O 1
ATOM 3111 N N . ASP B 1 86 ? -3.879 -6.91 3.883 1 97.44 86 ASP B N 1
ATOM 3112 C CA . ASP B 1 86 ? -4.574 -6.543 5.109 1 97.44 86 ASP B CA 1
ATOM 3113 C C . ASP B 1 86 ? -3.678 -5.715 6.027 1 97.44 86 ASP B C 1
ATOM 3115 O O . ASP B 1 86 ? -4.137 -4.766 6.664 1 97.44 86 ASP B O 1
ATOM 3119 N N . THR B 1 87 ? -2.477 -6.137 6.113 1 97.81 87 THR B N 1
ATOM 3120 C CA . THR B 1 87 ? -1.512 -5.445 6.957 1 97.81 87 THR B CA 1
ATOM 3121 C C . THR B 1 87 ? -1.258 -4.031 6.441 1 97.81 87 THR B C 1
ATOM 3123 O O . THR B 1 87 ? -1.195 -3.08 7.223 1 97.81 87 THR B O 1
ATOM 3126 N N . GLU B 1 88 ? -1.123 -3.881 5.137 1 95.88 88 GLU B N 1
ATOM 3127 C CA . GLU B 1 88 ? -0.905 -2.572 4.527 1 95.88 88 GLU B CA 1
ATOM 3128 C C . GLU B 1 88 ? -2.09 -1.643 4.777 1 95.88 88 GLU B C 1
ATOM 3130 O O . GLU B 1 88 ? -1.952 -0.42 4.707 1 95.88 88 GLU B O 1
ATOM 3135 N N . ASN B 1 89 ? -3.254 -2.174 5.051 1 96.88 89 ASN B N 1
ATOM 3136 C CA . ASN B 1 89 ? -4.465 -1.383 5.242 1 96.88 89 ASN B CA 1
ATOM 3137 C C . ASN B 1 89 ? -4.523 -0.782 6.645 1 96.88 89 ASN B C 1
ATOM 3139 O O . ASN B 1 89 ? -5.418 0.013 6.945 1 96.88 89 ASN B O 1
ATOM 3143 N N . LEU B 1 90 ? -3.629 -1.084 7.473 1 96.81 90 LEU B N 1
ATOM 3144 C CA . LEU B 1 90 ? -3.631 -0.584 8.844 1 96.81 90 LEU B CA 1
ATOM 3145 C C . LEU B 1 90 ? -3.414 0.925 8.875 1 96.81 90 LEU B C 1
ATOM 3147 O O . LEU B 1 90 ? -4.082 1.638 9.625 1 96.81 90 LEU B O 1
ATOM 3151 N N . LEU B 1 91 ? -2.529 1.357 8.039 1 96.25 91 LEU B N 1
ATOM 3152 C CA . LEU B 1 91 ? -2.178 2.773 8.086 1 96.25 91 LEU B CA 1
ATOM 3153 C C . LEU B 1 91 ? -3.285 3.629 7.48 1 96.25 91 LEU B C 1
ATOM 3155 O O . LEU B 1 91 ? -3.705 4.621 8.078 1 96.25 91 LEU B O 1
ATOM 3159 N N . PRO B 1 92 ? -3.822 3.248 6.352 1 96.38 92 PRO B N 1
ATOM 3160 C CA . PRO B 1 92 ? -4.941 4.031 5.82 1 96.38 92 PRO B CA 1
ATOM 3161 C C . PRO B 1 92 ? -6.121 4.105 6.785 1 96.38 92 PRO B C 1
ATOM 3163 O O . PRO B 1 92 ? -6.793 5.137 6.867 1 96.38 92 PRO B O 1
ATOM 3166 N N . VAL B 1 93 ? -6.434 3.066 7.457 1 96.62 93 VAL B N 1
ATOM 3167 C CA . VAL B 1 93 ? -7.508 3.078 8.445 1 96.62 93 VAL B CA 1
ATOM 3168 C C . VAL B 1 93 ? -7.184 4.078 9.555 1 96.62 93 VAL B C 1
ATOM 3170 O O . VAL B 1 93 ? -8.047 4.844 9.977 1 96.62 93 VAL B O 1
ATOM 3173 N N . SER B 1 94 ? -5.941 4.039 9.953 1 96.69 94 SER B N 1
ATOM 3174 C CA . SER B 1 94 ? -5.512 4.984 10.984 1 96.69 94 SER B CA 1
ATOM 3175 C C . SER B 1 94 ? -5.562 6.418 10.469 1 96.69 94 SER B C 1
ATOM 3177 O O . SER B 1 94 ? -5.965 7.332 11.188 1 96.69 94 SER B O 1
ATOM 3179 N N . PHE B 1 95 ? -5.141 6.656 9.227 1 97.12 95 PHE B N 1
ATOM 3180 C CA . PHE B 1 95 ? -5.242 7.973 8.602 1 97.12 95 PHE B CA 1
ATOM 3181 C C . PHE B 1 95 ? -6.676 8.484 8.648 1 97.12 95 PHE B C 1
ATOM 3183 O O . PHE B 1 95 ? -6.926 9.625 9.047 1 97.12 95 PHE B O 1
ATOM 3190 N N . ASN B 1 96 ? -7.559 7.645 8.281 1 96.56 96 ASN B N 1
ATOM 3191 C CA . ASN B 1 96 ? -8.969 8.008 8.227 1 96.56 96 ASN B CA 1
ATOM 3192 C C . ASN B 1 96 ? -9.523 8.336 9.609 1 96.56 96 ASN B C 1
ATOM 3194 O O . ASN B 1 96 ? -10.234 9.328 9.781 1 96.56 96 ASN B O 1
ATOM 3198 N N . LEU B 1 97 ? -9.18 7.523 10.523 1 95.75 97 LEU B N 1
ATOM 3199 C CA . LEU B 1 97 ? -9.656 7.719 11.891 1 95.75 97 LEU B CA 1
ATOM 3200 C C . LEU B 1 97 ? -9.125 9.023 12.469 1 95.75 97 LEU B C 1
ATOM 3202 O O . LEU B 1 97 ? -9.867 9.773 13.102 1 95.75 97 LEU B O 1
ATOM 3206 N N . GLN B 1 98 ? -7.852 9.289 12.195 1 96.19 98 GLN B N 1
ATOM 3207 C CA . GLN B 1 98 ? -7.242 10.516 12.703 1 96.19 98 GLN B CA 1
ATOM 3208 C C . GLN B 1 98 ? -7.797 11.742 11.992 1 96.19 98 GLN B C 1
ATOM 3210 O O . GLN B 1 98 ? -8.133 12.742 12.633 1 96.19 98 GLN B O 1
ATOM 3215 N N . ALA B 1 99 ? -7.879 11.688 10.695 1 96.44 99 ALA B N 1
ATOM 3216 C CA . ALA B 1 99 ? -8.32 12.828 9.898 1 96.44 99 ALA B CA 1
ATOM 3217 C C . ALA B 1 99 ? -9.758 13.219 10.242 1 96.44 99 ALA B C 1
ATOM 3219 O O . ALA B 1 99 ? -10.086 14.398 10.312 1 96.44 99 ALA B O 1
ATOM 3220 N N . ASN B 1 100 ? -10.594 12.281 10.492 1 96.19 100 ASN B N 1
ATOM 3221 C CA . ASN B 1 100 ? -12.008 12.539 10.727 1 96.19 100 ASN B CA 1
ATOM 3222 C C . ASN B 1 100 ? -12.328 12.609 12.211 1 96.19 100 ASN B C 1
ATOM 3224 O O . ASN B 1 100 ? -13.445 12.953 12.602 1 96.19 100 ASN B O 1
ATOM 3228 N N . GLY B 1 101 ? -11.422 12.234 13.031 1 95.75 101 GLY B N 1
ATOM 3229 C CA . GLY B 1 101 ? -11.648 12.242 14.469 1 95.75 101 GLY B CA 1
ATOM 3230 C C . GLY B 1 101 ? -10.945 13.391 15.18 1 95.75 101 GLY B C 1
ATOM 3231 O O . GLY B 1 101 ? -11.398 14.531 15.125 1 95.75 101 GLY B O 1
ATOM 3232 N N . GLU B 1 102 ? -9.773 13 15.727 1 93.88 102 GLU B N 1
ATOM 3233 C CA . GLU B 1 102 ? -9.078 13.938 16.609 1 93.88 102 GLU B CA 1
ATOM 3234 C C . GLU B 1 102 ? -8.594 15.164 15.828 1 93.88 102 GLU B C 1
ATOM 3236 O O . GLU B 1 102 ? -8.633 16.281 16.344 1 93.88 102 GLU B O 1
ATOM 3241 N N . THR B 1 103 ? -8.086 14.977 14.68 1 96.69 103 THR B N 1
ATOM 3242 C CA . THR B 1 103 ? -7.566 16.094 13.898 1 96.69 103 THR B CA 1
ATOM 3243 C C . THR B 1 103 ? -8.695 17.047 13.492 1 96.69 103 THR B C 1
ATOM 3245 O O . THR B 1 103 ? -8.539 18.266 13.562 1 96.69 103 THR B O 1
ATOM 3248 N N . ARG B 1 104 ? -9.812 16.516 13.141 1 96.31 104 ARG B N 1
ATOM 3249 C CA . ARG B 1 104 ? -10.961 17.344 12.797 1 96.31 104 ARG B CA 1
ATOM 3250 C C . ARG B 1 104 ? -11.461 18.125 14.016 1 96.31 104 ARG B C 1
ATOM 3252 O O . ARG B 1 104 ? -11.758 19.312 13.922 1 96.31 104 ARG B O 1
ATOM 3259 N N . GLN B 1 105 ? -11.484 17.469 15.102 1 96.94 105 GLN B N 1
ATOM 3260 C CA . GLN B 1 105 ? -11.93 18.109 16.328 1 96.94 105 GLN B CA 1
ATOM 3261 C C . GLN B 1 105 ? -10.969 19.219 16.75 1 96.94 105 GLN B C 1
ATOM 3263 O O . GLN B 1 105 ? -11.398 20.297 17.141 1 96.94 105 GLN B O 1
ATOM 3268 N N . SER B 1 106 ? -9.68 18.922 16.688 1 96.56 106 SER B N 1
ATOM 3269 C CA . SER B 1 106 ? -8.68 19.922 17.062 1 96.56 106 SER B CA 1
ATOM 3270 C C . SER B 1 106 ? -8.727 21.125 16.109 1 96.56 106 SER B C 1
ATOM 3272 O O . SER B 1 106 ? -8.547 22.266 16.547 1 96.56 106 SER B O 1
ATOM 3274 N N . LEU B 1 107 ? -8.984 20.875 14.898 1 96.44 107 LEU B N 1
ATOM 3275 C CA . LEU B 1 107 ? -9.086 21.938 13.914 1 96.44 107 LEU B CA 1
ATOM 3276 C C . LEU B 1 107 ? -10.297 22.828 14.211 1 96.44 107 LEU B C 1
ATOM 3278 O O . LEU B 1 107 ? -10.203 24.062 14.133 1 96.44 107 LEU B O 1
ATOM 3282 N N . GLU B 1 108 ? -11.414 22.25 14.594 1 96.56 108 GLU B N 1
ATOM 3283 C CA . GLU B 1 108 ? -12.609 23.016 14.945 1 96.56 108 GLU B CA 1
ATOM 3284 C C . GLU B 1 108 ? -12.375 23.859 16.188 1 96.56 108 GLU B C 1
ATOM 3286 O O . GLU B 1 108 ? -12.789 25.016 16.25 1 96.56 108 GLU B O 1
ATOM 3291 N N . GLU B 1 109 ? -11.688 23.281 17.078 1 96 109 GLU B N 1
ATOM 3292 C CA . GLU B 1 109 ? -11.359 24 18.297 1 96 109 GLU B CA 1
ATOM 3293 C C . GLU B 1 109 ? -10.406 25.156 18.016 1 96 109 GLU B C 1
ATOM 3295 O O . GLU B 1 109 ? -10.547 26.234 18.594 1 96 109 GLU B O 1
ATOM 3300 N N . GLU B 1 110 ? -9.484 24.906 17.203 1 94.88 110 GLU B N 1
ATOM 3301 C CA . GLU B 1 110 ? -8.531 25.938 16.812 1 94.88 110 GLU B CA 1
ATOM 3302 C C . GLU B 1 110 ? -9.242 27.094 16.125 1 94.88 110 GLU B C 1
ATOM 3304 O O . GLU B 1 110 ? -8.922 28.266 16.359 1 94.88 110 GLU B O 1
ATOM 3309 N N . LYS B 1 111 ? -10.125 26.781 15.266 1 95.38 111 LYS B N 1
ATOM 3310 C CA . LYS B 1 111 ? -10.852 27.812 14.531 1 95.38 111 LYS B CA 1
ATOM 3311 C C . LYS B 1 111 ? -11.727 28.625 15.477 1 95.38 111 LYS B C 1
ATOM 3313 O O . LYS B 1 111 ? -11.82 29.859 15.336 1 95.38 111 LYS B O 1
ATOM 3318 N N . LYS B 1 112 ? -12.336 27.969 16.422 1 96.31 112 LYS B N 1
ATOM 3319 C CA . LYS B 1 112 ? -13.117 28.672 17.438 1 96.31 112 LYS B CA 1
ATOM 3320 C C . LYS B 1 112 ? -12.227 29.562 18.297 1 96.31 112 LYS B C 1
ATOM 3322 O O . LYS B 1 112 ? -12.586 30.703 18.594 1 96.31 112 LYS B O 1
ATOM 3327 N N . GLY B 1 113 ? -11.086 29 18.641 1 94.75 113 GLY B N 1
ATOM 3328 C CA . GLY B 1 113 ? -10.133 29.766 19.422 1 94.75 113 GLY B CA 1
ATOM 3329 C C . GLY B 1 113 ? -9.602 30.984 18.688 1 94.75 113 GLY B C 1
ATOM 3330 O O . GLY B 1 113 ? -9.438 32.062 19.281 1 94.75 113 GLY B O 1
ATOM 3331 N N . LEU B 1 114 ? -9.367 30.828 17.438 1 93.75 114 LEU B N 1
ATOM 3332 C CA . LEU B 1 114 ? -8.898 31.938 16.609 1 93.75 114 LEU B CA 1
ATOM 3333 C C . LEU B 1 114 ? -9.945 33.031 16.547 1 93.75 114 LEU B C 1
ATOM 3335 O O . LEU B 1 114 ? -9.617 34.219 16.641 1 93.75 114 LEU B O 1
ATOM 3339 N N . LYS B 1 115 ? -11.18 32.625 16.375 1 94.62 115 LYS B N 1
ATOM 3340 C CA . LYS B 1 115 ? -12.266 33.625 16.312 1 94.62 115 LYS B CA 1
ATOM 3341 C C . LYS B 1 115 ? -12.336 34.438 17.609 1 94.62 115 LYS B C 1
ATOM 3343 O O . LYS B 1 115 ? -12.461 35.656 17.562 1 94.62 115 LYS B O 1
ATOM 3348 N N . GLN B 1 116 ? -12.266 33.781 18.703 1 93.94 116 GLN B N 1
ATOM 3349 C CA . GLN B 1 116 ? -12.297 34.438 20 1 93.94 116 GLN B CA 1
ATOM 3350 C C . GLN B 1 116 ? -11.078 35.344 20.172 1 93.94 116 GLN B C 1
ATOM 3352 O O . GLN B 1 116 ? -11.203 36.469 20.672 1 93.94 116 GLN B O 1
ATOM 3357 N N . TRP B 1 117 ? -9.992 34.844 19.781 1 90.56 117 TRP B N 1
ATOM 3358 C CA . TRP B 1 117 ? -8.734 35.562 19.875 1 90.56 117 TRP B CA 1
ATOM 3359 C C . TRP B 1 117 ? -8.805 36.875 19.047 1 90.56 117 TRP B C 1
ATOM 3361 O O . TRP B 1 117 ? -8.383 37.906 19.516 1 90.56 117 TRP B O 1
ATOM 3371 N N . LYS B 1 118 ? -9.391 36.844 17.922 1 90 118 LYS B N 1
ATOM 3372 C CA . LYS B 1 118 ? -9.531 38 17.047 1 90 118 LYS B CA 1
ATOM 3373 C C . LYS B 1 118 ? -10.539 39 17.625 1 90 118 LYS B C 1
ATOM 3375 O O . LYS B 1 118 ? -10.352 40.219 17.516 1 90 118 LYS B O 1
ATOM 3380 N N . GLN B 1 119 ? -11.562 38.469 18.234 1 91.88 119 GLN B N 1
ATOM 3381 C CA . GLN B 1 119 ? -12.555 39.344 18.844 1 91.88 119 GLN B CA 1
ATOM 3382 C C . GLN B 1 119 ? -11.945 40.156 19.984 1 91.88 119 GLN B C 1
ATOM 3384 O O . GLN B 1 119 ? -12.258 41.344 20.156 1 91.88 119 GLN B O 1
ATOM 3389 N N . GLU B 1 120 ? -11.094 39.469 20.688 1 87.81 120 GLU B N 1
ATOM 3390 C CA . GLU B 1 120 ? -10.422 40.188 21.781 1 87.81 120 GLU B CA 1
ATOM 3391 C C . GLU B 1 120 ? -9.469 41.25 21.234 1 87.81 120 GLU B C 1
ATOM 3393 O O . GLU B 1 120 ? -9.375 42.344 21.797 1 87.81 120 GLU B O 1
ATOM 3398 N N . ARG B 1 121 ? -8.789 40.906 20.219 1 83.31 121 ARG B N 1
ATOM 3399 C CA . ARG B 1 121 ? -7.918 41.875 19.562 1 83.31 121 ARG B CA 1
ATOM 3400 C C . ARG B 1 121 ? -8.703 43.094 19.125 1 83.31 121 ARG B C 1
ATOM 3402 O O . ARG B 1 121 ? -8.289 44.219 19.375 1 83.31 121 ARG B O 1
ATOM 3409 N N . ASP B 1 122 ? -9.812 42.906 18.516 1 87 122 ASP B N 1
ATOM 3410 C CA . ASP B 1 122 ? -10.633 44 18.016 1 87 122 ASP B CA 1
ATOM 3411 C C . ASP B 1 122 ? -11.18 44.844 19.156 1 87 122 ASP B C 1
ATOM 3413 O O . ASP B 1 122 ? -11.273 46.094 19.047 1 87 122 ASP B O 1
ATOM 3417 N N . ARG B 1 123 ? -11.523 44.188 20.234 1 87.94 123 ARG B N 1
ATOM 3418 C CA . ARG B 1 123 ? -12.008 44.906 21.406 1 87.94 123 ARG B CA 1
ATOM 3419 C C . ARG B 1 123 ? -10.93 45.812 21.969 1 87.94 123 ARG B C 1
ATOM 3421 O O . ARG B 1 123 ? -11.195 46.969 22.281 1 87.94 123 ARG B O 1
ATOM 3428 N N . PHE B 1 124 ? -9.758 45.281 22.016 1 82.12 124 PHE B N 1
ATOM 3429 C CA . PHE B 1 124 ? -8.641 46.062 22.531 1 82.12 124 PHE B CA 1
ATOM 3430 C C . PHE B 1 124 ? -8.32 47.219 21.594 1 82.12 124 PHE B C 1
ATOM 3432 O O . PHE B 1 124 ? -8.055 48.344 22.047 1 82.12 124 PHE B O 1
ATOM 3439 N N . GLN B 1 125 ? -8.352 47 20.359 1 78.94 125 GLN B N 1
ATOM 3440 C CA . GLN B 1 125 ? -8.039 48.031 19.359 1 78.94 125 GLN B CA 1
ATOM 3441 C C . GLN B 1 125 ? -9.086 49.125 19.359 1 78.94 125 GLN B C 1
ATOM 3443 O O . GLN B 1 125 ? -8.75 50.312 19.266 1 78.94 125 GLN B O 1
ATOM 3448 N N . ASN B 1 126 ? -10.352 48.812 19.562 1 85.12 126 ASN B N 1
ATOM 3449 C CA . ASN B 1 126 ? -11.422 49.781 19.609 1 85.12 126 ASN B CA 1
ATOM 3450 C C . ASN B 1 126 ? -11.336 50.656 20.875 1 85.12 126 ASN B C 1
ATOM 3452 O O . ASN B 1 126 ? -11.578 51.844 20.828 1 85.12 126 ASN B O 1
ATOM 3456 N N . GLU B 1 127 ? -11 49.969 21.922 1 83.88 127 GLU B N 1
ATOM 3457 C CA . GLU B 1 127 ? -10.828 50.719 23.156 1 83.88 127 GLU B CA 1
ATOM 3458 C C . GLU B 1 127 ? -9.672 51.719 23.062 1 83.88 127 GLU B C 1
ATOM 3460 O O . GLU B 1 127 ? -9.781 52.844 23.531 1 83.88 127 GLU B O 1
ATOM 3465 N N . ALA B 1 128 ? -8.617 51.25 22.453 1 77.88 128 ALA B N 1
ATOM 3466 C CA . ALA B 1 128 ? -7.453 52.125 22.266 1 77.88 128 ALA B CA 1
ATOM 3467 C C . ALA B 1 128 ? -7.801 53.312 21.359 1 77.88 128 ALA B C 1
ATOM 3469 O O . ALA B 1 128 ? -7.375 54.438 21.625 1 77.88 128 ALA B O 1
ATOM 3470 N N . LYS B 1 129 ? -8.602 53.094 20.359 1 82.31 129 LYS B N 1
ATOM 3471 C CA . LYS B 1 129 ? -9.023 54.156 19.453 1 82.31 129 LYS B CA 1
ATOM 3472 C C . LYS B 1 129 ? -9.93 55.156 20.156 1 82.31 129 LYS B C 1
ATOM 3474 O O . LYS B 1 129 ? -9.828 56.375 19.938 1 82.31 129 LYS B O 1
ATOM 3479 N N . CYS B 1 130 ? -10.797 54.625 21.031 1 85.5 130 CYS B N 1
ATOM 3480 C CA . CYS B 1 130 ? -11.711 55.5 21.781 1 85.5 130 CYS B CA 1
ATOM 3481 C C . CYS B 1 130 ? -10.945 56.406 22.734 1 85.5 130 CYS B C 1
ATOM 3483 O O . CYS B 1 130 ? -11.242 57.594 22.844 1 85.5 130 CYS B O 1
ATOM 3485 N N . GLN B 1 131 ? -9.93 55.875 23.359 1 83.31 131 GLN B N 1
ATOM 3486 C CA . GLN B 1 131 ? -9.125 56.656 24.297 1 83.31 131 GLN B CA 1
ATOM 3487 C C . GLN B 1 131 ? -8.312 57.75 23.562 1 83.31 131 GLN B C 1
ATOM 3489 O O . GLN B 1 131 ? -8.156 58.844 24.062 1 83.31 131 GLN B O 1
ATOM 3494 N N . ALA B 1 132 ? -7.848 57.375 22.391 1 80.44 132 ALA B N 1
ATOM 3495 C CA . ALA B 1 132 ? -7.09 58.312 21.578 1 80.44 132 ALA B CA 1
ATOM 3496 C C . ALA B 1 132 ? -7.977 59.469 21.125 1 80.44 132 ALA B C 1
ATOM 3498 O O . ALA B 1 132 ? -7.531 60.625 21.078 1 80.44 132 ALA B O 1
ATOM 3499 N N . LYS B 1 133 ? -9.195 59.188 20.828 1 88.25 133 LYS B N 1
ATOM 3500 C CA . LYS B 1 133 ? -10.133 60.219 20.406 1 88.25 133 LYS B CA 1
ATOM 3501 C C . LYS B 1 133 ? -10.438 61.188 21.547 1 88.25 133 LYS B C 1
ATOM 3503 O O . LYS B 1 133 ? -10.516 62.406 21.328 1 88.25 133 LYS B O 1
ATOM 3508 N N . ILE B 1 134 ? -10.531 60.75 22.781 1 89.62 134 ILE B N 1
ATOM 3509 C CA . ILE B 1 134 ? -10.859 61.594 23.938 1 89.62 134 ILE B CA 1
ATOM 3510 C C . ILE B 1 134 ? -9.742 62.594 24.188 1 89.62 134 ILE B C 1
ATOM 3512 O O . ILE B 1 134 ? -10 63.781 24.359 1 89.62 134 ILE B O 1
ATOM 3516 N N . ILE B 1 135 ? -8.531 62.094 24.156 1 85.12 135 ILE B N 1
ATOM 3517 C CA . ILE B 1 135 ? -7.418 62.969 24.453 1 85.12 135 ILE B CA 1
ATOM 3518 C C . ILE B 1 135 ? -7.234 63.969 23.328 1 85.12 135 ILE B C 1
ATOM 3520 O O . ILE B 1 135 ? -6.883 65.125 23.562 1 85.12 135 ILE B O 1
ATOM 3524 N N . ASP B 1 136 ? -7.484 63.562 22.109 1 86.06 136 ASP B N 1
ATOM 3525 C CA . ASP B 1 136 ? -7.375 64.5 20.969 1 86.06 136 ASP B CA 1
ATOM 3526 C C . ASP B 1 136 ? -8.414 65.625 21.062 1 86.06 136 ASP B C 1
ATOM 3528 O O . ASP B 1 136 ? -8.117 66.75 20.781 1 86.06 136 ASP B O 1
ATOM 3532 N N . ASP B 1 137 ? -9.617 65.25 21.469 1 91.19 137 ASP B N 1
ATOM 3533 C CA . ASP B 1 137 ? -10.688 66.188 21.609 1 91.19 137 ASP B CA 1
ATOM 3534 C C . ASP B 1 137 ? -10.383 67.188 22.719 1 91.19 137 ASP B C 1
ATOM 3536 O O . ASP B 1 137 ? -10.602 68.438 22.562 1 91.19 137 ASP B O 1
ATOM 3540 N N . GLU B 1 138 ? -9.875 66.688 23.812 1 90.31 138 GLU B N 1
ATOM 3541 C CA . GLU B 1 138 ? -9.531 67.562 24.938 1 90.31 138 GLU B CA 1
ATOM 3542 C C . GLU B 1 138 ? -8.336 68.438 24.594 1 90.31 138 GLU B C 1
ATOM 3544 O O . GLU B 1 138 ? -8.258 69.625 25.047 1 90.31 138 GLU B O 1
ATOM 3549 N N . ALA B 1 139 ? -7.406 68 23.875 1 85.31 139 ALA B N 1
ATOM 3550 C CA . ALA B 1 139 ? -6.262 68.75 23.422 1 85.31 139 ALA B CA 1
ATOM 3551 C C . ALA B 1 139 ? -6.699 69.875 22.5 1 85.31 139 ALA B C 1
ATOM 3553 O O . ALA B 1 139 ? -6.191 71 22.594 1 85.31 139 ALA B O 1
ATOM 3554 N N . LYS B 1 140 ? -7.625 69.625 21.656 1 91.44 140 LYS B N 1
ATOM 3555 C CA . LYS B 1 140 ? -8.172 70.625 20.766 1 91.44 140 LYS B CA 1
ATOM 3556 C C . LYS B 1 140 ? -8.891 71.75 21.562 1 91.44 140 LYS B C 1
ATOM 3558 O O . LYS B 1 140 ? -8.711 72.938 21.297 1 91.44 140 LYS B O 1
ATOM 3563 N N . ARG B 1 141 ? -9.648 71.312 22.547 1 94.12 141 ARG B N 1
ATOM 3564 C CA . ARG B 1 141 ? -10.367 72.25 23.406 1 94.12 141 ARG B CA 1
ATOM 3565 C C . ARG B 1 141 ? -9.406 73.125 24.188 1 94.12 141 ARG B C 1
ATOM 3567 O O . ARG B 1 141 ? -9.625 74.312 24.344 1 94.12 141 ARG B O 1
ATOM 3574 N N . PHE B 1 142 ? -8.391 72.438 24.688 1 92.56 142 PHE B N 1
ATOM 3575 C CA . PHE B 1 142 ? -7.363 73.188 25.438 1 92.56 142 PHE B CA 1
ATOM 3576 C C . PHE B 1 142 ? -6.707 74.25 24.578 1 92.56 142 PHE B C 1
ATOM 3578 O O . PHE B 1 142 ? -6.578 75.375 25 1 92.56 142 PHE B O 1
ATOM 3585 N N . ARG B 1 143 ? -6.367 73.938 23.391 1 90 143 ARG B N 1
ATOM 3586 C CA . ARG B 1 143 ? -5.715 74.875 22.469 1 90 143 ARG B CA 1
ATOM 3587 C C . ARG B 1 143 ? -6.652 76 22.094 1 90 143 ARG B C 1
ATOM 3589 O O . ARG B 1 143 ? -6.234 77.188 22.031 1 90 143 ARG B O 1
ATOM 3596 N N . GLU B 1 144 ? -7.863 75.688 21.859 1 94.5 144 GLU B N 1
ATOM 3597 C CA . GLU B 1 144 ? -8.852 76.688 21.5 1 94.5 144 GLU B CA 1
ATOM 3598 C C . GLU B 1 144 ? -9.031 77.688 22.625 1 94.5 144 GLU B C 1
ATOM 3600 O O . GLU B 1 144 ? -9.039 78.938 22.375 1 94.5 144 GLU B O 1
ATOM 3605 N N . LYS B 1 145 ? -9.156 77.188 23.844 1 94.88 145 LYS B N 1
ATOM 3606 C CA . LYS B 1 145 ? -9.367 78.062 24.984 1 94.88 145 LYS B CA 1
ATOM 3607 C C . LYS B 1 145 ? -8.109 78.875 25.297 1 94.88 145 LYS B C 1
ATOM 3609 O O . LYS B 1 145 ? -8.188 80 25.766 1 94.88 145 LYS B O 1
ATOM 3614 N N . TYR B 1 146 ? -7.004 78.25 25.047 1 90.88 146 TYR B N 1
ATOM 3615 C CA . TYR B 1 146 ? -5.746 79 25.219 1 90.88 146 TYR B CA 1
ATOM 3616 C C . TYR B 1 146 ? -5.688 80.188 24.328 1 90.88 146 TYR B C 1
ATOM 3618 O O . TYR B 1 146 ? -5.398 81.312 24.797 1 90.88 146 TYR B O 1
ATOM 3626 N N . TRP B 1 147 ? -6.055 80.062 23.078 1 93.81 147 TRP B N 1
ATOM 3627 C CA . TRP B 1 147 ? -5.992 81.188 22.141 1 93.81 147 TRP B CA 1
ATOM 3628 C C . TRP B 1 147 ? -7.082 82.188 22.453 1 93.81 147 TRP B C 1
ATOM 3630 O O . TRP B 1 147 ? -6.879 83.438 22.266 1 93.81 147 TRP B O 1
ATOM 3640 N N . GLU B 1 148 ? -8.172 81.75 22.969 1 94.81 148 GLU B N 1
ATOM 3641 C CA . GLU B 1 148 ? -9.234 82.625 23.359 1 94.81 148 GLU B CA 1
ATOM 3642 C C . GLU B 1 148 ? -8.805 83.5 24.516 1 94.81 148 GLU B C 1
ATOM 3644 O O . GLU B 1 148 ? -9.109 84.75 24.547 1 94.81 148 GLU B O 1
ATOM 3649 N N . VAL B 1 149 ? -8.117 82.938 25.453 1 94.38 149 VAL B N 1
ATOM 3650 C CA . VAL B 1 149 ? -7.684 83.688 26.609 1 94.38 149 VAL B CA 1
ATOM 3651 C C . VAL B 1 149 ? -6.602 84.688 26.203 1 94.38 149 VAL B C 1
ATOM 3653 O O . VAL B 1 149 ? -6.594 85.812 26.656 1 94.38 149 VAL B O 1
ATOM 3656 N N . ILE B 1 150 ? -5.766 84.375 25.297 1 93.31 150 ILE B N 1
ATOM 3657 C CA . ILE B 1 150 ? -4.707 85.25 24.828 1 93.31 150 ILE B CA 1
ATOM 3658 C C . ILE B 1 150 ? -5.32 86.438 24.078 1 93.31 150 ILE B C 1
ATOM 3660 O O . ILE B 1 150 ? -4.945 87.562 24.328 1 93.31 150 ILE B O 1
ATOM 3664 N N . ARG B 1 151 ? -6.301 86.125 23.328 1 94.62 151 ARG B N 1
ATOM 3665 C CA . ARG B 1 151 ? -6.973 87.188 22.578 1 94.62 151 ARG B CA 1
ATOM 3666 C C . ARG B 1 151 ? -7.727 88.125 23.5 1 94.62 151 ARG B C 1
ATOM 3668 O O . ARG B 1 151 ? -7.719 89.375 23.312 1 94.62 151 ARG B O 1
ATOM 3675 N N . SER B 1 152 ? -8.383 87.562 24.469 1 95.69 152 SER B N 1
ATOM 3676 C CA . SER B 1 152 ? -9.148 88.375 25.406 1 95.69 152 SER B CA 1
ATOM 3677 C C . SER B 1 152 ? -8.234 89.188 26.281 1 95.69 152 SER B C 1
ATOM 3679 O O . SER B 1 152 ? -8.578 90.312 26.656 1 95.69 152 SER B O 1
ATOM 3681 N N . LYS B 1 153 ? -7.133 88.688 26.609 1 94.06 153 LYS B N 1
ATOM 3682 C CA . LYS B 1 153 ? -6.156 89.438 27.391 1 94.06 153 LYS B CA 1
ATOM 3683 C C . LYS B 1 153 ? -5.602 90.625 26.594 1 94.06 153 LYS B C 1
ATOM 3685 O O . LYS B 1 153 ? -5.457 91.75 27.125 1 94.06 153 LYS B O 1
ATOM 3690 N N . GLU B 1 154 ? -5.367 90.375 25.344 1 94.44 154 GLU B N 1
ATOM 3691 C CA . GLU B 1 154 ? -4.867 91.438 24.469 1 94.44 154 GLU B CA 1
ATOM 3692 C C . GLU B 1 154 ? -5.902 92.562 24.312 1 94.44 154 GLU B C 1
ATOM 3694 O O . GLU B 1 154 ? -5.559 93.75 24.312 1 94.44 154 GLU B O 1
ATOM 3699 N N . GLU B 1 155 ? -7.098 92.125 24.203 1 94.44 155 GLU B N 1
ATOM 3700 C CA . GLU B 1 155 ? -8.18 93.125 24.094 1 94.44 155 GLU B CA 1
ATOM 3701 C C . GLU B 1 155 ? -8.328 93.938 25.375 1 94.44 155 GLU B C 1
ATOM 3703 O O . GLU B 1 155 ? -8.539 95.125 25.344 1 94.44 155 GLU B O 1
ATOM 3708 N N . TYR B 1 156 ? -8.242 93.188 26.453 1 95.38 156 TYR B N 1
ATOM 3709 C CA . TYR B 1 156 ? -8.312 93.875 27.75 1 95.38 156 TYR B CA 1
ATOM 3710 C C . TYR B 1 156 ? -7.18 94.875 27.906 1 95.38 156 TYR B C 1
ATOM 3712 O O . TYR B 1 156 ? -7.398 96 28.312 1 95.38 156 TYR B O 1
ATOM 3720 N N . ASN B 1 157 ? -6.02 94.5 27.5 1 94.25 157 ASN B N 1
ATOM 3721 C CA . ASN B 1 157 ? -4.859 95.375 27.594 1 94.25 157 ASN B CA 1
ATOM 3722 C C . ASN B 1 157 ? -5.004 96.625 26.688 1 94.25 157 ASN B C 1
ATOM 3724 O O . ASN B 1 157 ? -4.641 97.688 27.078 1 94.25 157 ASN B O 1
ATOM 3728 N N . LYS B 1 158 ? -5.543 96.375 25.609 1 93.5 158 LYS B N 1
ATOM 3729 C CA . LYS B 1 158 ? -5.742 97.5 24.672 1 93.5 158 LYS B CA 1
ATOM 3730 C C . LYS B 1 158 ? -6.742 98.5 25.203 1 93.5 158 LYS B C 1
ATOM 3732 O O . LYS B 1 158 ? -6.512 99.688 25.125 1 93.5 158 LYS B O 1
ATOM 3737 N N . ILE B 1 159 ? -7.766 98 25.812 1 93.94 159 ILE B N 1
ATOM 3738 C CA . ILE B 1 159 ? -8.836 98.875 26.312 1 93.94 159 ILE B CA 1
ATOM 3739 C C . ILE B 1 159 ? -8.375 99.562 27.594 1 93.94 159 ILE B C 1
ATOM 3741 O O . ILE B 1 159 ? -8.719 100.688 27.828 1 93.94 159 ILE B O 1
ATOM 3745 N N . ASP B 1 160 ? -7.586 98.875 28.344 1 91.81 160 ASP B N 1
ATOM 3746 C CA . ASP B 1 160 ? -7.102 99.438 29.609 1 91.81 160 ASP B CA 1
ATOM 3747 C C . ASP B 1 160 ? -6.062 100.562 29.375 1 91.81 160 ASP B C 1
ATOM 3749 O O . ASP B 1 160 ? -5.961 101.5 30.156 1 91.81 160 ASP B O 1
ATOM 3753 N N . GLU B 1 161 ? -5.316 100.5 28.328 1 91.81 161 GLU B N 1
ATOM 3754 C CA . GLU B 1 161 ? -4.254 101.438 28.031 1 91.81 161 GLU B CA 1
ATOM 3755 C C . GLU B 1 161 ? -4.812 102.688 27.344 1 91.81 161 GLU B C 1
ATOM 3757 O O . GLU B 1 161 ? -4.25 103.812 27.469 1 91.81 161 GLU B O 1
ATOM 3762 N N . ASP B 1 162 ? -5.91 102.5 26.672 1 89.81 162 ASP B N 1
ATOM 3763 C CA . ASP B 1 162 ? -6.516 103.625 25.938 1 89.81 162 ASP B CA 1
ATOM 3764 C C . ASP B 1 162 ? -7.453 104.438 26.828 1 89.81 162 ASP B C 1
ATOM 3766 O O . ASP B 1 162 ? -8.523 103.938 27.219 1 89.81 162 ASP B O 1
ATOM 3770 N N . LYS B 1 163 ? -7.113 105.75 27.203 1 88.44 163 LYS B N 1
ATOM 3771 C CA . LYS B 1 163 ? -7.812 106.625 28.156 1 88.44 163 LYS B CA 1
ATOM 3772 C C . LYS B 1 163 ? -9.102 107.188 27.562 1 88.44 163 LYS B C 1
ATOM 3774 O O . LYS B 1 163 ? -9.891 107.812 28.266 1 88.44 163 LYS B O 1
ATOM 3779 N N . THR B 1 164 ? -9.391 106.75 26.188 1 92.69 164 THR B N 1
ATOM 3780 C CA . THR B 1 164 ? -10.609 107.25 25.547 1 92.69 164 THR B CA 1
ATOM 3781 C C . THR B 1 164 ? -11.797 106.375 25.938 1 92.69 164 THR B C 1
ATOM 3783 O O . THR B 1 164 ? -12.953 106.75 25.766 1 92.69 164 THR B O 1
ATOM 3786 N N . TYR B 1 165 ? -11.555 105.312 26.547 1 89.88 165 TYR B N 1
ATOM 3787 C CA . TYR B 1 165 ? -12.609 104.375 26.922 1 89.88 165 TYR B CA 1
ATOM 3788 C C . TYR B 1 165 ? -13.148 104.75 28.312 1 89.88 165 TYR B C 1
ATOM 3790 O O . TYR B 1 165 ? -12.406 105.188 29.172 1 89.88 165 TYR B O 1
ATOM 3798 N N . SER B 1 166 ? -14.352 104.312 28.438 1 93.12 166 SER B N 1
ATOM 3799 C CA . SER B 1 166 ? -14.977 104.562 29.734 1 93.12 166 SER B CA 1
ATOM 3800 C C . SER B 1 166 ? -14.578 103.5 30.75 1 93.12 166 SER B C 1
ATOM 3802 O O . SER B 1 166 ? -14.125 102.438 30.375 1 93.12 166 SER B O 1
ATOM 3804 N N . LYS B 1 167 ? -14.789 103.875 32.031 1 92.06 167 LYS B N 1
ATOM 3805 C CA . LYS B 1 167 ? -14.508 102.938 33.094 1 92.06 167 LYS B CA 1
ATOM 3806 C C . LYS B 1 167 ? -15.359 101.688 32.969 1 92.06 167 LYS B C 1
ATOM 3808 O O . LYS B 1 167 ? -14.922 100.562 33.312 1 92.06 167 LYS B O 1
ATOM 3813 N N . LEU B 1 168 ? -16.547 101.812 32.438 1 92.62 168 LEU B N 1
ATOM 3814 C CA . LEU B 1 168 ? -17.469 100.75 32.219 1 92.62 168 LEU B CA 1
ATOM 3815 C C . LEU B 1 168 ? -16.953 99.75 31.141 1 92.62 168 LEU B C 1
ATOM 3817 O O . LEU B 1 168 ? -17.109 98.562 31.25 1 92.62 168 LEU B O 1
ATOM 3821 N N . ASP B 1 169 ? -16.281 100.25 30.109 1 92.19 169 ASP B N 1
ATOM 3822 C CA . ASP B 1 169 ? -15.711 99.438 29.031 1 92.19 169 ASP B CA 1
ATOM 3823 C C . ASP B 1 169 ? -14.531 98.625 29.531 1 92.19 169 ASP B C 1
ATOM 3825 O O . ASP B 1 169 ? -14.375 97.5 29.125 1 92.19 169 ASP B O 1
ATOM 3829 N N . VAL B 1 170 ? -13.805 99.188 30.391 1 92.81 170 VAL B N 1
ATOM 3830 C CA . VAL B 1 170 ? -12.641 98.5 30.953 1 92.81 170 VAL B CA 1
ATOM 3831 C C . VAL B 1 170 ? -13.102 97.375 31.859 1 92.81 170 VAL B C 1
ATOM 3833 O O . VAL B 1 170 ? -12.547 96.312 31.828 1 92.81 170 VAL B O 1
ATOM 3836 N N . GLU B 1 171 ? -14.148 97.688 32.656 1 93.06 171 GLU B N 1
ATOM 3837 C CA . GLU B 1 171 ? -14.672 96.625 33.562 1 93.06 171 GLU B CA 1
ATOM 3838 C C . GLU B 1 171 ? -15.281 95.5 32.781 1 93.06 171 GLU B C 1
ATOM 3840 O O . GLU B 1 171 ? -15.141 94.312 33.188 1 93.06 171 GLU B O 1
ATOM 3845 N N . LYS B 1 172 ? -15.906 95.812 31.656 1 94.06 172 LYS B N 1
ATOM 3846 C CA . LYS B 1 172 ? -16.5 94.75 30.812 1 94.06 172 LYS B CA 1
ATOM 3847 C C . LYS B 1 172 ? -15.414 93.938 30.172 1 94.06 172 LYS B C 1
ATOM 3849 O O . LYS B 1 172 ? -15.555 92.688 30.047 1 94.06 172 LYS B O 1
ATOM 3854 N N . ALA B 1 173 ? -14.336 94.5 29.766 1 93.06 173 ALA B N 1
ATOM 3855 C CA . ALA B 1 173 ? -13.211 93.75 29.172 1 93.06 173 ALA B CA 1
ATOM 3856 C C . ALA B 1 173 ? -12.516 92.875 30.203 1 93.06 173 ALA B C 1
ATOM 3858 O O . ALA B 1 173 ? -12.086 91.75 29.891 1 93.06 173 ALA B O 1
ATOM 3859 N N . LEU B 1 174 ? -12.445 93.375 31.359 1 94.94 174 LEU B N 1
ATOM 3860 C CA . LEU B 1 174 ? -11.836 92.625 32.438 1 94.94 174 LEU B CA 1
ATOM 3861 C C . LEU B 1 174 ? -12.695 91.438 32.812 1 94.94 174 LEU B C 1
ATOM 3863 O O . LEU B 1 174 ? -12.164 90.312 33.062 1 94.94 174 LEU B O 1
ATOM 3867 N N . GLN B 1 175 ? -14 91.688 32.781 1 95.5 175 GLN B N 1
ATOM 3868 C CA . GLN B 1 175 ? -14.914 90.562 33.094 1 95.5 175 GLN B CA 1
ATOM 3869 C C . GLN B 1 175 ? -14.836 89.5 32.031 1 95.5 175 GLN B C 1
ATOM 3871 O O . GLN B 1 175 ? -14.875 88.312 32.312 1 95.5 175 GLN B O 1
ATOM 3876 N N . THR B 1 176 ? -14.719 89.875 30.781 1 95 176 THR B N 1
ATOM 3877 C CA . THR B 1 176 ? -14.586 88.938 29.688 1 95 176 THR B CA 1
ATOM 3878 C C . THR B 1 176 ? -13.281 88.188 29.781 1 95 176 THR B C 1
ATOM 3880 O O . THR B 1 176 ? -13.258 86.938 29.609 1 95 176 THR B O 1
ATOM 3883 N N . TYR B 1 177 ? -12.242 88.75 30.109 1 94.69 177 TYR B N 1
ATOM 3884 C CA . TYR B 1 177 ? -10.945 88.125 30.281 1 94.69 177 TYR B CA 1
ATOM 3885 C C . TYR B 1 177 ? -10.984 87.125 31.422 1 94.69 177 TYR B C 1
ATOM 3887 O O . TYR B 1 177 ? -10.477 86 31.312 1 94.69 177 TYR B O 1
ATOM 3895 N N . THR B 1 178 ? -11.602 87.625 32.531 1 95.75 178 THR B N 1
ATOM 3896 C CA . THR B 1 178 ? -11.688 86.75 33.719 1 95.75 178 THR B CA 1
ATOM 3897 C C . THR B 1 178 ? -12.508 85.5 33.406 1 95.75 178 THR B C 1
ATOM 3899 O O . THR B 1 178 ? -12.156 84.375 33.812 1 95.75 178 THR B O 1
ATOM 3902 N N . GLN B 1 179 ? -13.578 85.688 32.594 1 96 179 GLN B N 1
ATOM 3903 C CA . GLN B 1 179 ? -14.406 84.562 32.188 1 96 179 GLN B CA 1
ATOM 3904 C C . GLN B 1 179 ? -13.648 83.562 31.281 1 96 179 GLN B C 1
ATOM 3906 O O . GLN B 1 179 ? -13.68 82.375 31.484 1 96 179 GLN B O 1
ATOM 3911 N N . LYS B 1 180 ? -12.945 84.125 30.344 1 95.56 180 LYS B N 1
ATOM 3912 C CA . LYS B 1 180 ? -12.18 83.25 29.422 1 95.56 180 LYS B CA 1
ATOM 3913 C C . LYS B 1 180 ? -11.016 82.562 30.125 1 95.56 180 LYS B C 1
ATOM 3915 O O . LYS B 1 180 ? -10.656 81.438 29.797 1 95.56 180 LYS B O 1
ATOM 3920 N N . HIS B 1 181 ? -10.453 83.312 31.078 1 93.69 181 HIS B N 1
ATOM 3921 C CA . HIS B 1 181 ? -9.375 82.688 31.875 1 93.69 181 HIS B CA 1
ATOM 3922 C C . HIS B 1 181 ? -9.859 81.5 32.688 1 93.69 181 HIS B C 1
ATOM 3924 O O . HIS B 1 181 ? -9.172 80.5 32.781 1 93.69 181 HIS B O 1
ATOM 3930 N N . ASN B 1 182 ? -11.148 81.688 33.25 1 95.06 182 ASN B N 1
ATOM 3931 C CA . ASN B 1 182 ? -11.734 80.625 34 1 95.06 182 ASN B CA 1
ATOM 3932 C C . ASN B 1 182 ? -12.055 79.438 33.094 1 95.06 182 ASN B C 1
ATOM 3934 O O . ASN B 1 182 ? -11.891 78.25 33.5 1 95.06 182 ASN B O 1
ATOM 3938 N N . GLU B 1 183 ? -12.438 79.625 31.906 1 95.25 183 GLU B N 1
ATOM 3939 C CA . GLU B 1 183 ? -12.711 78.562 30.953 1 95.25 183 GLU B CA 1
ATOM 3940 C C . GLU B 1 183 ? -11.43 77.875 30.531 1 95.25 183 GLU B C 1
ATOM 3942 O O . GLU B 1 183 ? -11.414 76.625 30.375 1 95.25 183 GLU B O 1
ATOM 3947 N N . PHE B 1 184 ? -10.398 78.562 30.375 1 94.19 184 PHE B N 1
ATOM 3948 C CA . PHE B 1 184 ? -9.102 78 30.031 1 94.19 184 PHE B CA 1
ATOM 3949 C C . PHE B 1 184 ? -8.578 77.125 31.172 1 94.19 184 PHE B C 1
ATOM 3951 O O . PHE B 1 184 ? -8.07 76 30.938 1 94.19 184 PHE B O 1
ATOM 3958 N N . LYS B 1 185 ? -8.773 77.625 32.406 1 92.81 185 LYS B N 1
ATOM 3959 C CA . LYS B 1 185 ? -8.344 76.875 33.562 1 92.81 185 LYS B CA 1
ATOM 3960 C C . LYS B 1 185 ? -9.078 75.5 33.594 1 92.81 185 LYS B C 1
ATOM 3962 O O . LYS B 1 185 ? -8.484 74.5 33.938 1 92.81 185 LYS B O 1
ATOM 3967 N N . ARG B 1 186 ? -10.336 75.562 33.219 1 94.38 186 ARG B N 1
ATOM 3968 C CA . ARG B 1 186 ? -11.133 74.375 33.188 1 94.38 186 ARG B CA 1
ATOM 3969 C C . ARG B 1 186 ? -10.672 73.438 32.062 1 94.38 186 ARG B C 1
ATOM 3971 O O . ARG B 1 186 ? -10.57 72.25 32.281 1 94.38 186 ARG B O 1
ATOM 3978 N N . ALA B 1 187 ? -10.43 73.938 30.969 1 92.25 187 ALA B N 1
ATOM 3979 C CA . ALA B 1 187 ? -9.961 73.125 29.828 1 92.25 187 ALA B CA 1
ATOM 3980 C C . ALA B 1 187 ? -8.602 72.5 30.141 1 92.25 187 ALA B C 1
ATOM 3982 O O . ALA B 1 187 ? -8.344 71.375 29.75 1 92.25 187 ALA B O 1
ATOM 3983 N N . ARG B 1 188 ? -7.777 73.312 30.766 1 88.62 188 ARG B N 1
ATOM 3984 C CA . ARG B 1 188 ? -6.473 72.812 31.156 1 88.62 188 ARG B CA 1
ATOM 3985 C C . ARG B 1 188 ? -6.621 71.625 32.125 1 88.62 188 ARG B C 1
ATOM 3987 O O . ARG B 1 188 ? -5.926 70.625 32.031 1 88.62 188 ARG B O 1
ATOM 3994 N N . SER B 1 189 ? -7.555 71.812 33.094 1 92.62 189 SER B N 1
ATOM 3995 C CA . SER B 1 189 ? -7.805 70.75 34.062 1 92.62 189 SER B CA 1
ATOM 3996 C C . SER B 1 189 ? -8.359 69.5 33.406 1 92.62 189 SER B C 1
ATOM 3998 O O . SER B 1 189 ? -7.953 68.438 33.719 1 92.62 189 SER B O 1
ATOM 4000 N N . ASP B 1 190 ? -9.203 69.75 32.406 1 92 190 ASP B N 1
ATOM 4001 C CA . ASP B 1 190 ? -9.797 68.625 31.688 1 92 190 ASP B CA 1
ATOM 4002 C C . ASP B 1 190 ? -8.758 67.875 30.844 1 92 190 ASP B C 1
ATOM 4004 O O . ASP B 1 190 ? -8.742 66.625 30.781 1 92 190 ASP B O 1
ATOM 4008 N N . TYR B 1 191 ? -7.984 68.625 30.219 1 89.06 191 TYR B N 1
ATOM 4009 C CA . TYR B 1 191 ? -6.93 68 29.391 1 89.06 191 TYR B CA 1
ATOM 4010 C C . TYR B 1 191 ? -5.953 67.25 30.25 1 89.06 191 TYR B C 1
ATOM 4012 O O . TYR B 1 191 ? -5.547 66.125 29.891 1 89.06 191 TYR B O 1
ATOM 4020 N N . THR B 1 192 ? -5.582 67.812 31.406 1 86.25 192 THR B N 1
ATOM 4021 C CA . THR B 1 192 ? -4.668 67.125 32.312 1 86.25 192 THR B CA 1
ATOM 4022 C C . THR B 1 192 ? -5.281 65.812 32.812 1 86.25 192 THR B C 1
ATOM 4024 O O . THR B 1 192 ? -4.598 64.812 32.906 1 86.25 192 THR B O 1
ATOM 4027 N N . ALA B 1 193 ? -6.582 65.875 33.094 1 89.88 193 ALA B N 1
ATOM 4028 C CA . ALA B 1 193 ? -7.277 64.688 33.531 1 89.88 193 ALA B CA 1
ATOM 4029 C C . ALA B 1 193 ? -7.328 63.625 32.438 1 89.88 193 ALA B C 1
ATOM 4031 O O . ALA B 1 193 ? -7.133 62.406 32.688 1 89.88 193 ALA B O 1
ATOM 4032 N N . ALA B 1 194 ? -7.578 64.062 31.203 1 87.25 194 ALA B N 1
ATOM 4033 C CA . ALA B 1 194 ? -7.629 63.125 30.062 1 87.25 194 ALA B CA 1
ATOM 4034 C C . ALA B 1 194 ? -6.254 62.531 29.781 1 87.25 194 ALA B C 1
ATOM 4036 O O . ALA B 1 194 ? -6.145 61.344 29.422 1 87.25 194 ALA B O 1
ATOM 4037 N N . LEU B 1 195 ? -5.27 63.281 29.938 1 83.94 195 LEU B N 1
ATOM 4038 C CA . LEU B 1 195 ? -3.902 62.812 29.719 1 83.94 195 LEU B CA 1
ATOM 4039 C C . LEU B 1 195 ? -3.516 61.781 30.75 1 83.94 195 LEU B C 1
ATOM 4041 O O . LEU B 1 195 ? -2.896 60.75 30.406 1 83.94 195 LEU B O 1
ATOM 4045 N N . ASP B 1 196 ? -3.883 62.094 32 1 86.44 196 ASP B N 1
ATOM 4046 C CA . ASP B 1 196 ? -3.598 61.156 33.062 1 86.44 196 ASP B CA 1
ATOM 4047 C C . ASP B 1 196 ? -4.328 59.812 32.844 1 86.44 196 ASP B C 1
ATOM 4049 O O . ASP B 1 196 ? -3.756 58.75 33.031 1 86.44 196 ASP B O 1
ATOM 4053 N N . GLN B 1 197 ? -5.539 59.906 32.375 1 86.94 197 GLN B N 1
ATOM 4054 C CA . GLN B 1 197 ? -6.316 58.719 32.094 1 86.94 197 GLN B CA 1
ATOM 4055 C C . GLN B 1 197 ? -5.738 57.969 30.891 1 86.94 197 GLN B C 1
ATOM 4057 O O . GLN B 1 197 ? -5.672 56.75 30.891 1 86.94 197 GLN B O 1
ATOM 4062 N N . PHE B 1 198 ? -5.375 58.562 29.891 1 84.12 198 PHE B N 1
ATOM 4063 C CA . PHE B 1 198 ? -4.773 58 28.688 1 84.12 198 PHE B CA 1
ATOM 4064 C C . PHE B 1 198 ? -3.49 57.25 29.047 1 84.12 198 PHE B C 1
ATOM 4066 O O . PHE B 1 198 ? -3.275 56.125 28.594 1 84.12 198 PHE B O 1
ATOM 4073 N N . ASN B 1 199 ? -2.713 57.875 29.859 1 80.06 199 ASN B N 1
ATOM 4074 C CA . ASN B 1 199 ? -1.46 57.25 30.281 1 80.06 199 ASN B CA 1
ATOM 4075 C C . ASN B 1 199 ? -1.705 56 31.125 1 80.06 199 ASN B C 1
ATOM 4077 O O . ASN B 1 199 ? -0.969 55.031 31.016 1 80.06 199 ASN B O 1
ATOM 4081 N N . PHE B 1 200 ? -2.715 56.094 31.938 1 82.94 200 PHE B N 1
ATOM 4082 C CA . PHE B 1 200 ? -3.072 54.906 32.75 1 82.94 200 PHE B CA 1
ATOM 4083 C C . PHE B 1 200 ? -3.504 53.75 31.875 1 82.94 200 PHE B C 1
ATOM 4085 O O . PHE B 1 200 ? -3.037 52.625 32.031 1 82.94 200 PHE B O 1
ATOM 4092 N N . TYR B 1 201 ? -4.305 53.969 30.828 1 81 201 TYR B N 1
ATOM 4093 C CA . TYR B 1 201 ? -4.816 52.938 29.938 1 81 201 TYR B CA 1
ATOM 4094 C C . TYR B 1 201 ? -3.697 52.344 29.094 1 81 201 TYR B C 1
ATOM 4096 O O . TYR B 1 201 ? -3.674 51.125 28.828 1 81 201 TYR B O 1
ATOM 4104 N N . ARG B 1 202 ? -2.895 53.156 28.719 1 76.19 202 ARG B N 1
ATOM 4105 C CA . ARG B 1 202 ? -1.77 52.688 27.906 1 76.19 202 ARG B CA 1
ATOM 4106 C C . ARG B 1 202 ? -0.879 51.75 28.688 1 76.19 202 ARG B C 1
ATOM 4108 O O . ARG B 1 202 ? -0.47 50.688 28.172 1 76.19 202 ARG B O 1
ATOM 4115 N N . ARG B 1 203 ? -0.609 52.125 29.922 1 76 203 ARG B N 1
ATOM 4116 C CA . ARG B 1 203 ? 0.213 51.25 30.766 1 76 203 ARG B CA 1
ATOM 4117 C C . ARG B 1 203 ? -0.477 49.906 31.031 1 76 203 ARG B C 1
ATOM 4119 O O . ARG B 1 203 ? 0.156 48.844 30.953 1 76 203 ARG B O 1
ATOM 4126 N N . TYR B 1 204 ? -1.741 50.031 31.25 1 79.62 204 TYR B N 1
ATOM 4127 C CA . TYR B 1 204 ? -2.512 48.812 31.484 1 79.62 204 TYR B CA 1
ATOM 4128 C C . TYR B 1 204 ? -2.553 47.938 30.219 1 79.62 204 TYR B C 1
ATOM 4130 O O . TYR B 1 204 ? -2.404 46.719 30.297 1 79.62 204 TYR B O 1
ATOM 4138 N N . HIS B 1 205 ? -2.748 48.5 29.141 1 76.62 205 HIS B N 1
ATOM 4139 C CA . HIS B 1 205 ? -2.826 47.781 27.875 1 76.62 205 HIS B CA 1
ATOM 4140 C C . HIS B 1 205 ? -1.518 47.062 27.562 1 76.62 205 HIS B C 1
ATOM 4142 O O . HIS B 1 205 ? -1.524 45.875 27.203 1 76.62 205 HIS B O 1
ATOM 4148 N N . TYR B 1 206 ? -0.48 47.656 27.766 1 73.5 206 TYR B N 1
ATOM 4149 C CA . TYR B 1 206 ? 0.818 47.094 27.422 1 73.5 206 TYR B CA 1
ATOM 4150 C C . TYR B 1 206 ? 1.227 46.031 28.438 1 73.5 206 TYR B C 1
ATOM 4152 O O . TYR B 1 206 ? 1.806 45 28.062 1 73.5 206 TYR B O 1
ATOM 4160 N N . SER B 1 207 ? 0.948 46.281 29.672 1 74.06 207 SER B N 1
ATOM 4161 C CA . SER B 1 207 ? 1.454 45.406 30.719 1 74.06 207 SER B CA 1
ATOM 4162 C C . SER B 1 207 ? 0.533 44.188 30.906 1 74.06 207 SER B C 1
ATOM 4164 O O . SER B 1 207 ? 0.98 43.125 31.312 1 74.06 207 SER B O 1
ATOM 4166 N N . THR B 1 208 ? -0.761 44.406 30.531 1 81.06 208 THR B N 1
ATOM 4167 C CA . THR B 1 208 ? -1.69 43.344 30.875 1 81.06 208 THR B CA 1
ATOM 4168 C C . THR B 1 208 ? -2.432 42.844 29.641 1 81.06 208 THR B C 1
ATOM 4170 O O . THR B 1 208 ? -2.354 41.656 29.297 1 81.06 208 THR B O 1
ATOM 4173 N N . THR B 1 209 ? -3.053 43.781 28.922 1 79.12 209 THR B N 1
ATOM 4174 C CA . THR B 1 209 ? -3.926 43.344 27.828 1 79.12 209 THR B CA 1
ATOM 4175 C C . THR B 1 209 ? -3.121 42.688 26.719 1 79.12 209 THR B C 1
ATOM 4177 O O . THR B 1 209 ? -3.461 41.594 26.281 1 79.12 209 THR B O 1
ATOM 4180 N N . LEU B 1 210 ? -2.09 43.25 26.266 1 76.38 210 LEU B N 1
ATOM 4181 C CA . LEU B 1 210 ? -1.273 42.719 25.172 1 76.38 210 LEU B CA 1
ATOM 4182 C C . LEU B 1 210 ? -0.583 41.406 25.594 1 76.38 210 LEU B C 1
ATOM 4184 O O . LEU B 1 210 ? -0.467 40.469 24.797 1 76.38 210 LEU B O 1
ATOM 4188 N N . LYS B 1 211 ? -0.121 41.438 26.797 1 77.75 211 LYS B N 1
ATOM 4189 C CA . LYS B 1 211 ? 0.524 40.25 27.312 1 77.75 211 LYS B CA 1
ATOM 4190 C C . LYS B 1 211 ? -0.441 39.062 27.328 1 77.75 211 LYS B C 1
ATOM 4192 O O . LYS B 1 211 ? -0.107 37.969 26.859 1 77.75 211 LYS B O 1
ATOM 4197 N N . ASN B 1 212 ? -1.652 39.344 27.828 1 82.56 212 ASN B N 1
ATOM 4198 C CA . ASN B 1 212 ? -2.654 38.281 27.891 1 82.56 212 ASN B CA 1
ATOM 4199 C C . ASN B 1 212 ? -3.078 37.812 26.5 1 82.56 212 ASN B C 1
ATOM 4201 O O . ASN B 1 212 ? -3.293 36.625 26.281 1 82.56 212 ASN B O 1
ATOM 4205 N N . TRP B 1 213 ? -3.199 38.688 25.625 1 83.94 213 TRP B N 1
ATOM 4206 C CA . TRP B 1 213 ? -3.561 38.375 24.25 1 83.94 213 TRP B CA 1
ATOM 4207 C C . TRP B 1 213 ? -2.469 37.562 23.578 1 83.94 213 TRP B C 1
ATOM 4209 O O . TRP B 1 213 ? -2.76 36.562 22.891 1 83.94 213 TRP B O 1
ATOM 4219 N N . GLY B 1 214 ? -1.269 37.906 23.781 1 79.56 214 GLY B N 1
ATOM 4220 C CA . GLY B 1 214 ? -0.142 37.156 23.234 1 79.56 214 GLY B CA 1
ATOM 4221 C C . GLY B 1 214 ? -0.056 35.75 23.781 1 79.56 214 GLY B C 1
ATOM 4222 O O . GLY B 1 214 ? 0.204 34.812 23.031 1 79.56 214 GLY B O 1
ATOM 4223 N N . GLU B 1 215 ? -0.254 35.719 25.078 1 83.75 215 GLU B N 1
ATOM 4224 C CA . GLU B 1 215 ? -0.208 34.375 25.719 1 83.75 215 GLU B CA 1
ATOM 4225 C C . GLU B 1 215 ? -1.326 33.5 25.188 1 83.75 215 GLU B C 1
ATOM 4227 O O . GLU B 1 215 ? -1.131 32.281 25.016 1 83.75 215 GLU B O 1
ATOM 4232 N N . ALA B 1 216 ? -2.469 34.125 24.969 1 85.62 216 ALA B N 1
ATOM 4233 C CA . ALA B 1 216 ? -3.582 33.344 24.422 1 85.62 216 ALA B CA 1
ATOM 4234 C C . ALA B 1 216 ? -3.266 32.844 23 1 85.62 216 ALA B C 1
ATOM 4236 O O . ALA B 1 216 ? -3.621 31.734 22.641 1 85.62 216 ALA B O 1
ATOM 4237 N N . GLY B 1 217 ? -2.625 33.656 22.188 1 84.56 217 GLY B N 1
ATOM 4238 C CA . GLY B 1 217 ? -2.195 33.25 20.875 1 84.56 217 GLY B CA 1
ATOM 4239 C C . GLY B 1 217 ? -1.182 32.125 20.891 1 84.56 217 GLY B C 1
ATOM 4240 O O . GLY B 1 217 ? -1.263 31.203 20.078 1 84.56 217 GLY B O 1
ATOM 4241 N N . GLN B 1 218 ? -0.283 32.219 21.828 1 83.81 218 GLN B N 1
ATOM 4242 C CA . GLN B 1 218 ? 0.73 31.188 21.969 1 83.81 218 GLN B CA 1
ATOM 4243 C C . GLN B 1 218 ? 0.099 29.859 22.375 1 83.81 218 GLN B C 1
ATOM 4245 O O . GLN B 1 218 ? 0.55 28.797 21.938 1 83.81 218 GLN B O 1
ATOM 4250 N N . THR B 1 219 ? -0.837 29.969 23.219 1 86.88 219 THR B N 1
ATOM 4251 C CA . THR B 1 219 ? -1.531 28.766 23.656 1 86.88 219 THR B CA 1
ATOM 4252 C C . THR B 1 219 ? -2.215 28.078 22.484 1 86.88 219 THR B C 1
ATOM 4254 O O . THR B 1 219 ? -2.229 26.844 22.391 1 86.88 219 THR B O 1
ATOM 4257 N N . LEU B 1 220 ? -2.756 28.859 21.562 1 87.5 220 LEU B N 1
ATOM 4258 C CA . LEU B 1 220 ? -3.396 28.297 20.391 1 87.5 220 LEU B CA 1
ATOM 4259 C C . LEU B 1 220 ? -2.381 27.562 19.516 1 87.5 220 LEU B C 1
ATOM 4261 O O . LEU B 1 220 ? -2.654 26.469 19.016 1 87.5 220 LEU B O 1
ATOM 4265 N N . GLU B 1 221 ? -1.257 28.141 19.344 1 85.5 221 GLU B N 1
ATOM 4266 C CA . GLU B 1 221 ? -0.203 27.531 18.531 1 85.5 221 GLU B CA 1
ATOM 4267 C C . GLU B 1 221 ? 0.323 26.25 19.188 1 85.5 221 GLU B C 1
ATOM 4269 O O . GLU B 1 221 ? 0.54 25.25 18.5 1 85.5 221 GLU B O 1
ATOM 4274 N N . SER B 1 222 ? 0.565 26.391 20.469 1 87.94 222 SER B N 1
ATOM 4275 C CA . SER B 1 222 ? 1.055 25.219 21.203 1 87.94 222 SER B CA 1
ATOM 4276 C C . SER B 1 222 ? 0.057 24.078 21.141 1 87.94 222 SER B C 1
ATOM 4278 O O . SER B 1 222 ? 0.452 22.906 21.078 1 87.94 222 SER B O 1
ATOM 4280 N N . TYR B 1 223 ? -1.166 24.422 21.219 1 92.12 223 TYR B N 1
ATOM 4281 C CA . TYR B 1 223 ? -2.217 23.406 21.125 1 92.12 223 TYR B CA 1
ATOM 4282 C C . TYR B 1 223 ? -2.143 22.672 19.781 1 92.12 223 TYR B C 1
ATOM 4284 O O . TYR B 1 223 ? -2.174 21.438 19.75 1 92.12 223 TYR B O 1
ATOM 4292 N N . ARG B 1 224 ? -2.068 23.422 18.719 1 92.75 224 ARG B N 1
ATOM 4293 C CA . ARG B 1 224 ? -1.972 22.828 17.391 1 92.75 224 ARG B CA 1
ATOM 4294 C C . ARG B 1 224 ? -0.776 21.891 17.281 1 92.75 224 ARG B C 1
ATOM 4296 O O . ARG B 1 224 ? -0.902 20.766 16.781 1 92.75 224 ARG B O 1
ATOM 4303 N N . ILE B 1 225 ? 0.343 22.375 17.703 1 92.06 225 ILE B N 1
ATOM 4304 C CA . ILE B 1 225 ? 1.583 21.609 17.609 1 92.06 225 ILE B CA 1
ATOM 4305 C C . ILE B 1 225 ? 1.448 20.312 18.391 1 92.06 225 ILE B C 1
ATOM 4307 O O . ILE B 1 225 ? 1.773 19.234 17.875 1 92.06 225 ILE B O 1
ATOM 4311 N N . THR B 1 226 ? 0.943 20.438 19.609 1 93.06 226 THR B N 1
ATOM 4312 C CA . THR B 1 226 ? 0.802 19.266 20.453 1 93.06 226 THR B CA 1
ATOM 4313 C C . THR B 1 226 ? -0.133 18.25 19.812 1 93.06 226 THR B C 1
ATOM 4315 O O . THR B 1 226 ? 0.162 17.047 19.812 1 93.06 226 THR B O 1
ATOM 4318 N N . LYS B 1 227 ? -1.226 18.688 19.312 1 94.69 227 LYS B N 1
ATOM 4319 C CA . LYS B 1 227 ? -2.197 17.781 18.703 1 94.69 227 LYS B CA 1
ATOM 4320 C C . LYS B 1 227 ? -1.625 17.125 17.453 1 94.69 227 LYS B C 1
ATOM 4322 O O . LYS B 1 227 ? -1.889 15.953 17.188 1 94.69 227 LYS B O 1
ATOM 4327 N N . THR B 1 228 ? -0.887 17.859 16.688 1 95.31 228 THR B N 1
ATOM 4328 C CA . THR B 1 228 ? -0.243 17.312 15.5 1 95.31 228 THR B CA 1
ATOM 4329 C C . THR B 1 228 ? 0.8 16.266 15.883 1 95.31 228 THR B C 1
ATOM 4331 O O . THR B 1 228 ? 0.893 15.211 15.258 1 95.31 228 THR B O 1
ATOM 4334 N N . GLN B 1 229 ? 1.556 16.594 16.906 1 95.81 229 GLN B N 1
ATOM 4335 C CA . GLN B 1 229 ? 2.547 15.641 17.406 1 95.81 229 GLN B CA 1
ATOM 4336 C C . GLN B 1 229 ? 1.887 14.344 17.844 1 95.81 229 GLN B C 1
ATOM 4338 O O . GLN B 1 229 ? 2.391 13.25 17.562 1 95.81 229 GLN B O 1
ATOM 4343 N N . GLU B 1 230 ? 0.805 14.484 18.578 1 95.5 230 GLU B N 1
ATOM 4344 C CA . GLU B 1 230 ? 0.063 13.312 19.047 1 95.5 230 GLU B CA 1
ATOM 4345 C C . GLU B 1 230 ? -0.426 12.477 17.859 1 95.5 230 GLU B C 1
ATOM 4347 O O . GLU B 1 230 ? -0.355 11.25 17.891 1 95.5 230 GLU B O 1
ATOM 4352 N N . MET B 1 231 ? -0.946 13.117 16.906 1 96.56 231 MET B N 1
ATOM 4353 C CA . MET B 1 231 ? -1.428 12.414 15.711 1 96.56 231 MET B CA 1
ATOM 4354 C C . MET B 1 231 ? -0.304 11.625 15.055 1 96.56 231 MET B C 1
ATOM 4356 O O . MET B 1 231 ? -0.478 10.453 14.719 1 96.56 231 MET B O 1
ATOM 4360 N N . ILE B 1 232 ? 0.834 12.258 14.852 1 97.25 232 ILE B N 1
ATOM 4361 C CA . ILE B 1 232 ? 1.97 11.602 14.219 1 97.25 232 ILE B CA 1
ATOM 4362 C C . ILE B 1 232 ? 2.439 10.438 15.094 1 97.25 232 ILE B C 1
ATOM 4364 O O . ILE B 1 232 ? 2.816 9.383 14.578 1 97.25 232 ILE B O 1
ATOM 4368 N N . GLY B 1 233 ? 2.365 10.703 16.422 1 96.69 233 GLY B N 1
ATOM 4369 C CA . GLY B 1 233 ? 2.732 9.633 17.328 1 96.69 233 GLY B CA 1
ATOM 4370 C C . GLY B 1 233 ? 1.88 8.391 17.172 1 96.69 233 GLY B C 1
ATOM 4371 O O . GLY B 1 233 ? 2.396 7.27 17.172 1 96.69 233 GLY B O 1
ATOM 4372 N N . VAL B 1 234 ? 0.641 8.57 17.031 1 97.19 234 VAL B N 1
ATOM 4373 C CA . VAL B 1 234 ? -0.27 7.453 16.828 1 97.19 234 VAL B CA 1
ATOM 4374 C C . VAL B 1 234 ? 0.08 6.738 15.523 1 97.19 234 VAL B C 1
ATOM 4376 O O . VAL B 1 234 ? 0.065 5.508 15.453 1 97.19 234 VAL B O 1
ATOM 4379 N N . LEU B 1 235 ? 0.385 7.484 14.484 1 97.31 235 LEU B N 1
ATOM 4380 C CA . LEU B 1 235 ? 0.723 6.902 13.195 1 97.31 235 LEU B CA 1
ATOM 4381 C C . LEU B 1 235 ? 2.004 6.082 13.281 1 97.31 235 LEU B C 1
ATOM 4383 O O . LEU B 1 235 ? 2.117 5.027 12.656 1 97.31 235 LEU B O 1
ATOM 4387 N N . VAL B 1 236 ? 2.947 6.598 14.055 1 98 236 VAL B N 1
ATOM 4388 C CA . VAL B 1 236 ? 4.199 5.871 14.242 1 98 236 VAL B CA 1
ATOM 4389 C C . VAL B 1 236 ? 3.924 4.539 14.93 1 98 236 VAL B C 1
ATOM 4391 O O . VAL B 1 236 ? 4.469 3.504 14.539 1 98 236 VAL B O 1
ATOM 4394 N N . GLU B 1 237 ? 3.09 4.574 15.93 1 97.75 237 GLU B N 1
ATOM 4395 C CA . GLU B 1 237 ? 2.746 3.34 16.641 1 97.75 237 GLU B CA 1
ATOM 4396 C C . GLU B 1 237 ? 2.059 2.348 15.703 1 97.75 237 GLU B C 1
ATOM 4398 O O . GLU B 1 237 ? 2.344 1.148 15.742 1 97.75 237 GLU B O 1
ATOM 4403 N N . ARG B 1 238 ? 1.162 2.826 14.922 1 97.94 238 ARG B N 1
ATOM 4404 C CA . ARG B 1 238 ? 0.468 1.957 13.977 1 97.94 238 ARG B CA 1
ATOM 4405 C C . ARG B 1 238 ? 1.433 1.4 12.938 1 97.94 238 ARG B C 1
ATOM 4407 O O . ARG B 1 238 ? 1.293 0.255 12.508 1 97.94 238 ARG B O 1
ATOM 4414 N N . LEU B 1 239 ? 2.33 2.23 12.477 1 98.19 239 LEU B N 1
ATOM 4415 C CA . LEU B 1 239 ? 3.346 1.783 11.531 1 98.19 239 LEU B CA 1
ATOM 4416 C C . LEU B 1 239 ? 4.199 0.674 12.133 1 98.19 239 LEU B C 1
ATOM 4418 O O . LEU B 1 239 ? 4.551 -0.288 11.445 1 98.19 239 LEU B O 1
ATOM 4422 N N . ARG B 1 240 ? 4.523 0.764 13.383 1 98.12 240 ARG B N 1
ATOM 4423 C CA . ARG B 1 240 ? 5.293 -0.282 14.047 1 98.12 240 ARG B CA 1
ATOM 4424 C C . ARG B 1 240 ? 4.512 -1.592 14.094 1 98.12 240 ARG B C 1
ATOM 4426 O O . ARG B 1 240 ? 5.086 -2.666 13.898 1 98.12 240 ARG B O 1
ATOM 4433 N N . VAL B 1 241 ? 3.262 -1.469 14.375 1 98.25 241 VAL B N 1
ATOM 4434 C CA . VAL B 1 241 ? 2.412 -2.654 14.352 1 98.25 241 VAL B CA 1
ATOM 4435 C C . VAL B 1 241 ? 2.404 -3.26 12.953 1 98.25 241 VAL B C 1
ATOM 4437 O O . VAL B 1 241 ? 2.465 -4.48 12.797 1 98.25 241 VAL B O 1
ATOM 4440 N N . MET B 1 242 ? 2.289 -2.404 11.961 1 98.25 242 MET B N 1
ATOM 4441 C CA . MET B 1 242 ? 2.322 -2.867 10.578 1 98.25 242 MET B CA 1
ATOM 4442 C C . MET B 1 242 ? 3.621 -3.607 10.281 1 98.25 242 MET B C 1
ATOM 4444 O O . MET B 1 242 ? 3.607 -4.672 9.656 1 98.25 242 MET B O 1
ATOM 4448 N N . ILE B 1 243 ? 4.707 -3.074 10.75 1 98.25 243 ILE B N 1
ATOM 4449 C CA . ILE B 1 243 ? 6.02 -3.67 10.523 1 98.25 243 ILE B CA 1
ATOM 4450 C C . ILE B 1 243 ? 6.082 -5.047 11.18 1 98.25 243 ILE B C 1
ATOM 4452 O O . ILE B 1 243 ? 6.562 -6.008 10.57 1 98.25 243 ILE B O 1
ATOM 4456 N N . ASP B 1 244 ? 5.559 -5.152 12.352 1 98.06 244 ASP B N 1
ATOM 4457 C CA . ASP B 1 244 ? 5.539 -6.434 13.047 1 98.06 244 ASP B CA 1
ATOM 4458 C C . ASP B 1 244 ? 4.715 -7.465 12.281 1 98.06 244 ASP B C 1
ATOM 4460 O O . ASP B 1 244 ? 5.113 -8.625 12.172 1 98.06 244 ASP B O 1
ATOM 4464 N N . ARG B 1 245 ? 3.662 -7.082 11.773 1 98.44 245 ARG B N 1
ATOM 4465 C CA . ARG B 1 245 ? 2.811 -7.996 11.016 1 98.44 245 ARG B CA 1
ATOM 4466 C C . ARG B 1 245 ? 3.459 -8.375 9.695 1 98.44 245 ARG B C 1
ATOM 4468 O O . ARG B 1 245 ? 3.283 -9.5 9.211 1 98.44 245 ARG B O 1
ATOM 4475 N N . LEU B 1 246 ? 4.156 -7.43 9.094 1 98.5 246 LEU B N 1
ATOM 4476 C CA . LEU B 1 246 ? 4.852 -7.727 7.844 1 98.5 246 LEU B CA 1
ATOM 4477 C C . LEU B 1 246 ? 5.926 -8.789 8.062 1 98.5 246 LEU B C 1
ATOM 4479 O O . LEU B 1 246 ? 6.18 -9.602 7.172 1 98.5 246 LEU B O 1
ATOM 4483 N N . LEU B 1 247 ? 6.52 -8.75 9.258 1 97.94 247 LEU B N 1
ATOM 4484 C CA . LEU B 1 247 ? 7.492 -9.781 9.586 1 97.94 247 LEU B CA 1
ATOM 4485 C C . LEU B 1 247 ? 6.836 -11.164 9.609 1 97.94 247 LEU B C 1
ATOM 4487 O O . LEU B 1 247 ? 7.426 -12.141 9.156 1 97.94 247 LEU B O 1
ATOM 4491 N N . THR B 1 248 ? 5.637 -11.219 10.117 1 98.19 248 THR B N 1
ATOM 4492 C CA . THR B 1 248 ? 4.891 -12.477 10.117 1 98.19 248 THR B CA 1
ATOM 4493 C C . THR B 1 248 ? 4.559 -12.914 8.695 1 98.19 248 THR B C 1
ATOM 4495 O O . THR B 1 248 ? 4.527 -14.109 8.391 1 98.19 248 THR B O 1
ATOM 4498 N N . VAL B 1 249 ? 4.289 -11.961 7.828 1 98.25 249 VAL B N 1
ATOM 4499 C CA . VAL B 1 249 ? 4.004 -12.266 6.43 1 98.25 249 VAL B CA 1
ATOM 4500 C C . VAL B 1 249 ? 5.23 -12.898 5.777 1 98.25 249 VAL B C 1
ATOM 4502 O O . VAL B 1 249 ? 5.105 -13.812 4.961 1 98.25 249 VAL B O 1
ATOM 4505 N N . CYS B 1 250 ? 6.43 -12.438 6.129 1 98 250 CYS B N 1
ATOM 4506 C CA . CYS B 1 250 ? 7.656 -13.055 5.629 1 98 250 CYS B CA 1
ATOM 4507 C C . CYS B 1 250 ? 7.711 -14.531 6.004 1 98 250 CYS B C 1
ATOM 4509 O O . CYS B 1 250 ? 8.008 -15.383 5.156 1 98 250 CYS B O 1
ATOM 4511 N N . THR B 1 251 ? 7.332 -14.789 7.203 1 98.12 251 THR B N 1
ATOM 4512 C CA . THR B 1 251 ? 7.34 -16.172 7.68 1 98.12 251 THR B CA 1
ATOM 4513 C C . THR B 1 251 ? 6.297 -17 6.938 1 98.12 251 THR B C 1
ATOM 4515 O O . THR B 1 251 ? 6.543 -18.156 6.605 1 98.12 251 THR B O 1
ATOM 4518 N N . ASP B 1 252 ? 5.148 -16.422 6.699 1 98 252 ASP B N 1
ATOM 4519 C CA . ASP B 1 252 ? 4.09 -17.125 5.973 1 98 252 ASP B CA 1
ATOM 4520 C C . ASP B 1 252 ? 4.52 -17.453 4.543 1 98 252 ASP B C 1
ATOM 4522 O O . ASP B 1 252 ? 4.203 -18.516 4.02 1 98 252 ASP B O 1
ATOM 4526 N N . LEU B 1 253 ? 5.207 -16.5 3.908 1 97.94 253 LEU B N 1
ATOM 4527 C CA . LEU B 1 253 ? 5.688 -16.734 2.549 1 97.94 253 LEU B CA 1
ATOM 4528 C C . LEU B 1 253 ? 6.73 -17.844 2.521 1 97.94 253 LEU B C 1
ATOM 4530 O O . LEU B 1 253 ? 6.723 -18.688 1.622 1 97.94 253 LEU B O 1
ATOM 4534 N N . GLU B 1 254 ? 7.578 -17.828 3.527 1 96.88 254 GLU B N 1
ATOM 4535 C CA . GLU B 1 254 ? 8.578 -18.891 3.623 1 96.88 254 GLU B CA 1
ATOM 4536 C C . GLU B 1 254 ? 7.922 -20.234 3.883 1 96.88 254 GLU B C 1
ATOM 4538 O O . GLU B 1 254 ? 8.383 -21.266 3.375 1 96.88 254 GLU B O 1
ATOM 4543 N N . ALA B 1 255 ? 6.895 -20.234 4.66 1 95.75 255 ALA B N 1
ATOM 4544 C CA . ALA B 1 255 ? 6.152 -21.469 4.91 1 95.75 255 ALA B CA 1
ATOM 4545 C C . ALA B 1 255 ? 5.496 -21.984 3.631 1 95.75 255 ALA B C 1
ATOM 4547 O O . ALA B 1 255 ? 5.414 -23.203 3.41 1 95.75 255 ALA B O 1
ATOM 4548 N N . ALA B 1 256 ? 4.977 -21.062 2.801 1 95.31 256 ALA B N 1
ATOM 4549 C CA . ALA B 1 256 ? 4.395 -21.453 1.518 1 95.31 256 ALA B CA 1
ATOM 4550 C C . ALA B 1 256 ? 5.434 -22.109 0.624 1 95.31 256 ALA B C 1
ATOM 4552 O O . ALA B 1 256 ? 5.137 -23.094 -0.056 1 95.31 256 ALA B O 1
ATOM 4553 N N . VAL B 1 257 ? 6.684 -21.609 0.665 1 94.62 257 VAL B N 1
ATOM 4554 C CA . VAL B 1 257 ? 7.789 -22.188 -0.088 1 94.62 257 VAL B CA 1
ATOM 4555 C C . VAL B 1 257 ? 8.086 -23.594 0.424 1 94.62 257 VAL B C 1
ATOM 4557 O O . VAL B 1 257 ? 8.266 -24.516 -0.367 1 94.62 257 VAL B O 1
ATOM 4560 N N . ALA B 1 258 ? 8.016 -23.766 1.678 1 91 258 ALA B N 1
ATOM 4561 C CA . ALA B 1 258 ? 8.336 -25.062 2.291 1 91 258 ALA B CA 1
ATOM 4562 C C . ALA B 1 258 ? 7.262 -26.094 1.986 1 91 258 ALA B C 1
ATOM 4564 O O . ALA B 1 258 ? 7.543 -27.297 1.96 1 91 258 ALA B O 1
ATOM 4565 N N . MET B 1 259 ? 6.082 -25.641 1.742 1 89.5 259 MET B N 1
ATOM 4566 C CA . MET B 1 259 ? 4.977 -26.547 1.429 1 89.5 259 MET B CA 1
ATOM 4567 C C . MET B 1 259 ? 5.125 -27.125 0.025 1 89.5 259 MET B C 1
ATOM 4569 O O . MET B 1 259 ? 4.645 -28.219 -0.254 1 89.5 259 MET B O 1
ATOM 4573 N N . MET B 1 260 ? 5.789 -26.344 -0.877 1 87.38 260 MET B N 1
ATOM 4574 C CA . MET B 1 260 ? 6.012 -26.812 -2.242 1 87.38 260 MET B CA 1
ATOM 4575 C C . MET B 1 260 ? 7.254 -27.688 -2.322 1 87.38 260 MET B C 1
ATOM 4577 O O . MET B 1 260 ? 8.375 -27.203 -2.145 1 87.38 260 MET B O 1
ATOM 4581 N N . ASP B 1 261 ? 6.961 -29.031 -2.326 1 80.31 261 ASP B N 1
ATOM 4582 C CA . ASP B 1 261 ? 8.062 -29.984 -2.322 1 80.31 261 ASP B CA 1
ATOM 4583 C C . ASP B 1 261 ? 8.086 -30.812 -3.611 1 80.31 261 ASP B C 1
ATOM 4585 O O . ASP B 1 261 ? 7.238 -31.688 -3.811 1 80.31 261 ASP B O 1
ATOM 4589 N N . ALA B 1 262 ? 9.094 -30.578 -4.402 1 71 262 ALA B N 1
ATOM 4590 C CA . ALA B 1 262 ? 9.227 -31.25 -5.688 1 71 262 ALA B CA 1
ATOM 4591 C C . ALA B 1 262 ? 9.453 -32.75 -5.492 1 71 262 ALA B C 1
ATOM 4593 O O . ALA B 1 262 ? 8.984 -33.562 -6.297 1 71 262 ALA B O 1
ATOM 4594 N N . GLU B 1 263 ? 10.109 -33.062 -4.457 1 70.06 263 GLU B N 1
ATOM 4595 C CA . GLU B 1 263 ? 10.453 -34.469 -4.258 1 70.06 263 GLU B CA 1
ATOM 4596 C C . GLU B 1 263 ? 9.227 -35.312 -3.867 1 70.06 263 GLU B C 1
ATOM 4598 O O . GLU B 1 263 ? 9.094 -36.469 -4.266 1 70.06 263 GLU B O 1
ATOM 4603 N N . LYS B 1 264 ? 8.398 -34.781 -3.129 1 66.19 264 LYS B N 1
ATOM 4604 C CA . LYS B 1 264 ? 7.215 -35.5 -2.691 1 66.19 264 LYS B CA 1
ATOM 4605 C C . LYS B 1 264 ? 6.312 -35.844 -3.875 1 66.19 264 LYS B C 1
ATOM 4607 O O . LYS B 1 264 ? 5.711 -36.906 -3.912 1 66.19 264 LYS B O 1
ATOM 4612 N N . ILE B 1 265 ? 6.215 -35.094 -4.855 1 61.25 265 ILE B N 1
ATOM 4613 C CA . ILE B 1 265 ? 5.414 -35.344 -6.047 1 61.25 265 ILE B CA 1
ATOM 4614 C C . ILE B 1 265 ? 6.02 -36.5 -6.844 1 61.25 265 ILE B C 1
ATOM 4616 O O . ILE B 1 265 ? 5.301 -37.406 -7.305 1 61.25 265 ILE B O 1
ATOM 4620 N N . ALA B 1 266 ? 7.344 -36.375 -6.875 1 59.56 266 ALA B N 1
ATOM 4621 C CA . ALA B 1 266 ? 8.039 -37.438 -7.617 1 59.56 266 ALA B CA 1
ATOM 4622 C C . ALA B 1 266 ? 7.723 -38.812 -7.047 1 59.56 266 ALA B C 1
ATOM 4624 O O . ALA B 1 266 ? 7.496 -39.75 -7.797 1 59.56 266 ALA B O 1
ATOM 4625 N N . ARG B 1 267 ? 7.691 -38.938 -5.816 1 60.25 267 ARG B N 1
ATOM 4626 C CA . ARG B 1 267 ? 7.492 -40.219 -5.16 1 60.25 267 ARG B CA 1
ATOM 4627 C C . ARG B 1 267 ? 6.082 -40.75 -5.406 1 60.25 267 ARG B C 1
ATOM 4629 O O . ARG B 1 267 ? 5.895 -41.938 -5.629 1 60.25 267 ARG B O 1
ATOM 4636 N N . SER B 1 268 ? 5.168 -39.906 -5.297 1 57 268 SER B N 1
ATOM 4637 C CA . SER B 1 268 ? 3.793 -40.344 -5.477 1 57 268 SER B CA 1
ATOM 4638 C C . SER B 1 268 ? 3.561 -40.875 -6.895 1 57 268 SER B C 1
ATOM 4640 O O . SER B 1 268 ? 2.877 -41.875 -7.086 1 57 268 SER B O 1
ATOM 4642 N N . GLU B 1 269 ? 4.242 -40.25 -7.762 1 57.69 269 GLU B N 1
ATOM 4643 C CA . GLU B 1 269 ? 4.012 -40.625 -9.148 1 57.69 269 GLU B CA 1
ATOM 4644 C C . GLU B 1 269 ? 4.762 -41.906 -9.508 1 57.69 269 GLU B C 1
ATOM 4646 O O . GLU B 1 269 ? 4.258 -42.719 -10.273 1 57.69 269 GLU B O 1
ATOM 4651 N N . TRP B 1 270 ? 5.945 -42.062 -8.836 1 56.69 270 TRP B N 1
ATOM 4652 C CA . TRP B 1 270 ? 6.652 -43.344 -9.039 1 56.69 270 TRP B CA 1
ATOM 4653 C C . TRP B 1 270 ? 5.809 -44.5 -8.555 1 56.69 270 TRP B C 1
ATOM 4655 O O . TRP B 1 270 ? 5.793 -45.562 -9.188 1 56.69 270 TRP B O 1
ATOM 4665 N N . LYS B 1 271 ? 5.137 -44.281 -7.52 1 54.56 271 LYS B N 1
ATOM 4666 C CA . LYS B 1 271 ? 4.293 -45.375 -7.027 1 54.56 271 LYS B CA 1
ATOM 4667 C C . LYS B 1 271 ? 3.234 -45.75 -8.055 1 54.56 271 LYS B C 1
ATOM 4669 O O . LYS B 1 271 ? 2.945 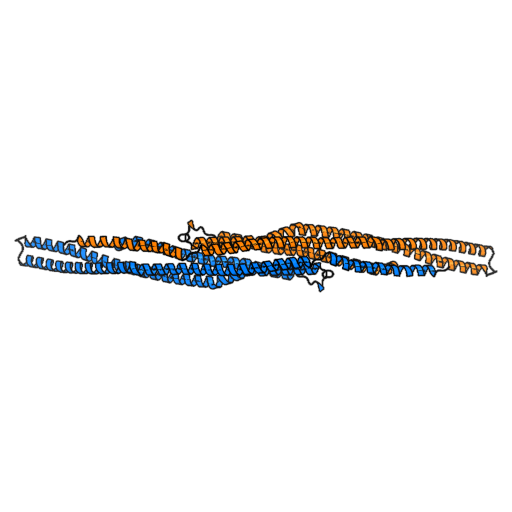-46.938 -8.242 1 54.56 271 LYS B O 1
ATOM 4674 N N . VAL B 1 272 ? 2.846 -44.812 -8.633 1 54.91 272 VAL B N 1
ATOM 4675 C CA . VAL B 1 272 ? 1.836 -45.094 -9.648 1 54.91 272 VAL B CA 1
ATOM 4676 C C . VAL B 1 272 ? 2.473 -45.844 -10.812 1 54.91 272 VAL B C 1
ATOM 4678 O O . VAL B 1 272 ? 1.894 -46.812 -11.328 1 54.91 272 VAL B O 1
ATOM 4681 N N . ARG B 1 273 ? 3.779 -45.562 -11.156 1 57.09 273 ARG B N 1
ATOM 4682 C CA . ARG B 1 273 ? 4.551 -46.25 -12.195 1 57.09 273 ARG B CA 1
ATOM 4683 C C . ARG B 1 273 ? 4.77 -47.719 -11.844 1 57.09 273 ARG B C 1
ATOM 4685 O O . ARG B 1 273 ? 4.602 -48.594 -12.695 1 57.09 273 ARG B O 1
ATOM 4692 N N . ALA B 1 274 ? 5.223 -47.812 -10.602 1 54.84 274 ALA B N 1
ATOM 4693 C CA . ALA B 1 274 ? 5.523 -49.156 -10.148 1 54.84 274 ALA B CA 1
ATOM 4694 C C . ALA B 1 274 ? 4.285 -50.062 -10.227 1 54.84 274 ALA B C 1
ATOM 4696 O O . ALA B 1 274 ? 4.379 -51.25 -10.578 1 54.84 274 ALA B O 1
ATOM 4697 N N . SER B 1 275 ? 3.252 -49.469 -9.984 1 52.84 275 SER B N 1
ATOM 4698 C CA . SER B 1 275 ? 2.033 -50.281 -10.008 1 52.84 275 SER B CA 1
ATOM 4699 C C . SER B 1 275 ? 1.663 -50.688 -11.43 1 52.84 275 SER B C 1
ATOM 4701 O O . SER B 1 275 ? 1.101 -51.781 -11.641 1 52.84 275 SER B O 1
ATOM 4703 N N . LEU B 1 276 ? 2.166 -50 -12.398 1 54 276 LEU B N 1
ATOM 4704 C CA . LEU B 1 276 ? 1.872 -50.219 -13.805 1 54 276 LEU B CA 1
ATOM 4705 C C . LEU B 1 276 ? 2.697 -51.406 -14.336 1 54 276 LEU B C 1
ATOM 4707 O O . LEU B 1 276 ? 2.199 -52.219 -15.117 1 54 276 LEU B O 1
ATOM 4711 N N . VAL B 1 277 ? 3.961 -51.406 -14.023 1 52.91 277 VAL B N 1
ATOM 4712 C CA . VAL B 1 277 ? 4.852 -52.469 -14.43 1 52.91 277 VAL B CA 1
ATOM 4713 C C . VAL B 1 277 ? 4.301 -53.812 -13.945 1 52.91 277 VAL B C 1
ATOM 4715 O O . VAL B 1 277 ? 4.336 -54.812 -14.664 1 52.91 277 VAL B O 1
ATOM 4718 N N . TRP B 1 278 ? 3.77 -53.781 -12.867 1 51.09 278 TRP B N 1
ATOM 4719 C CA . TRP B 1 278 ? 3.285 -55.031 -12.297 1 51.09 278 TRP B CA 1
ATOM 4720 C C . TRP B 1 278 ? 2.072 -55.531 -13.062 1 51.09 278 TRP B C 1
ATOM 4722 O O . TRP B 1 278 ? 1.96 -56.75 -13.32 1 51.09 278 TRP B O 1
ATOM 4732 N N . ARG B 1 279 ? 1.204 -54.844 -13.531 1 55.5 279 ARG B N 1
ATOM 4733 C CA . ARG B 1 279 ? -0.023 -55.312 -14.164 1 55.5 279 ARG B CA 1
ATOM 4734 C C . ARG B 1 279 ? 0.253 -55.844 -15.562 1 55.5 279 ARG B C 1
ATOM 4736 O O . ARG B 1 279 ? -0.439 -56.75 -16.031 1 55.5 279 ARG B O 1
ATOM 4743 N N . SER B 1 280 ? 1.295 -55.312 -16.234 1 52.72 280 SER B N 1
ATOM 4744 C CA . SER B 1 280 ? 1.715 -55.844 -17.531 1 52.72 280 SER B CA 1
ATOM 4745 C C . SER B 1 280 ? 2.166 -57.281 -17.438 1 52.72 280 SER B C 1
ATOM 4747 O O . SER B 1 280 ? 1.902 -58.094 -18.344 1 52.72 280 SER B O 1
ATOM 4749 N N . SER B 1 281 ? 2.82 -57.594 -16.344 1 52.78 281 SER B N 1
ATOM 4750 C CA . SER B 1 281 ? 3.252 -58.969 -16.172 1 52.78 281 SER B CA 1
ATOM 4751 C C . SER B 1 281 ? 2.061 -59.906 -16.109 1 52.78 281 SER B C 1
ATOM 4753 O O . SER B 1 281 ? 2.109 -61.031 -16.672 1 52.78 281 SER B O 1
ATOM 4755 N N . ALA B 1 282 ? 0.962 -59.438 -15.703 1 50.12 282 ALA B N 1
ATOM 4756 C CA . ALA B 1 282 ? -0.201 -60.312 -15.586 1 50.12 282 ALA B CA 1
ATOM 4757 C C . ALA B 1 282 ? -0.851 -60.562 -16.938 1 50.12 282 ALA B C 1
ATOM 4759 O O . ALA B 1 282 ? -1.323 -61.656 -17.219 1 50.12 282 ALA B O 1
ATOM 4760 N N . CYS B 1 283 ? -0.853 -59.625 -17.859 1 51.09 283 CYS B N 1
ATOM 4761 C CA . CYS B 1 283 ? -1.468 -59.812 -19.172 1 51.09 283 CYS B CA 1
ATOM 4762 C C . CYS B 1 283 ? -0.643 -60.75 -20.047 1 51.09 283 CYS B C 1
ATOM 4764 O O . CYS B 1 283 ? -1.196 -61.531 -20.828 1 51.09 283 CYS B O 1
ATOM 4766 N N . ARG B 1 284 ? 0.661 -60.938 -19.984 1 57.12 284 ARG B N 1
ATOM 4767 C CA . ARG B 1 284 ? 1.525 -61.938 -20.641 1 57.12 284 ARG B CA 1
ATOM 4768 C C . ARG B 1 284 ? 1.031 -63.344 -20.391 1 57.12 284 ARG B C 1
ATOM 4770 O O . ARG B 1 284 ? 1.01 -64.188 -21.297 1 57.12 284 ARG B O 1
ATOM 4777 N N . LYS B 1 285 ? 0.658 -63.562 -19.219 1 56.22 285 LYS B N 1
ATOM 4778 C CA . LYS B 1 285 ? 0.289 -64.938 -18.875 1 56.22 285 LYS B CA 1
ATOM 4779 C C . LYS B 1 285 ? -0.963 -65.375 -19.625 1 56.22 285 LYS B C 1
ATOM 4781 O O . LYS B 1 285 ? -1.071 -66.5 -20.047 1 56.22 285 LYS B O 1
ATOM 4786 N N . LYS B 1 286 ? -1.734 -64.438 -19.969 1 54.44 286 LYS B N 1
ATOM 4787 C CA . LYS B 1 286 ? -2.99 -64.812 -20.609 1 54.44 286 LYS B CA 1
ATOM 4788 C C . LYS B 1 286 ? -2.781 -65.125 -22.078 1 54.44 286 LYS B C 1
ATOM 4790 O O . LYS B 1 286 ? -3.346 -66.125 -22.578 1 54.44 286 LYS B O 1
ATOM 4795 N N . ILE B 1 287 ? -1.989 -64.438 -22.766 1 52.91 287 ILE B N 1
ATOM 4796 C CA . ILE B 1 287 ? -1.776 -64.688 -24.188 1 52.91 287 ILE B CA 1
ATOM 4797 C C . ILE B 1 287 ? -1.016 -66 -24.375 1 52.91 287 ILE B C 1
ATOM 4799 O O . ILE B 1 287 ? -1.345 -66.812 -25.25 1 52.91 287 ILE B O 1
ATOM 4803 N N . CYS B 1 288 ? -0.036 -66.25 -23.531 1 53.16 288 CYS B N 1
ATOM 4804 C CA . CYS B 1 288 ? 0.702 -67.5 -23.594 1 53.16 288 CYS B CA 1
ATOM 4805 C C . CYS B 1 288 ? -0.227 -68.688 -23.391 1 53.16 288 CYS B C 1
ATOM 4807 O O . CYS B 1 288 ? -0.077 -69.75 -24.047 1 53.16 288 CYS B O 1
ATOM 4809 N N . SER B 1 289 ? -1.15 -68.562 -22.578 1 55 289 SER B N 1
ATOM 4810 C CA . SER B 1 289 ? -2.049 -69.625 -22.297 1 55 289 SER B CA 1
ATOM 4811 C C . SER B 1 289 ? -2.91 -70 -23.516 1 55 289 SER B C 1
ATOM 4813 O O . SER B 1 289 ? -3.205 -71.125 -23.781 1 55 289 SER B O 1
ATOM 4815 N N . LEU B 1 290 ? -3.234 -69.062 -24.297 1 52 290 LEU B N 1
ATOM 4816 C CA . LEU B 1 290 ? -4.074 -69.312 -25.453 1 52 290 LEU B CA 1
ATOM 4817 C C . LEU B 1 290 ? -3.309 -70.125 -26.5 1 52 290 LEU B C 1
ATOM 4819 O O . LEU B 1 290 ? -3.863 -71 -27.125 1 52 290 LEU B O 1
ATOM 4823 N N . ILE B 1 291 ? -2.072 -69.938 -26.688 1 55.12 291 ILE B N 1
ATOM 4824 C CA . ILE B 1 291 ? -1.237 -70.625 -27.625 1 55.12 291 ILE B CA 1
ATOM 4825 C C . ILE B 1 291 ? -1.099 -72.125 -27.172 1 55.12 291 ILE B C 1
ATOM 4827 O O . ILE B 1 291 ? -1.161 -73 -27.984 1 55.12 291 ILE B O 1
ATOM 4831 N N . SER B 1 292 ? -0.789 -72.125 -25.859 1 55.84 292 SER B N 1
ATOM 4832 C CA . SER B 1 292 ? -0.587 -73.5 -25.375 1 55.84 292 SER B CA 1
ATOM 4833 C C . SER B 1 292 ? -1.85 -74.375 -25.547 1 55.84 292 SER B C 1
ATOM 4835 O O . SER B 1 292 ? -1.773 -75.562 -25.719 1 55.84 292 SER B O 1
ATOM 4837 N N . LYS B 1 293 ? -2.91 -73.812 -25.484 1 55.62 293 LYS B N 1
ATOM 4838 C CA . LYS B 1 293 ? -4.148 -74.562 -25.578 1 55.62 293 LYS B CA 1
ATOM 4839 C C . LYS B 1 293 ? -4.418 -75.062 -27 1 55.62 293 LYS B C 1
ATOM 4841 O O . LYS B 1 293 ? -5.246 -75.938 -27.234 1 55.62 293 LYS B O 1
ATOM 4846 N N . LEU B 1 294 ? -3.783 -74.375 -27.969 1 48.59 294 LEU B N 1
ATOM 4847 C CA . LEU B 1 294 ? -4.016 -74.812 -29.328 1 48.59 294 LEU B CA 1
ATOM 4848 C C . LEU B 1 294 ? -3.055 -75.938 -29.703 1 48.59 294 LEU B C 1
ATOM 4850 O O . LEU B 1 294 ? -1.88 -75.688 -29.984 1 48.59 294 LEU B O 1
ATOM 4854 N N . LYS B 1 295 ? -2.895 -76.938 -28.797 1 50.69 295 LYS B N 1
ATOM 4855 C CA . LYS B 1 295 ? -2.256 -78.25 -29.031 1 50.69 295 LYS B CA 1
ATOM 4856 C C . LYS B 1 295 ? -2.662 -78.812 -30.375 1 50.69 295 LYS B C 1
ATOM 4858 O O . LYS B 1 295 ? -3.811 -79.25 -30.562 1 50.69 295 LYS B O 1
ATOM 4863 N N . ILE B 1 296 ? -2.52 -78.188 -31.594 1 39.41 296 ILE B N 1
ATOM 4864 C CA . ILE B 1 296 ? -2.66 -79.188 -32.688 1 39.41 296 ILE B CA 1
ATOM 4865 C C . ILE B 1 296 ? -1.338 -79.875 -32.906 1 39.41 296 ILE B C 1
ATOM 4867 O O . ILE B 1 296 ? -0.275 -79.312 -32.938 1 39.41 296 ILE B O 1
#

Foldseek 3Di:
DVLCVVCVVVVVVVVVLLVVLVVLLVVLLVVLVVLLVVLVVLVVVLVVVLVVLVVQQDDQVPDPPLVDLLVQLSNLLSVLVNLLSVLVNLLSVLSNCLSPDLSVVLSVVLVVLSVVLVVLVVVLVVVSVVLVVQLVVLVVQLVVLVVVLVVLVVVLVVQVPDPPDDPVVNVVSVVSNVVSVVSNVVSVVSNVVSVVVSVVSVVCCVVPVVVVSVVSSVVSVVSSVVSVVVSVVVSVVSVVVSVVSVVVSVVSNVVSVVSDDPVVSVVVVVVVVVVVVVVVVVVVVVVVVVVVVVPD/DVLCVVCVVVVVVVVVLLVVLVVLLVVLVVVLVVLLVVLVVLVVVLVVVLVVLVVQQDDQVPDPPLVDLLVQLSNLLSVLVNLLSVLVNLLSVLSNCLSPDLSVVLSVVLVVLSVVLVVLVVVLVVVSVVLVVQLVVLVVQLVVLVVVLVVLVVVLVVQVVDPVDDPVVNVVSVVSNVVSVVSNVVSVVSNVVSVVVSVVSVVCCVVPVVVVSVVSSVVSVVSSVVSVVVSVVVSVVSVVVSVVSVVVSVVSNVVSVVSDDPVVVVVVVVVVVVVVVVVVVVVVVVVVVVVVVPPD

Secondary structure (DSSP, 8-state):
-HHHHHHHHHHHHHHHHHHHHHHHHHHHHHHHHHHHHHHHHHHHHHHHHHHHHHHH---TTTSTTTTSHHHHHHHHHHHHHHHHHHHHTHHHHHHHHHHHTHHHHHHHHHHHHHHHHHHHHHHHHHHHHHHHHHHHHHHHHHHHHHHHHHHHHHHHHHHHH-TTS-HHHHHHHHHHHHHHHHHHHHHHHHHHHHHHHHHHHHHHIIIIIHHHHHHHHHHHHHHHHHHHHHHHHHHHHHHHHHHHHHHHHHHHHHHHHHH--HHHHHHHHHHHHHHHHHHHHHHHHHHHHHHHH---/-HHHHHHHHHHHHHHHHHHHHHHHHHHHHHHHHHHHHHHHHHHHHHHHHHHHHHHH---TTTSTTTTSHHHHHHHHHHHHHHHHHHHHTHHHHHHHHHHHTHHHHHHHHHHHHHHHHHHHHHHHHHHHHHHHHHHHHHHHHHHHHHHHHHHHHHHHHHHHH-TTS-HHHHHHHHHHHHHHHHHHHHHHHHHHHHHHHHHHHHHHIIIIIHHHHHHHHHHHHHHHHHHHHHHHHHHHHHHHHHHHHHHHHHHHHHHHHHH--HHHHHHHHHHHHHHHHHHHHHHHHHHHHHHHH---

Solvent-accessible surface area (backbone atoms only — not comparable to full-atom values): 29657 Å² total; per-residue (Å²): 107,74,52,60,72,54,44,48,70,56,50,50,55,54,47,50,53,46,45,23,53,51,43,49,51,51,48,52,52,50,47,37,51,47,38,34,50,53,11,52,52,49,46,53,50,46,57,54,50,52,51,53,42,63,67,64,54,67,66,38,90,77,36,70,52,24,72,35,40,56,39,53,16,48,43,37,37,48,50,25,50,44,49,46,53,56,41,64,46,51,55,29,53,49,30,40,50,38,29,70,35,62,51,42,51,49,50,53,49,49,52,52,50,50,52,52,52,51,52,52,51,52,51,51,52,50,52,52,50,51,47,40,50,52,39,51,53,32,47,51,48,29,52,53,31,46,52,48,30,53,51,32,44,53,52,27,50,52,46,64,70,39,82,86,51,52,75,68,57,37,52,52,33,49,51,50,27,52,51,35,44,52,51,26,53,49,28,46,53,48,29,52,52,38,49,54,49,45,54,52,49,51,50,45,38,53,69,43,51,50,48,53,51,49,50,53,52,40,50,53,51,32,49,52,44,52,53,50,37,50,52,51,50,53,51,44,54,50,49,50,53,33,48,56,50,50,53,52,32,44,51,39,43,52,50,17,42,66,45,41,43,49,66,62,57,44,51,58,56,44,52,56,50,58,57,49,56,58,55,43,60,58,50,54,56,55,60,55,49,58,57,64,67,60,72,124,109,76,50,58,71,50,46,47,69,59,51,51,54,53,48,52,51,48,44,24,52,50,44,49,52,51,47,51,51,50,48,37,51,48,39,34,51,53,14,51,53,49,48,54,49,45,58,55,50,52,50,52,44,63,68,65,53,67,67,38,91,77,36,69,52,25,70,34,42,57,38,53,17,48,43,38,38,47,50,25,50,44,49,45,51,56,40,62,45,51,55,28,53,50,30,38,50,38,28,70,37,62,50,40,51,50,50,54,50,48,54,52,48,48,53,52,52,50,51,51,50,51,52,52,52,50,51,53,51,52,48,40,50,52,39,52,53,32,48,51,48,29,52,52,30,48,53,48,28,53,50,32,45,52,51,28,50,53,45,65,71,39,85,88,53,51,74,67,55,39,53,51,31,47,50,51,26,52,52,35,43,52,51,26,52,49,29,46,51,49,30,51,52,38,48,53,49,47,53,52,50,51,52,46,37,55,70,43,53,50,48,53,52,49,51,53,51,40,50,54,53,32,48,52,44,52,53,50,39,51,52,51,49,52,51,43,53,50,47,51,52,36,48,55,50,49,54,51,31,46,51,38,42,52,50,18,41,66,45,42,44,52,65,61,54,44,52,58,51,47,52,55,49,56,56,46,53,54,54,49,60,57,46,55,56,55,59,55,49,56,55,62,68,60,74,125